Protein AF-0000000085034472 (afdb_homodimer)

InterPro domains:
  IPR018170 Aldo/keto reductase, conserved site [PS00062] (134-151)
  IPR020471 Aldo-keto reductase [PR00069] (43-67)
  IPR020471 Aldo-keto reductase [PR00069] (101-119)
  IPR020471 Aldo-keto reductase [PR00069] (134-151)
  IPR020471 Aldo-keto reductase [PR00069] (171-200)
  IPR023210 NADP-dependent oxidoreductase domain [PF00248] (16-304)
  IPR036812 NAD(P)-dependent oxidoreductase domain superfamily [G3DSA:3.20.20.100] (1-315)
  IPR036812 NAD(P)-dependent oxidoreductase domain superfamily [SSF51430] (1-307)
  IPR050523 Aldo/Keto Reductase Detoxification and Biosynthesis [PTHR43364] (3-304)

Radius of gyration: 25.13 Å; Cα contacts (8 Å, |Δi|>4): 1366; chains: 2; bounding box: 53×72×55 Å

Structure (mmCIF, N/CA/C/O backbone):
data_AF-0000000085034472-model_v1
#
loop_
_entity.id
_entity.type
_entity.pdbx_description
1 polymer 'Aldo/keto reductase'
#
loop_
_atom_site.group_PDB
_atom_site.id
_atom_site.type_symbol
_atom_site.label_atom_id
_atom_site.label_alt_id
_atom_site.label_comp_id
_atom_site.label_asym_id
_atom_site.label_entity_id
_atom_site.label_seq_id
_atom_site.pdbx_PDB_ins_code
_atom_site.Cartn_x
_atom_site.Cartn_y
_atom_site.Cartn_z
_atom_site.occupancy
_atom_site.B_iso_or_equiv
_atom_site.auth_seq_id
_atom_site.auth_comp_id
_atom_site.auth_asym_id
_atom_site.auth_atom_id
_atom_site.pdbx_PDB_model_num
ATOM 1 N N . MET A 1 1 ? -2.281 32.25 15.594 1 88.62 1 MET A N 1
ATOM 2 C CA . MET A 1 1 ? -1.982 31.312 14.508 1 88.62 1 MET A CA 1
ATOM 3 C C . MET A 1 1 ? -2.508 31.828 13.18 1 88.62 1 MET A C 1
ATOM 5 O O . MET A 1 1 ? -3.664 32.25 13.078 1 88.62 1 MET A O 1
ATOM 9 N N . ASP A 1 2 ? -1.57 31.953 12.18 1 92.62 2 ASP A N 1
ATOM 10 C CA . ASP A 1 2 ? -1.967 32.312 10.82 1 92.62 2 ASP A CA 1
ATOM 11 C C . ASP A 1 2 ? -2.801 31.188 10.188 1 92.62 2 ASP A C 1
ATOM 13 O O . ASP A 1 2 ? -2.66 30.016 10.547 1 92.62 2 ASP A O 1
ATOM 17 N N . LYS A 1 3 ? -3.74 31.641 9.375 1 97 3 LYS A N 1
ATOM 18 C CA . LYS A 1 3 ? -4.59 30.688 8.68 1 97 3 LYS A CA 1
ATOM 19 C C . LYS A 1 3 ? -4.422 30.781 7.168 1 97 3 LYS A C 1
ATOM 21 O O . LYS A 1 3 ? -4 31.828 6.656 1 97 3 LYS A O 1
ATOM 26 N N . VAL A 1 4 ? -4.672 29.703 6.523 1 97.81 4 VAL A N 1
ATOM 27 C CA . VAL A 1 4 ? -4.633 29.656 5.066 1 97.81 4 VAL A CA 1
ATOM 28 C C . VAL A 1 4 ? -5.848 28.875 4.543 1 97.81 4 VAL A C 1
ATOM 30 O O . VAL A 1 4 ? -6.375 28 5.234 1 97.81 4 VAL A O 1
ATOM 33 N N . ARG A 1 5 ? -6.273 29.266 3.391 1 98.25 5 ARG A N 1
ATOM 34 C CA . ARG A 1 5 ? -7.332 28.5 2.75 1 98.25 5 ARG A CA 1
ATOM 35 C C . ARG A 1 5 ? -6.816 27.141 2.281 1 98.25 5 ARG A C 1
ATOM 37 O O . ARG A 1 5 ? -5.781 27.062 1.616 1 98.25 5 ARG A O 1
ATOM 44 N N . LEU A 1 6 ? -7.48 26.062 2.584 1 98.56 6 LEU A N 1
ATOM 45 C CA . LEU A 1 6 ? -7.066 24.719 2.17 1 98.56 6 LEU A CA 1
ATOM 46 C C . LEU A 1 6 ? -7.5 24.438 0.735 1 98.56 6 LEU A C 1
ATOM 48 O O . LEU A 1 6 ? -8.625 24 0.497 1 98.56 6 LEU A O 1
ATOM 52 N N . GLY A 1 7 ? -6.57 24.641 -0.156 1 97.44 7 GLY A N 1
ATOM 53 C CA . GLY A 1 7 ? -6.895 24.5 -1.565 1 97.44 7 GLY A CA 1
ATOM 54 C C . GLY A 1 7 ? -8.023 25.406 -2.012 1 97.44 7 GLY A C 1
ATOM 55 O O . GLY A 1 7 ? -7.992 26.609 -1.771 1 97.44 7 GLY A O 1
ATOM 56 N N . LYS A 1 8 ? -8.938 24.812 -2.652 1 97.56 8 LYS A N 1
ATOM 57 C CA . LYS A 1 8 ? -10.062 25.578 -3.186 1 97.56 8 LYS A CA 1
ATOM 58 C C . LYS A 1 8 ? -11.289 25.438 -2.293 1 97.56 8 LYS A C 1
ATOM 60 O O . LYS A 1 8 ? -12.414 25.734 -2.721 1 97.56 8 LYS A O 1
ATOM 65 N N . THR A 1 9 ? -11.07 24.969 -1.093 1 98.25 9 THR A N 1
ATOM 66 C CA . THR A 1 9 ? -12.18 24.812 -0.151 1 98.25 9 THR A CA 1
ATOM 67 C C . THR A 1 9 ? -12.492 26.156 0.527 1 98.25 9 THR A C 1
ATOM 69 O O . THR A 1 9 ? -11.805 27.141 0.299 1 98.25 9 THR A O 1
ATOM 72 N N . ASP A 1 10 ? -13.539 26.125 1.362 1 98.25 10 ASP A N 1
ATOM 73 C CA . ASP A 1 10 ? -13.852 27.312 2.166 1 98.25 10 ASP A CA 1
ATOM 74 C C . ASP A 1 10 ? -13.25 27.188 3.566 1 98.25 10 ASP A C 1
ATOM 76 O O . ASP A 1 10 ? -13.555 28 4.445 1 98.25 10 ASP A O 1
ATOM 80 N N . MET A 1 11 ? -12.445 26.234 3.756 1 98.5 11 MET A N 1
ATOM 81 C CA . MET A 1 11 ? -11.844 26.016 5.066 1 98.5 11 MET A CA 1
ATOM 82 C C . MET A 1 11 ? -10.609 26.891 5.254 1 98.5 11 MET A C 1
ATOM 84 O O . MET A 1 11 ? -9.641 26.766 4.492 1 98.5 11 MET A O 1
ATOM 88 N N . LEU A 1 12 ? -10.633 27.734 6.188 1 98.56 12 LEU A N 1
ATOM 89 C CA . LEU A 1 12 ? -9.461 28.469 6.625 1 98.56 12 LEU A CA 1
ATOM 90 C C . LEU A 1 12 ? -8.766 27.75 7.777 1 98.56 12 LEU A C 1
ATOM 92 O O . LEU A 1 12 ? -9.172 27.891 8.938 1 98.56 12 LEU A O 1
ATOM 96 N N . VAL A 1 13 ? -7.703 27.094 7.422 1 98.69 13 VAL A N 1
ATOM 97 C CA . VAL A 1 13 ? -7.074 26.203 8.398 1 98.69 13 VAL A CA 1
ATOM 98 C C . VAL A 1 13 ? -5.797 26.844 8.93 1 98.69 13 VAL A C 1
ATOM 100 O O . VAL A 1 13 ? -5.18 27.672 8.258 1 98.69 13 VAL A O 1
ATOM 103 N N . SER A 1 14 ? -5.492 26.469 10.164 1 98.62 14 SER A N 1
ATOM 104 C CA . SER A 1 14 ? -4.223 26.906 10.734 1 98.62 14 SER A CA 1
ATOM 105 C C . SER A 1 14 ? -3.045 26.484 9.859 1 98.62 14 SER A C 1
ATOM 107 O O . SER A 1 14 ? -3.088 25.438 9.219 1 98.62 14 SER A O 1
ATOM 109 N N . ARG A 1 15 ? -2.006 27.25 9.828 1 97.94 15 ARG A N 1
ATOM 110 C CA . ARG A 1 15 ? -0.851 27.016 8.969 1 97.94 15 ARG A CA 1
ATOM 111 C C . ARG A 1 15 ? -0.173 25.688 9.305 1 97.94 15 ARG A C 1
ATOM 113 O O . ARG A 1 15 ? 0.498 25.094 8.461 1 97.94 15 ARG A O 1
ATOM 120 N N . VAL A 1 16 ? -0.293 25.328 10.523 1 98.56 16 VAL A N 1
ATOM 121 C CA . VAL A 1 16 ? 0.131 24.016 11.008 1 98.56 16 VAL A CA 1
ATOM 122 C C . VAL A 1 16 ? -1.054 23.297 11.641 1 98.56 16 VAL A C 1
ATOM 124 O O . VAL A 1 16 ? -1.763 23.859 12.477 1 98.56 16 VAL A O 1
ATOM 127 N N . GLY A 1 17 ? -1.34 22.109 11.109 1 98.81 17 GLY A N 1
ATOM 128 C CA . GLY A 1 17 ? -2.367 21.281 11.711 1 98.81 17 GLY A CA 1
ATOM 129 C C . GLY A 1 17 ? -1.815 20.281 12.719 1 98.81 17 GLY A C 1
ATOM 130 O O . GLY A 1 17 ? -0.654 20.375 13.117 1 98.81 17 GLY A O 1
ATOM 131 N N . LEU A 1 18 ? -2.689 19.422 13.188 1 98.88 18 LEU A N 1
ATOM 132 C CA . LEU A 1 18 ? -2.277 18.359 14.086 1 98.88 18 LEU A CA 1
ATOM 133 C C . LEU A 1 18 ? -2.674 17 13.531 1 98.88 18 LEU A C 1
ATOM 135 O O . LEU A 1 18 ? -3.852 16.75 13.258 1 98.88 18 LEU A O 1
ATOM 139 N N . GLY A 1 19 ? -1.687 16.172 13.305 1 98.75 19 GLY A N 1
ATOM 140 C CA . GLY A 1 19 ? -1.959 14.773 12.984 1 98.75 19 GLY A CA 1
ATOM 141 C C . GLY A 1 19 ? -2.207 13.922 14.219 1 98.75 19 GLY A C 1
ATOM 142 O O . GLY A 1 19 ? -1.445 13.984 15.18 1 98.75 19 GLY A O 1
ATOM 143 N N . ALA A 1 20 ? -3.178 13.07 14.141 1 98.69 20 ALA A N 1
ATOM 144 C CA . ALA A 1 20 ? -3.609 12.344 15.336 1 98.69 20 ALA A CA 1
ATOM 145 C C . ALA A 1 20 ? -3.18 10.883 15.266 1 98.69 20 ALA A C 1
ATOM 147 O O . ALA A 1 20 ? -3.797 10.016 15.898 1 98.69 20 ALA A O 1
ATOM 148 N N . TRP A 1 21 ? -2.188 10.578 14.477 1 98.12 21 TRP A N 1
ATOM 149 C CA . TRP A 1 21 ? -1.669 9.211 14.422 1 98.12 21 TRP A CA 1
ATOM 150 C C . TRP A 1 21 ? -1.201 8.75 15.797 1 98.12 21 TRP A C 1
ATOM 152 O O . TRP A 1 21 ? -1.307 7.566 16.125 1 98.12 21 TRP A O 1
ATOM 162 N N . GLN A 1 22 ? -0.729 9.617 16.625 1 96.62 22 GLN A N 1
ATOM 163 C CA . GLN A 1 22 ? -0.233 9.328 17.969 1 96.62 22 GLN A CA 1
ATOM 164 C C . GLN A 1 22 ? -1.353 8.82 18.875 1 96.62 22 GLN A C 1
ATOM 166 O O . GLN A 1 22 ? -1.09 8.211 19.906 1 96.62 22 GLN A O 1
ATOM 171 N N . PHE A 1 23 ? -2.596 9.117 18.469 1 97.69 23 PHE A N 1
ATOM 172 C CA . PHE A 1 23 ? -3.73 8.719 19.297 1 97.69 23 PHE A CA 1
ATOM 173 C C . PHE A 1 23 ? -4.117 7.273 19.031 1 97.69 23 PHE A C 1
ATOM 175 O O . PHE A 1 23 ? -5.023 6.738 19.672 1 97.69 23 PHE A O 1
ATOM 182 N N . SER A 1 24 ? -3.459 6.586 18.141 1 94.69 24 SER A N 1
ATOM 183 C CA . SER A 1 24 ? -3.793 5.223 17.734 1 94.69 24 SER A CA 1
ATOM 184 C C . SER A 1 24 ? -3.561 4.242 18.891 1 94.69 24 SER A C 1
ATOM 186 O O . SER A 1 24 ? -4.25 3.223 18.984 1 94.69 24 SER A O 1
ATOM 188 N N . GLY A 1 25 ? -2.574 4.492 19.766 1 90.31 25 GLY A N 1
ATOM 189 C CA . GLY A 1 25 ? -2.266 3.639 20.891 1 90.31 25 GLY A CA 1
ATOM 190 C C . GLY A 1 25 ? -1.36 2.475 20.531 1 90.31 25 GLY A C 1
ATOM 191 O O . GLY A 1 25 ? -0.765 1.851 21.422 1 90.31 25 GLY A O 1
ATOM 192 N N . ASP A 1 26 ? -1.219 2.123 19.312 1 87.56 26 ASP A N 1
ATOM 193 C CA . ASP A 1 26 ? -0.424 0.961 18.922 1 87.56 26 ASP A CA 1
ATOM 194 C C . ASP A 1 26 ? 0.789 1.379 18.094 1 87.56 26 ASP A C 1
ATOM 196 O O . ASP A 1 26 ? 1.892 0.868 18.297 1 87.56 26 ASP A O 1
ATOM 200 N N . ALA A 1 27 ? 0.709 2.373 17.312 1 88.88 27 ALA A N 1
ATOM 201 C CA . ALA A 1 27 ? 1.775 2.785 16.406 1 88.88 27 ALA A CA 1
ATOM 202 C C . ALA A 1 27 ? 2.885 3.516 17.156 1 88.88 27 ALA A C 1
ATOM 204 O O . ALA A 1 27 ? 4.066 3.34 16.859 1 88.88 27 ALA A O 1
ATOM 205 N N . TRP A 1 28 ? 2.508 4.309 18.141 1 93.25 28 TRP A N 1
ATOM 206 C CA . TRP A 1 28 ? 3.459 5.188 18.812 1 93.25 28 TRP A CA 1
ATOM 207 C C . TRP A 1 28 ? 3.549 4.863 20.297 1 93.25 28 TRP A C 1
ATOM 209 O O . TRP A 1 28 ? 4.145 5.621 21.062 1 93.25 28 TRP A O 1
ATOM 219 N N . GLY A 1 29 ? 2.957 3.797 20.688 1 91.5 29 GLY A N 1
ATOM 220 C CA . GLY A 1 29 ? 2.857 3.453 22.094 1 91.5 29 GLY A CA 1
ATOM 221 C C . GLY A 1 29 ? 1.497 3.76 22.688 1 91.5 29 GLY A C 1
ATOM 222 O O . GLY A 1 29 ? 0.675 4.43 22.062 1 91.5 29 GLY A O 1
ATOM 223 N N . ALA A 1 30 ? 1.255 3.32 23.844 1 92.06 30 ALA A N 1
ATOM 224 C CA . ALA A 1 30 ? -0.04 3.479 24.5 1 92.06 30 ALA A CA 1
ATOM 225 C C . ALA A 1 30 ? -0.32 4.945 24.812 1 92.06 30 ALA A C 1
ATOM 227 O O . ALA A 1 30 ? 0.596 5.699 25.141 1 92.06 30 ALA A O 1
ATOM 228 N N . ILE A 1 31 ? -1.561 5.387 24.719 1 95.75 31 ILE A N 1
ATOM 229 C CA . ILE A 1 31 ? -2.02 6.727 25.062 1 95.75 31 ILE A CA 1
ATOM 230 C C . ILE A 1 31 ? -3.408 6.648 25.688 1 95.75 31 ILE A C 1
ATOM 232 O O . ILE A 1 31 ? -4.273 5.91 25.219 1 95.75 31 ILE A O 1
ATOM 236 N N . THR A 1 32 ? -3.619 7.328 26.812 1 97.19 32 THR A N 1
ATOM 237 C CA . THR A 1 32 ? -4.938 7.391 27.438 1 97.19 32 THR A CA 1
ATOM 238 C C . THR A 1 32 ? -5.789 8.484 26.797 1 97.19 32 THR A C 1
ATOM 240 O O . THR A 1 32 ? -5.258 9.383 26.125 1 97.19 32 THR A O 1
ATOM 243 N N . TYR A 1 33 ? -7.082 8.344 26.969 1 98.31 33 TYR A N 1
ATOM 244 C CA . TYR A 1 33 ? -7.98 9.375 26.484 1 98.31 33 TYR A CA 1
ATOM 245 C C . TYR A 1 33 ? -7.621 10.734 27.078 1 98.31 33 TYR A C 1
ATOM 247 O O . TYR A 1 33 ? -7.621 11.75 26.359 1 98.31 33 TYR A O 1
ATOM 255 N N . GLU A 1 34 ? -7.32 10.758 28.328 1 98.56 34 GLU A N 1
ATOM 256 C CA . GLU A 1 34 ? -7.016 12.016 29 1 98.56 34 GLU A CA 1
ATOM 257 C C . GLU A 1 34 ? -5.781 12.68 28.391 1 98.56 34 GLU A C 1
ATOM 259 O O . GLU A 1 34 ? -5.73 13.898 28.266 1 98.56 34 GLU A O 1
ATOM 264 N N . GLN A 1 35 ? -4.844 11.93 28.047 1 98.25 35 GLN A N 1
ATOM 265 C CA . GLN A 1 35 ? -3.652 12.453 27.391 1 98.25 35 GLN A CA 1
ATOM 266 C C . GLN A 1 35 ? -3.988 13.031 26.016 1 98.25 35 GLN A C 1
ATOM 268 O O . GLN A 1 35 ? -3.547 14.133 25.672 1 98.25 35 GLN A O 1
ATOM 273 N N . ALA A 1 36 ? -4.762 12.297 25.25 1 98.62 36 ALA A N 1
ATOM 274 C CA . ALA A 1 36 ? -5.176 12.758 23.938 1 98.62 36 ALA A CA 1
ATOM 275 C C . ALA A 1 36 ? -5.965 14.062 24.031 1 98.62 36 ALA A C 1
ATOM 277 O O . ALA A 1 36 ? -5.719 15.008 23.281 1 98.62 36 ALA A O 1
ATOM 278 N N . LYS A 1 37 ? -6.883 14.078 24.969 1 98.81 37 LYS A N 1
ATOM 279 C CA . LYS A 1 37 ? -7.703 15.266 25.172 1 98.81 37 LYS A CA 1
ATOM 280 C C . LYS A 1 37 ? -6.84 16.469 25.531 1 98.81 37 LYS A C 1
ATOM 282 O O . LYS A 1 37 ? -7.078 17.578 25.047 1 98.81 37 LYS A O 1
ATOM 287 N N . ALA A 1 38 ? -5.867 16.234 26.391 1 98.88 38 ALA A N 1
ATOM 288 C CA . ALA A 1 38 ? -4.969 17.312 26.781 1 98.88 38 ALA A CA 1
ATOM 289 C C . ALA A 1 38 ? -4.203 17.859 25.578 1 98.88 38 ALA A C 1
ATOM 291 O O . ALA A 1 38 ? -3.975 19.062 25.484 1 98.88 38 ALA A O 1
ATOM 292 N N . VAL A 1 39 ? -3.785 16.984 24.688 1 98.88 39 VAL A N 1
ATOM 293 C CA . VAL A 1 39 ? -3.078 17.391 23.484 1 98.88 39 VAL A CA 1
ATOM 294 C C . VAL A 1 39 ? -4 18.219 22.594 1 98.88 39 VAL A C 1
ATOM 296 O O . VAL A 1 39 ? -3.607 19.281 22.109 1 98.88 39 VAL A O 1
ATOM 299 N N . VAL A 1 40 ? -5.211 17.766 22.406 1 98.88 40 VAL A N 1
ATOM 300 C CA . VAL A 1 40 ? -6.188 18.469 21.594 1 98.88 40 VAL A CA 1
ATOM 301 C C . VAL A 1 40 ? -6.457 19.844 22.188 1 98.88 40 VAL A C 1
ATOM 303 O O . VAL A 1 40 ? -6.477 20.844 21.469 1 98.88 40 VAL A O 1
ATOM 306 N N . ALA A 1 41 ? -6.645 19.875 23.484 1 98.81 41 ALA A N 1
ATOM 307 C CA . ALA A 1 41 ? -6.922 21.141 24.172 1 98.81 41 ALA A CA 1
ATOM 308 C C . ALA A 1 41 ? -5.789 22.141 23.969 1 98.81 41 ALA A C 1
ATOM 310 O O . ALA A 1 41 ? -6.035 23.297 23.609 1 98.81 41 ALA A O 1
ATOM 311 N N . LYS A 1 42 ? -4.582 21.656 24.188 1 98.81 42 LYS A N 1
ATOM 312 C CA . LYS A 1 42 ? -3.432 22.547 24.062 1 98.81 42 LYS A CA 1
ATOM 313 C C . LYS A 1 42 ? -3.248 23.016 22.625 1 98.81 42 LYS A C 1
ATOM 315 O O . LYS A 1 42 ? -2.896 24.172 22.375 1 98.81 42 LYS A O 1
ATOM 320 N N . ALA A 1 43 ? -3.434 22.094 21.672 1 98.75 43 ALA A N 1
ATOM 321 C CA . ALA A 1 43 ? -3.346 22.453 20.266 1 98.75 43 ALA A CA 1
ATOM 322 C C . ALA A 1 43 ? -4.332 23.562 19.906 1 98.75 43 ALA A C 1
ATOM 324 O O . ALA A 1 43 ? -3.965 24.547 19.266 1 98.75 43 ALA A O 1
ATOM 325 N N . ALA A 1 44 ? -5.551 23.406 20.359 1 98.62 44 ALA A N 1
ATOM 326 C CA . ALA A 1 44 ? -6.59 24.391 20.094 1 98.62 44 ALA A CA 1
ATOM 327 C C . ALA A 1 44 ? -6.254 25.734 20.75 1 98.62 44 ALA A C 1
ATOM 329 O O . ALA A 1 44 ? -6.438 26.797 20.156 1 98.62 44 ALA A O 1
ATOM 330 N N . GLU A 1 45 ? -5.801 25.641 21.969 1 98.44 45 GLU A N 1
ATOM 331 C CA . GLU A 1 45 ? -5.391 26.844 22.688 1 98.44 45 GLU A CA 1
ATOM 332 C C . GLU A 1 45 ? -4.293 27.594 21.938 1 98.44 45 GLU A C 1
ATOM 334 O O . GLU A 1 45 ? -4.266 28.828 21.938 1 98.44 45 GLU A O 1
ATOM 339 N N . ALA A 1 46 ? -3.43 26.828 21.312 1 98.44 46 ALA A N 1
ATOM 340 C CA . ALA A 1 46 ? -2.299 27.406 20.594 1 98.44 46 ALA A CA 1
ATOM 341 C C . ALA A 1 46 ? -2.725 27.891 19.219 1 98.44 46 ALA A C 1
ATOM 343 O O . ALA A 1 46 ? -1.906 28.422 18.453 1 98.44 46 ALA A O 1
ATOM 344 N N . GLY A 1 47 ? -3.982 27.734 18.844 1 98.12 47 GLY A N 1
ATOM 345 C CA . GLY A 1 47 ? -4.516 28.312 17.625 1 98.12 47 GLY A CA 1
ATOM 346 C C . GLY A 1 47 ? -4.703 27.297 16.516 1 98.12 47 GLY A C 1
ATOM 347 O O . GLY A 1 47 ? -5.121 27.656 15.406 1 98.12 47 GLY A O 1
ATOM 348 N N . ILE A 1 48 ? -4.418 26.031 16.75 1 98.75 48 ILE A N 1
ATOM 349 C CA . ILE A 1 48 ? -4.609 25 15.734 1 98.75 48 ILE A CA 1
ATOM 350 C C . ILE A 1 48 ? -6.102 24.688 15.594 1 98.75 48 ILE A C 1
ATOM 352 O O . ILE A 1 48 ? -6.781 24.438 16.594 1 98.75 48 ILE A O 1
ATOM 356 N N . ASN A 1 49 ? -6.543 24.75 14.352 1 98.81 49 ASN A N 1
ATOM 357 C CA . ASN A 1 49 ? -7.957 24.469 14.141 1 98.81 49 ASN A CA 1
ATOM 358 C C . ASN A 1 49 ? -8.156 23.375 13.086 1 98.81 49 ASN A C 1
ATOM 360 O O . ASN A 1 49 ? -9.273 23.172 12.602 1 98.81 49 ASN A O 1
ATOM 364 N N . PHE A 1 50 ? -7.121 22.734 12.641 1 98.88 50 PHE A N 1
ATOM 365 C CA . PHE A 1 50 ? -7.172 21.672 11.648 1 98.88 50 PHE A CA 1
ATOM 366 C C . PHE A 1 50 ? -6.609 20.375 12.211 1 98.88 50 PHE A C 1
ATOM 368 O O . PHE A 1 50 ? -5.422 20.297 12.531 1 98.88 50 PHE A O 1
ATOM 375 N N . PHE A 1 51 ? -7.465 19.344 12.367 1 98.94 51 PHE A N 1
ATOM 376 C CA . PHE A 1 51 ? -7.094 18.062 12.938 1 98.94 51 PHE A CA 1
ATOM 377 C C . PHE A 1 51 ? -7.27 16.953 11.914 1 98.94 51 PHE A C 1
ATOM 379 O O . PHE A 1 51 ? -8.305 16.859 11.242 1 98.94 51 PHE A O 1
ATOM 386 N N . ASP A 1 52 ? -6.266 16.141 11.773 1 98.94 52 ASP A N 1
ATOM 387 C CA . ASP A 1 52 ? -6.293 15.023 10.828 1 98.94 52 ASP A CA 1
ATOM 388 C C . ASP A 1 52 ? -6.219 13.688 11.562 1 98.94 52 ASP A C 1
ATOM 390 O O . ASP A 1 52 ? -5.363 13.5 12.43 1 98.94 52 ASP A O 1
ATOM 394 N N . THR A 1 53 ? -7.062 12.789 11.258 1 98.88 53 THR A N 1
ATOM 395 C CA . THR A 1 53 ? -7.078 11.43 11.789 1 98.88 53 THR A CA 1
ATOM 396 C C . THR A 1 53 ? -7.395 10.422 10.695 1 98.88 53 THR A C 1
ATOM 398 O O . THR A 1 53 ? -7.262 10.727 9.508 1 98.88 53 THR A O 1
ATOM 401 N N . ALA A 1 54 ? -7.582 9.141 11.055 1 98.88 54 ALA A N 1
ATOM 402 C CA . ALA A 1 54 ? -7.891 8.102 10.07 1 98.88 54 ALA A CA 1
ATOM 403 C C . ALA A 1 54 ? -8.578 6.91 10.727 1 98.88 54 ALA A C 1
ATOM 405 O O . ALA A 1 54 ? -8.367 6.641 11.914 1 98.88 54 ALA A O 1
ATOM 406 N N . ALA A 1 55 ? -9.305 6.203 9.945 1 98.62 55 ALA A N 1
ATOM 407 C CA . ALA A 1 55 ? -9.961 4.988 10.422 1 98.62 55 ALA A CA 1
ATOM 408 C C . ALA A 1 55 ? -8.938 3.977 10.93 1 98.62 55 ALA A C 1
ATOM 410 O O . ALA A 1 55 ? -9.18 3.295 11.93 1 98.62 55 ALA A O 1
ATOM 411 N N . VAL A 1 56 ? -7.816 3.928 10.336 1 97.75 56 VAL A N 1
ATOM 412 C CA . VAL A 1 56 ? -6.852 2.865 10.602 1 97.75 56 VAL A CA 1
ATOM 413 C C . VAL A 1 56 ? -6.094 3.172 11.891 1 97.75 56 VAL A C 1
ATOM 415 O O . VAL A 1 56 ? -5.434 2.293 12.453 1 97.75 56 VAL A O 1
ATOM 418 N N . TYR A 1 57 ? -6.078 4.441 12.344 1 98.12 57 TYR A N 1
ATOM 419 C CA . TYR A 1 57 ? -5.355 4.793 13.555 1 98.12 57 TYR A CA 1
ATOM 420 C C . TYR A 1 57 ? -6.004 4.156 14.781 1 98.12 57 TYR A C 1
ATOM 422 O O . TYR A 1 57 ? -6.996 4.664 15.297 1 98.12 57 TYR A O 1
ATOM 430 N N . GLY A 1 58 ? -5.328 3.002 15.188 1 96.88 58 GLY A N 1
ATOM 431 C CA . GLY A 1 58 ? -5.879 2.279 16.328 1 96.88 58 GLY A CA 1
ATOM 432 C C . GLY A 1 58 ? -7.242 1.677 16.047 1 96.88 58 GLY A C 1
ATOM 433 O O . GLY A 1 58 ? -8.094 1.615 16.938 1 96.88 58 GLY A O 1
ATOM 434 N N . ARG A 1 59 ? -7.551 1.36 14.828 1 96.44 59 ARG A N 1
ATOM 435 C CA . ARG A 1 59 ? -8.836 0.792 14.43 1 96.44 59 ARG A CA 1
ATOM 436 C C . ARG A 1 59 ? -9.992 1.685 14.883 1 96.44 59 ARG A C 1
ATOM 438 O O . ARG A 1 59 ? -10.938 1.214 15.516 1 96.44 59 ARG A O 1
ATOM 445 N N . GLY A 1 60 ? -9.836 2.951 14.648 1 98 60 GLY A N 1
ATOM 446 C CA . GLY A 1 60 ? -10.906 3.889 14.945 1 98 60 GLY A CA 1
ATOM 447 C C . GLY A 1 60 ? -10.719 4.605 16.266 1 98 60 GLY A C 1
ATOM 448 O O . GLY A 1 60 ? -11.398 5.598 16.547 1 98 60 GLY A O 1
ATOM 449 N N . LYS A 1 61 ? -9.805 4.195 17.094 1 98.06 61 LYS A N 1
ATOM 450 C CA . LYS A 1 61 ? -9.586 4.777 18.422 1 98.06 61 LYS A CA 1
ATOM 451 C C . LYS A 1 61 ? -9.25 6.262 18.312 1 98.06 61 LYS A C 1
ATOM 453 O O . LYS A 1 61 ? -9.758 7.078 19.078 1 98.06 61 LYS A O 1
ATOM 458 N N . SER A 1 62 ? -8.383 6.613 17.406 1 98.75 62 SER A N 1
ATOM 459 C CA . SER A 1 62 ? -7.996 8.008 17.219 1 98.75 62 SER A CA 1
ATOM 460 C C . SER A 1 62 ? -9.203 8.875 16.859 1 98.75 62 SER A C 1
ATOM 462 O O . SER A 1 62 ? -9.344 9.984 17.359 1 98.75 62 SER A O 1
ATOM 464 N N . GLU A 1 63 ? -10.016 8.383 15.945 1 98.88 63 GLU A N 1
ATOM 465 C CA . GLU A 1 63 ? -11.242 9.102 15.602 1 98.88 63 GLU A CA 1
ATOM 466 C C . GLU A 1 63 ? -12.125 9.297 16.828 1 98.88 63 GLU A C 1
ATOM 468 O O . GLU A 1 63 ? -12.641 10.391 17.062 1 98.88 63 GLU A O 1
ATOM 473 N N . GLU A 1 64 ? -12.305 8.234 17.609 1 98.75 64 GLU A N 1
ATOM 474 C CA . GLU A 1 64 ? -13.133 8.297 18.797 1 98.75 64 GLU A CA 1
ATOM 475 C C . GLU A 1 64 ? -12.578 9.305 19.812 1 98.75 64 GLU A C 1
ATOM 477 O O . GLU A 1 64 ? -13.32 10.133 20.344 1 98.75 64 GLU A O 1
ATOM 482 N N . TYR A 1 65 ? -11.297 9.195 20.047 1 98.75 65 TYR A N 1
ATOM 483 C CA . TYR A 1 65 ? -10.664 10.102 20.984 1 98.75 65 TYR A CA 1
ATOM 484 C C . TYR A 1 65 ? -10.789 11.547 20.531 1 98.75 65 TYR A C 1
ATOM 486 O O . TYR A 1 65 ? -11.141 12.422 21.328 1 98.75 65 TYR A O 1
ATOM 494 N N . LEU A 1 66 ? -10.562 11.797 19.281 1 98.88 66 LEU A N 1
ATOM 495 C CA . LEU A 1 66 ? -10.617 13.156 18.75 1 98.88 66 LEU A CA 1
ATOM 496 C C . LEU A 1 66 ? -12.031 13.711 18.828 1 98.88 66 LEU A C 1
ATOM 498 O O . LEU A 1 66 ? -12.242 14.82 19.328 1 98.88 66 LEU A O 1
ATOM 502 N N . GLY A 1 67 ? -12.984 12.938 18.328 1 98.75 67 GLY A N 1
ATOM 503 C CA . GLY A 1 67 ? -14.367 13.367 18.375 1 98.75 67 GLY A CA 1
ATOM 504 C C . GLY A 1 67 ? -14.852 13.688 19.766 1 98.75 67 GLY A C 1
ATOM 505 O O . GLY A 1 67 ? -15.445 14.742 20.016 1 98.75 67 GLY A O 1
ATOM 506 N N . ARG A 1 68 ? -14.594 12.82 20.672 1 98.69 68 ARG A N 1
ATOM 507 C CA . ARG A 1 68 ? -15 12.984 22.062 1 98.69 68 ARG A CA 1
ATOM 508 C C . ARG A 1 68 ? -14.344 14.211 22.688 1 98.69 68 ARG A C 1
ATOM 510 O O . ARG A 1 68 ? -15 15 23.375 1 98.69 68 ARG A O 1
ATOM 517 N N . ALA A 1 69 ? -13.047 14.336 22.453 1 98.81 69 ALA A N 1
ATOM 518 C CA . ALA A 1 69 ? -12.312 15.461 23.016 1 98.81 69 ALA A CA 1
ATOM 519 C C . ALA A 1 69 ? -12.875 16.797 22.516 1 98.81 69 ALA A C 1
ATOM 521 O O . ALA A 1 69 ? -13.125 17.703 23.297 1 98.81 69 ALA A O 1
ATOM 522 N N . LEU A 1 70 ? -13.102 16.875 21.25 1 98.69 70 LEU A N 1
ATOM 523 C CA . LEU A 1 70 ? -13.602 18.109 20.656 1 98.69 70 LEU A CA 1
ATOM 524 C C . LEU A 1 70 ? -14.984 18.453 21.203 1 98.69 70 LEU A C 1
ATOM 526 O O . LEU A 1 70 ? -15.281 19.625 21.469 1 98.69 70 LEU A O 1
ATOM 530 N N . LYS A 1 71 ? -15.789 17.438 21.328 1 98.25 71 LYS A N 1
ATOM 531 C CA . LYS A 1 71 ? -17.125 17.625 21.875 1 98.25 71 LYS A CA 1
ATOM 532 C C . LYS A 1 71 ? -17.062 18.125 23.328 1 98.25 71 LYS A C 1
ATOM 534 O O . LYS A 1 71 ? -17.688 19.125 23.672 1 98.25 71 LYS A O 1
ATOM 539 N N . GLU A 1 72 ? -16.312 17.453 24.141 1 98.5 72 GLU A N 1
ATOM 540 C CA . GLU A 1 72 ? -16.219 17.766 25.562 1 98.5 72 GLU A CA 1
ATOM 541 C C . GLU A 1 72 ? -15.609 19.141 25.781 1 98.5 72 GLU A C 1
ATOM 543 O O . GLU A 1 72 ? -15.953 19.828 26.75 1 98.5 72 GLU A O 1
ATOM 548 N N . LEU A 1 73 ? -14.734 19.531 24.938 1 98.56 73 LEU A N 1
ATOM 549 C CA . LEU A 1 73 ? -14.039 20.812 25.078 1 98.56 73 LEU A CA 1
ATOM 550 C C . LEU A 1 73 ? -14.844 21.938 24.438 1 98.56 73 LEU A C 1
ATOM 552 O O . LEU A 1 73 ? -14.445 23.094 24.484 1 98.56 73 LEU A O 1
ATOM 556 N N . GLY A 1 74 ? -15.945 21.609 23.781 1 98 74 GLY A N 1
ATOM 557 C CA . GLY A 1 74 ? -16.781 22.609 23.141 1 98 74 GLY A CA 1
ATOM 558 C C . GLY A 1 74 ? -16.125 23.219 21.906 1 98 74 GLY A C 1
ATOM 559 O O . GLY A 1 74 ? -16.312 24.406 21.641 1 98 74 GLY A O 1
ATOM 560 N N . LEU A 1 75 ? -15.367 22.438 21.172 1 97.62 75 LEU A N 1
ATOM 561 C CA . LEU A 1 75 ? -14.531 23 20.125 1 97.62 75 LEU A CA 1
ATOM 562 C C . LEU A 1 75 ? -15.055 22.609 18.75 1 97.62 75 LEU A C 1
ATOM 564 O O . LEU A 1 75 ? -14.531 23.062 17.719 1 97.62 75 LEU A O 1
ATOM 568 N N . ARG A 1 76 ? -16.062 21.797 18.641 1 94.12 76 ARG A N 1
ATOM 569 C CA . ARG A 1 76 ? -16.469 21.203 17.359 1 94.12 76 ARG A CA 1
ATOM 570 C C . ARG A 1 76 ? -16.75 22.297 16.328 1 94.12 76 ARG A C 1
ATOM 572 O O . ARG A 1 76 ? -16.375 22.172 15.164 1 94.12 76 ARG A O 1
ATOM 579 N N . GLY A 1 77 ? -17.359 23.344 16.703 1 95.06 77 GLY A N 1
ATOM 580 C CA . GLY A 1 77 ? -17.734 24.406 15.773 1 95.06 77 GLY A CA 1
ATOM 581 C C . GLY A 1 77 ? -16.578 25.312 15.406 1 95.06 77 GLY A C 1
ATOM 582 O O . GLY A 1 77 ? -16.703 26.172 14.539 1 95.06 77 GLY A O 1
ATOM 583 N N . HIS A 1 78 ? -15.391 25.016 15.93 1 96.5 78 HIS A N 1
ATOM 584 C CA . HIS A 1 78 ? -14.266 25.938 15.773 1 96.5 78 HIS A CA 1
ATOM 585 C C . HIS A 1 78 ? -13.094 25.25 15.07 1 96.5 78 HIS A C 1
ATOM 587 O O . HIS A 1 78 ? -12.047 25.875 14.875 1 96.5 78 HIS A O 1
ATOM 593 N N . VAL A 1 79 ? -13.32 24.016 14.727 1 98.56 79 VAL A N 1
ATOM 594 C CA . VAL A 1 79 ? -12.203 23.281 14.133 1 98.56 79 VAL A CA 1
ATOM 595 C C . VAL A 1 79 ? -12.688 22.531 12.883 1 98.56 79 VAL A C 1
ATOM 597 O O . VAL A 1 79 ? -13.891 22.406 12.656 1 98.56 79 VAL A O 1
ATOM 600 N N . TYR A 1 80 ? -11.781 22.203 12.031 1 98.88 80 TYR A N 1
ATOM 601 C CA . TYR A 1 80 ? -12.008 21.297 10.906 1 98.88 80 TYR A CA 1
ATOM 602 C C . TYR A 1 80 ? -11.398 19.922 11.18 1 98.88 80 TYR A C 1
ATOM 604 O O . TYR A 1 80 ? -10.297 19.828 11.727 1 98.88 80 TYR A O 1
ATOM 612 N N . ILE A 1 81 ? -12.133 18.875 10.836 1 98.94 81 ILE A N 1
ATOM 613 C CA . ILE A 1 81 ? -11.672 17.5 11.023 1 98.94 81 ILE A CA 1
ATOM 614 C C . ILE A 1 81 ? -11.492 16.828 9.672 1 98.94 81 ILE A C 1
ATOM 616 O O . ILE A 1 81 ? -12.414 16.812 8.844 1 98.94 81 ILE A O 1
ATOM 620 N N . ALA A 1 82 ? -10.305 16.391 9.391 1 98.94 82 ALA A N 1
ATOM 621 C CA . ALA A 1 82 ? -10.031 15.492 8.266 1 98.94 82 ALA A CA 1
ATOM 622 C C . ALA A 1 82 ? -9.859 14.055 8.742 1 98.94 82 ALA A C 1
ATOM 624 O O . ALA A 1 82 ? -9.25 13.805 9.781 1 98.94 82 ALA A O 1
ATOM 625 N N . THR A 1 83 ? -10.438 13.133 8.117 1 98.94 83 THR A N 1
ATOM 626 C CA . THR A 1 83 ? -10.188 11.719 8.359 1 98.94 83 THR A CA 1
ATOM 627 C C . THR A 1 83 ? -10 10.961 7.051 1 98.94 83 THR A C 1
ATOM 629 O O . THR A 1 83 ? -10.031 11.562 5.973 1 98.94 83 THR A O 1
ATOM 632 N N . LYS A 1 84 ? -9.656 9.719 7.156 1 98.94 84 LYS A N 1
ATOM 633 C CA . LYS A 1 84 ? -9.344 8.945 5.957 1 98.94 84 LYS A CA 1
ATOM 634 C C . LYS A 1 84 ? -10 7.57 6 1 98.94 84 LYS A C 1
ATOM 636 O O . LYS A 1 84 ? -10.023 6.922 7.047 1 98.94 84 LYS A O 1
ATOM 641 N N . ILE A 1 85 ? -10.5 7.199 4.887 1 98.88 85 ILE A N 1
ATOM 642 C CA . ILE A 1 85 ? -11.031 5.852 4.727 1 98.88 85 ILE A CA 1
ATOM 643 C C . ILE A 1 85 ? -9.906 4.887 4.375 1 98.88 85 ILE A C 1
ATO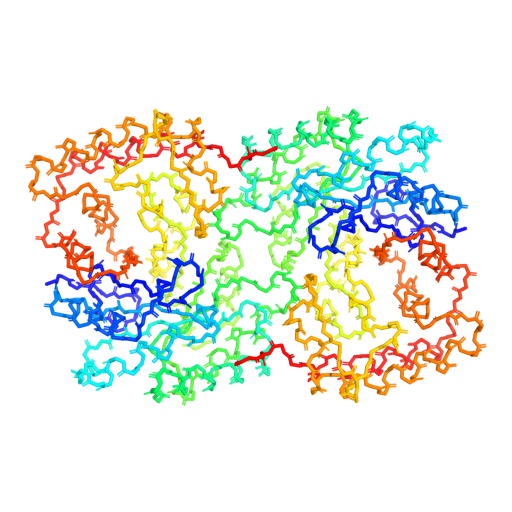M 645 O O . ILE A 1 85 ? -9.008 5.227 3.604 1 98.88 85 ILE A O 1
ATOM 649 N N . HIS A 1 86 ? -9.984 3.688 4.945 1 98.25 86 HIS A N 1
ATOM 650 C CA . HIS A 1 86 ? -9.008 2.629 4.711 1 98.25 86 HIS A CA 1
ATOM 651 C C . HIS A 1 86 ? -8.922 2.275 3.23 1 98.25 86 HIS A C 1
ATOM 653 O O . HIS A 1 86 ? -9.945 2.17 2.553 1 98.25 86 HIS A O 1
ATOM 659 N N . GLY A 1 87 ? -7.703 2.016 2.709 1 97.56 87 GLY A N 1
ATOM 660 C CA . GLY A 1 87 ? -7.48 1.739 1.299 1 97.56 87 GLY A CA 1
ATOM 661 C C . GLY A 1 87 ? -8.102 0.434 0.841 1 97.56 87 GLY A C 1
ATOM 662 O O . GLY A 1 87 ? -8.242 0.195 -0.36 1 97.56 87 GLY A O 1
ATOM 663 N N . ASP A 1 88 ? -8.508 -0.434 1.766 1 96.69 88 ASP A N 1
ATOM 664 C CA . ASP A 1 88 ? -9.141 -1.707 1.43 1 96.69 88 ASP A CA 1
ATOM 665 C C . ASP A 1 88 ? -10.664 -1.594 1.467 1 96.69 88 ASP A C 1
ATOM 667 O O . ASP A 1 88 ? -11.367 -2.553 1.147 1 96.69 88 ASP A O 1
ATOM 671 N N . TRP A 1 89 ? -11.188 -0.411 1.825 1 98.38 89 TRP A N 1
ATOM 672 C CA . TRP A 1 89 ? -12.625 -0.199 1.979 1 98.38 89 TRP A CA 1
ATOM 673 C C . TRP A 1 89 ? -13.172 0.677 0.856 1 98.38 89 TRP A C 1
ATOM 675 O O . TRP A 1 89 ? -14 1.556 1.095 1 98.38 89 TRP A O 1
ATOM 685 N N . LEU A 1 90 ? -12.758 0.407 -0.36 1 98.5 90 LEU A N 1
ATOM 686 C CA . LEU A 1 90 ? -13.008 1.412 -1.388 1 98.5 90 LEU A CA 1
ATOM 687 C C . LEU A 1 90 ? -14.086 0.946 -2.355 1 98.5 90 LEU A C 1
ATOM 689 O O . LEU A 1 90 ? -14.383 1.627 -3.342 1 98.5 90 LEU A O 1
ATOM 693 N N . ARG A 1 91 ? -14.719 -0.245 -2.189 1 97.94 91 ARG A N 1
ATOM 694 C CA . ARG A 1 91 ? -15.945 -0.608 -2.896 1 97.94 91 ARG A CA 1
ATOM 695 C C . ARG A 1 91 ? -17.125 0.241 -2.428 1 97.94 91 ARG A C 1
ATOM 697 O O . ARG A 1 91 ? -17.125 0.729 -1.295 1 97.94 91 ARG A O 1
ATOM 704 N N . ARG A 1 92 ? -18.062 0.424 -3.258 1 98 92 ARG A N 1
ATOM 705 C CA . ARG A 1 92 ? -19.188 1.29 -2.924 1 98 92 ARG A CA 1
ATOM 706 C C . ARG A 1 92 ? -19.781 0.926 -1.565 1 98 92 ARG A C 1
ATOM 708 O O . ARG A 1 92 ? -19.922 1.785 -0.69 1 98 92 ARG A O 1
ATOM 715 N N . ALA A 1 93 ? -20.094 -0.341 -1.362 1 97.56 93 ALA A N 1
ATOM 716 C CA . ALA A 1 93 ? -20.719 -0.777 -0.115 1 97.56 93 ALA A CA 1
ATOM 717 C C . ALA A 1 93 ? -19.797 -0.512 1.077 1 97.56 93 ALA A C 1
ATOM 719 O O . ALA A 1 93 ? -20.266 -0.119 2.15 1 97.56 93 ALA A O 1
ATOM 720 N N . ASP A 1 94 ? -18.531 -0.73 0.927 1 98.31 94 ASP A N 1
ATOM 721 C CA . ASP A 1 94 ? -17.578 -0.515 2.002 1 98.31 94 ASP A CA 1
ATOM 722 C C . ASP A 1 94 ? -17.438 0.97 2.33 1 98.31 94 ASP A C 1
ATOM 724 O O . ASP A 1 94 ? -17.344 1.347 3.5 1 98.31 94 ASP A O 1
ATOM 728 N N . VAL A 1 95 ? -17.406 1.815 1.282 1 98.81 95 VAL A N 1
ATOM 729 C CA . VAL A 1 95 ? -17.297 3.258 1.481 1 98.81 95 VAL A CA 1
ATOM 730 C C . VAL A 1 95 ? -18.484 3.76 2.293 1 98.81 95 VAL A C 1
ATOM 732 O O . VAL A 1 95 ? -18.328 4.5 3.264 1 98.81 95 VAL A O 1
ATOM 735 N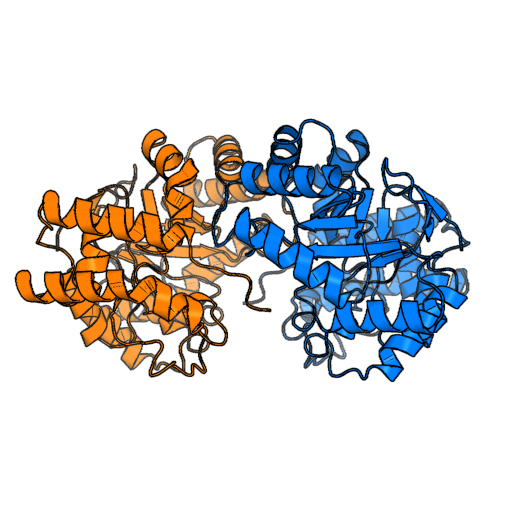 N . LEU A 1 96 ? -19.688 3.357 1.9 1 98.69 96 LEU A N 1
ATOM 736 C CA . LEU A 1 96 ? -20.891 3.809 2.586 1 98.69 96 LEU A CA 1
ATOM 737 C C . LEU A 1 96 ? -20.891 3.355 4.039 1 98.69 96 LEU A C 1
ATOM 739 O O . LEU A 1 96 ? -21.172 4.148 4.945 1 98.69 96 LEU A O 1
ATOM 743 N N . THR A 1 97 ? -20.531 2.113 4.266 1 98.5 97 THR A N 1
ATOM 744 C CA . THR A 1 97 ? -20.484 1.565 5.617 1 98.5 97 THR A CA 1
ATOM 745 C C . THR A 1 97 ? -19.406 2.258 6.445 1 98.5 97 THR A C 1
ATOM 747 O O . THR A 1 97 ? -19.641 2.639 7.594 1 98.5 97 THR A O 1
ATOM 750 N N . SER A 1 98 ? -18.266 2.422 5.891 1 98.75 98 SER A N 1
ATOM 751 C CA . SER A 1 98 ? -17.156 3.041 6.605 1 98.75 98 SER A CA 1
ATOM 752 C C . SER A 1 98 ? -17.469 4.488 6.969 1 98.75 98 SER A C 1
ATOM 754 O O . SER A 1 98 ? -17.188 4.93 8.086 1 98.75 98 SER A O 1
ATOM 756 N N . ALA A 1 99 ? -18.016 5.23 6.004 1 98.88 99 ALA A N 1
ATOM 757 C CA . ALA A 1 99 ? -18.359 6.629 6.25 1 98.88 99 ALA A CA 1
ATOM 758 C C . ALA A 1 99 ? -19.328 6.758 7.418 1 98.88 99 ALA A C 1
ATOM 760 O O . ALA A 1 99 ? -19.188 7.648 8.258 1 98.88 99 ALA A O 1
ATOM 761 N N . GLU A 1 100 ? -20.281 5.883 7.473 1 98.75 100 GLU A N 1
ATOM 762 C CA . GLU A 1 100 ? -21.234 5.887 8.578 1 98.75 100 GLU A CA 1
ATOM 763 C C . GLU A 1 100 ? -20.531 5.609 9.906 1 98.75 100 GLU A C 1
ATOM 765 O O . GLU A 1 100 ? -20.766 6.32 10.891 1 98.75 100 GLU A O 1
ATOM 770 N N . ASN A 1 101 ? -19.719 4.605 9.945 1 98.81 101 ASN A N 1
ATOM 771 C CA . ASN A 1 101 ? -18.984 4.25 11.148 1 98.81 101 ASN A CA 1
ATOM 772 C C . ASN A 1 101 ? -18.078 5.391 11.609 1 98.81 101 ASN A C 1
ATOM 774 O O . ASN A 1 101 ? -17.984 5.676 12.797 1 98.81 101 ASN A O 1
ATOM 778 N N . GLN A 1 102 ? -17.422 6.008 10.656 1 98.94 102 GLN A N 1
ATOM 779 C CA . GLN A 1 102 ? -16.469 7.055 10.984 1 98.94 102 GLN A CA 1
ATOM 780 C C . GLN A 1 102 ? -17.172 8.312 11.477 1 98.94 102 GLN A C 1
ATOM 782 O O . GLN A 1 102 ? -16.688 8.992 12.383 1 98.94 102 GLN A O 1
ATOM 787 N N . ARG A 1 103 ? -18.297 8.68 10.898 1 98.81 103 ARG A N 1
ATOM 788 C CA . ARG A 1 103 ? -19.109 9.781 11.414 1 98.81 103 ARG A CA 1
ATOM 789 C C . ARG A 1 103 ? -19.547 9.523 12.852 1 98.81 103 ARG A C 1
ATOM 791 O O . ARG A 1 103 ? -19.5 10.414 13.695 1 98.81 103 ARG A O 1
ATOM 798 N N . ARG A 1 104 ? -19.922 8.281 13.078 1 98.69 104 ARG A N 1
ATOM 799 C CA . ARG A 1 104 ? -20.344 7.902 14.422 1 98.69 104 ARG A CA 1
ATOM 800 C C . ARG A 1 104 ? -19.188 8.023 15.406 1 98.69 104 ARG A C 1
ATOM 802 O O . ARG A 1 104 ? -19.344 8.602 16.484 1 98.69 104 ARG A O 1
ATOM 809 N N . ARG A 1 105 ? -18.016 7.543 15.109 1 98.75 105 ARG A N 1
ATOM 810 C CA . ARG A 1 105 ? -16.859 7.602 16 1 98.75 105 ARG A CA 1
ATOM 811 C C . ARG A 1 105 ? -16.453 9.047 16.266 1 98.75 105 ARG A C 1
ATOM 813 O O . ARG A 1 105 ? -16.109 9.398 17.391 1 98.75 105 ARG A O 1
ATOM 820 N N . LEU A 1 106 ? -16.484 9.852 15.211 1 98.81 106 LEU A N 1
ATOM 821 C CA . LEU A 1 106 ? -16.094 11.25 15.32 1 98.81 106 LEU A CA 1
ATOM 822 C C . LEU A 1 106 ? -17.188 12.062 16.016 1 98.81 106 LEU A C 1
ATOM 824 O O . LEU A 1 106 ? -16.922 13.172 16.5 1 98.81 106 LEU A O 1
ATOM 828 N N . GLY A 1 107 ? -18.438 11.539 16.031 1 98.38 107 GLY A N 1
ATOM 829 C CA . GLY A 1 107 ? -19.562 12.25 16.609 1 98.38 107 GLY A CA 1
ATOM 830 C C . GLY A 1 107 ? -19.984 13.461 15.805 1 98.38 107 GLY A C 1
ATOM 831 O O . GLY A 1 107 ? -20.266 14.523 16.375 1 98.38 107 GLY A O 1
ATOM 832 N N . VAL A 1 108 ? -20.016 13.352 14.477 1 98.44 108 VAL A N 1
ATOM 833 C CA . VAL A 1 108 ? -20.344 14.492 13.625 1 98.44 108 VAL A CA 1
ATOM 834 C C . VAL A 1 108 ? -21.438 14.094 12.633 1 98.44 108 VAL A C 1
ATOM 836 O O . VAL A 1 108 ? -21.547 12.93 12.242 1 98.44 108 VAL A O 1
ATOM 839 N N . ASP A 1 109 ? -22.172 15.055 12.211 1 97.88 109 ASP A N 1
ATOM 840 C CA . ASP A 1 109 ? -23.172 14.828 11.164 1 97.88 109 ASP A CA 1
ATOM 841 C C . ASP A 1 109 ? -22.516 14.758 9.789 1 97.88 109 ASP A C 1
ATOM 843 O O . ASP A 1 109 ? -22.906 13.961 8.945 1 97.88 109 ASP A O 1
ATOM 847 N N . ALA A 1 110 ? -21.5 15.594 9.633 1 98.56 110 ALA A N 1
ATOM 848 C CA . ALA A 1 110 ? -20.75 15.633 8.383 1 98.56 110 ALA A CA 1
ATOM 849 C C . ALA A 1 110 ? -19.25 15.727 8.648 1 98.56 110 ALA A C 1
ATOM 851 O O . ALA A 1 110 ? -18.812 16.453 9.539 1 98.56 110 ALA A O 1
ATOM 852 N N . ILE A 1 111 ? -18.5 14.977 7.906 1 98.88 111 ILE A N 1
ATOM 853 C CA . ILE A 1 111 ? -17.047 15.062 7.961 1 98.88 111 ILE A CA 1
ATOM 854 C C . ILE A 1 111 ? -16.562 16.234 7.105 1 98.88 111 ILE A C 1
ATOM 856 O O . ILE A 1 111 ? -16.984 16.375 5.953 1 98.88 111 ILE A O 1
ATOM 860 N N . ASP A 1 112 ? -15.656 17.078 7.672 1 98.94 112 ASP A N 1
ATOM 861 C CA . ASP A 1 112 ? -15.203 18.25 6.934 1 98.94 112 ASP A CA 1
ATOM 862 C C . ASP A 1 112 ? -14.391 17.844 5.707 1 98.94 112 ASP A C 1
ATOM 864 O O . ASP A 1 112 ? -14.594 18.375 4.613 1 98.94 112 ASP A O 1
ATOM 868 N N . LEU A 1 113 ? -13.477 16.969 5.824 1 98.94 113 LEU A N 1
ATOM 869 C CA . LEU A 1 113 ? -12.617 16.469 4.754 1 98.94 113 LEU A CA 1
ATOM 870 C C . LEU A 1 113 ? -12.445 14.961 4.848 1 98.94 113 LEU A C 1
ATOM 872 O O . LEU A 1 113 ? -11.906 14.453 5.828 1 98.94 113 LEU A O 1
ATOM 876 N N . TYR A 1 114 ? -12.938 14.281 3.857 1 98.94 114 TYR A N 1
ATOM 877 C CA . TYR A 1 114 ? -12.891 12.828 3.797 1 98.94 114 TYR A CA 1
ATOM 878 C C . TYR A 1 114 ? -11.938 12.359 2.703 1 98.94 114 TYR A C 1
ATOM 880 O O . TYR A 1 114 ? -12.172 12.609 1.519 1 98.94 114 TYR A O 1
ATOM 888 N N . GLN A 1 115 ? -10.852 11.664 3.119 1 98.94 115 GLN A N 1
ATOM 889 C CA . GLN A 1 115 ? -9.773 11.352 2.191 1 98.94 115 GLN A CA 1
ATOM 890 C C . GLN A 1 115 ? -9.625 9.844 2.008 1 98.94 115 GLN A C 1
ATOM 892 O O . GLN A 1 115 ? -9.789 9.078 2.961 1 98.94 115 GLN A O 1
ATOM 897 N N . VAL A 1 116 ? -9.312 9.375 0.79 1 98.94 116 VAL A N 1
ATOM 898 C CA . VAL A 1 116 ? -8.867 8 0.587 1 98.94 116 VAL A CA 1
ATOM 899 C C . VAL A 1 116 ? -7.441 7.844 1.113 1 98.94 116 VAL A C 1
ATOM 901 O O . VAL A 1 116 ? -6.527 8.547 0.672 1 98.94 116 VAL A O 1
ATOM 904 N N . HIS A 1 117 ? -7.199 6.926 1.986 1 98.81 117 HIS A N 1
ATOM 905 C CA . HIS A 1 117 ? -5.941 6.859 2.723 1 98.81 117 HIS A CA 1
ATOM 906 C C . HIS A 1 117 ? -4.797 6.398 1.821 1 98.81 117 HIS A C 1
ATOM 908 O O . HIS A 1 117 ? -3.664 6.863 1.965 1 98.81 117 HIS A O 1
ATOM 914 N N . TRP A 1 118 ? -4.992 5.438 0.967 1 98.56 118 TRP A N 1
ATOM 915 C CA . TRP A 1 118 ? -4.113 5 -0.112 1 98.56 118 TRP A CA 1
ATOM 916 C C . TRP A 1 118 ? -4.91 4.336 -1.23 1 98.56 118 TRP A C 1
ATOM 918 O O . TRP A 1 118 ? -6.074 3.979 -1.044 1 98.56 118 TRP A O 1
ATOM 928 N N . PRO A 1 119 ? -4.34 4.23 -2.449 1 97.75 119 PRO A N 1
ATOM 929 C CA . PRO A 1 119 ? -5.082 3.607 -3.549 1 97.75 119 PRO A CA 1
ATOM 930 C C . PRO A 1 119 ? -5.438 2.148 -3.27 1 97.75 119 PRO A C 1
ATOM 932 O O . PRO A 1 119 ? -4.777 1.492 -2.463 1 97.75 119 PRO A O 1
ATOM 935 N N . ALA A 1 120 ? -6.402 1.671 -3.967 1 96.88 120 ALA A N 1
ATOM 936 C CA . ALA A 1 120 ? -6.883 0.302 -3.791 1 96.88 120 ALA A CA 1
ATOM 937 C C . ALA A 1 120 ? -5.906 -0.702 -4.398 1 96.88 120 ALA A C 1
ATOM 939 O O . ALA A 1 120 ? -6.309 -1.584 -5.164 1 96.88 120 ALA A O 1
ATOM 940 N N . CYS A 1 121 ? -4.707 -0.753 -3.961 1 94.12 121 CYS A N 1
ATOM 941 C CA . CYS A 1 121 ? -3.645 -1.558 -4.559 1 94.12 121 CYS A CA 1
ATOM 942 C C . CYS A 1 121 ? -3.873 -3.041 -4.297 1 94.12 121 CYS A C 1
ATOM 944 O O . CYS A 1 121 ? -3.707 -3.869 -5.195 1 94.12 121 CYS A O 1
ATOM 946 N N . TRP A 1 122 ? -4.391 -3.432 -3.162 1 95.06 122 TRP A N 1
ATOM 947 C CA . TRP A 1 122 ? -4.492 -4.84 -2.799 1 95.06 122 TRP A CA 1
ATOM 948 C C . TRP A 1 122 ? -5.781 -5.449 -3.34 1 95.06 122 TRP A C 1
ATOM 950 O O . TRP A 1 122 ? -5.844 -6.652 -3.611 1 95.06 122 TRP A O 1
ATOM 960 N N . HIS A 1 123 ? -6.785 -4.637 -3.502 1 95.69 123 HIS A N 1
ATOM 961 C CA . HIS A 1 123 ? -8.07 -5.16 -3.939 1 95.69 123 HIS A CA 1
ATOM 962 C C . HIS A 1 123 ? -8.367 -4.762 -5.383 1 95.69 123 HIS A C 1
ATOM 964 O O . HIS A 1 123 ? -9.25 -5.336 -6.02 1 95.69 123 HIS A O 1
ATOM 970 N N . ASN A 1 124 ? -7.719 -3.768 -5.832 1 96.12 124 ASN A N 1
ATOM 971 C CA . ASN A 1 124 ? -7.844 -3.277 -7.203 1 96.12 124 ASN A CA 1
ATOM 972 C C . ASN A 1 124 ? -9.266 -2.799 -7.5 1 96.12 124 ASN A C 1
ATOM 974 O O . ASN A 1 124 ? -9.797 -3.051 -8.586 1 96.12 124 ASN A O 1
ATOM 978 N N . THR A 1 125 ? -9.93 -2.236 -6.535 1 97.88 125 THR A N 1
ATOM 979 C CA . THR A 1 125 ? -11.219 -1.592 -6.773 1 97.88 125 THR A CA 1
ATOM 980 C C . THR A 1 125 ? -11.078 -0.469 -7.797 1 97.88 125 THR A C 1
ATOM 982 O O . THR A 1 125 ? -10.195 0.386 -7.672 1 97.88 125 THR A O 1
ATOM 985 N N . PRO A 1 126 ? -11.93 -0.497 -8.844 1 98.06 126 PRO A N 1
ATOM 986 C CA . PRO A 1 126 ? -11.852 0.613 -9.797 1 98.06 126 PRO A CA 1
ATOM 987 C C . PRO A 1 126 ? -12.031 1.976 -9.133 1 98.06 126 PRO A C 1
ATOM 989 O O . PRO A 1 126 ? -13 2.184 -8.391 1 98.06 126 PRO A O 1
ATOM 992 N N . ILE A 1 127 ? -11.164 2.9 -9.438 1 98.25 127 ILE A N 1
ATOM 993 C CA . ILE A 1 127 ? -11.109 4.164 -8.711 1 98.25 127 ILE A CA 1
ATOM 994 C C . ILE A 1 127 ? -12.375 4.973 -8.984 1 98.25 127 ILE A C 1
ATOM 996 O O . ILE A 1 127 ? -12.867 5.68 -8.102 1 98.25 127 ILE A O 1
ATOM 1000 N N . CYS A 1 128 ? -12.977 4.875 -10.172 1 98.62 128 CYS A N 1
ATOM 1001 C CA . CYS A 1 128 ? -14.18 5.637 -10.492 1 98.62 128 CYS A CA 1
ATOM 1002 C C . CYS A 1 128 ? -15.344 5.215 -9.609 1 98.62 128 CYS A C 1
ATOM 1004 O O . CYS A 1 128 ? -16.188 6.039 -9.25 1 98.62 128 CYS A O 1
ATOM 1006 N N . GLU A 1 129 ? -15.383 3.902 -9.305 1 98.44 129 GLU A N 1
ATOM 1007 C CA . GLU A 1 129 ? -16.391 3.432 -8.359 1 98.44 129 GLU A CA 1
ATOM 1008 C C . GLU A 1 129 ? -16.25 4.137 -7.016 1 98.44 129 GLU A C 1
ATOM 1010 O O . GLU A 1 129 ? -17.25 4.602 -6.449 1 98.44 129 GLU A O 1
ATOM 1015 N N . THR A 1 130 ? -15.094 4.266 -6.504 1 98.75 130 THR A N 1
ATOM 1016 C CA . THR A 1 130 ? -14.797 4.914 -5.23 1 98.75 130 THR A CA 1
ATOM 1017 C C . THR A 1 130 ? -15.125 6.402 -5.297 1 98.75 130 THR A C 1
ATOM 1019 O O . THR A 1 130 ? -15.844 6.926 -4.441 1 98.75 130 THR A O 1
ATOM 1022 N N . MET A 1 131 ? -14.641 7.066 -6.355 1 98.88 131 MET A N 1
ATOM 1023 C CA . MET A 1 131 ? -14.781 8.516 -6.473 1 98.88 131 MET A CA 1
ATOM 1024 C C . MET A 1 131 ? -16.25 8.906 -6.609 1 98.88 131 MET A C 1
ATOM 1026 O O . MET A 1 131 ? -16.703 9.875 -6.004 1 98.88 131 MET A O 1
ATOM 1030 N N . LYS A 1 132 ? -16.969 8.164 -7.391 1 98.88 132 LYS A N 1
ATOM 1031 C CA . LYS A 1 132 ? -18.391 8.453 -7.562 1 98.88 132 LYS A CA 1
ATOM 1032 C C . LYS A 1 132 ? -19.156 8.266 -6.254 1 98.88 132 LYS A C 1
ATOM 1034 O O . LYS A 1 132 ? -20.094 9.008 -5.961 1 98.88 132 LYS A O 1
ATOM 1039 N N . THR A 1 133 ? -18.75 7.246 -5.496 1 98.88 133 THR A N 1
ATOM 1040 C CA . THR A 1 133 ? -19.375 7.02 -4.199 1 98.88 133 THR A CA 1
ATOM 1041 C C . THR A 1 133 ? -19.047 8.156 -3.236 1 98.88 133 THR A C 1
ATOM 1043 O O . THR A 1 133 ? -19.922 8.602 -2.479 1 98.88 133 THR A O 1
ATOM 1046 N N . LEU A 1 134 ? -17.844 8.656 -3.246 1 98.94 134 LEU A N 1
ATOM 1047 C CA . LEU A 1 134 ? -17.453 9.797 -2.424 1 98.94 134 LEU A CA 1
ATOM 1048 C C . LEU A 1 134 ? -18.25 11.039 -2.816 1 98.94 134 LEU A C 1
ATOM 1050 O O . LEU A 1 134 ? -18.688 11.797 -1.952 1 98.94 134 LEU A O 1
ATOM 1054 N N . GLU A 1 135 ? -18.359 11.227 -4.098 1 98.88 135 GLU A N 1
ATOM 1055 C CA . GLU A 1 135 ? -19.156 12.352 -4.586 1 98.88 135 GLU A CA 1
ATOM 1056 C C . GLU A 1 135 ? -20.594 12.273 -4.098 1 98.88 135 GLU A C 1
ATOM 1058 O O . GLU A 1 135 ? -21.188 13.289 -3.742 1 98.88 135 GLU A O 1
ATOM 1063 N N . GLU A 1 136 ? -21.141 11.07 -4.102 1 98.81 136 GLU A N 1
ATOM 1064 C CA . GLU A 1 136 ? -22.484 10.859 -3.58 1 98.81 136 GLU A CA 1
ATOM 1065 C C . GLU A 1 136 ? -22.578 11.273 -2.115 1 98.81 136 GLU A C 1
ATOM 1067 O O . GLU A 1 136 ? -23.578 11.852 -1.691 1 98.81 136 GLU A O 1
ATOM 1072 N N . LEU A 1 137 ? -21.594 10.961 -1.304 1 98.88 137 LEU A N 1
ATOM 1073 C CA . LEU A 1 137 ? -21.578 11.344 0.103 1 98.88 137 LEU A CA 1
ATOM 1074 C C . LEU A 1 137 ? -21.594 12.867 0.248 1 98.88 137 LEU A C 1
ATOM 1076 O O . LEU A 1 137 ? -22.234 13.398 1.159 1 98.88 137 LEU A O 1
ATOM 1080 N N . VAL A 1 138 ? -20.875 13.578 -0.607 1 98.88 138 VAL A N 1
ATOM 1081 C CA . VAL A 1 138 ? -20.875 15.039 -0.606 1 98.88 138 VAL A CA 1
ATOM 1082 C C . VAL A 1 138 ? -22.281 15.547 -0.933 1 98.88 138 VAL A C 1
ATOM 1084 O O . VAL A 1 138 ? -22.812 16.422 -0.243 1 98.88 138 VAL A O 1
ATOM 1087 N N . ASP A 1 139 ? -22.906 14.977 -1.927 1 98.5 139 ASP A N 1
ATOM 1088 C CA . ASP A 1 139 ? -24.234 15.375 -2.355 1 98.5 139 ASP A CA 1
ATOM 1089 C C . ASP A 1 139 ? -25.25 15.203 -1.226 1 98.5 139 ASP A C 1
ATOM 1091 O O . ASP A 1 139 ? -26.188 15.992 -1.096 1 98.5 139 ASP A O 1
ATOM 1095 N N . ARG A 1 140 ? -25.031 14.203 -0.47 1 98.56 140 ARG A N 1
ATOM 1096 C CA . ARG A 1 140 ? -25.953 13.883 0.616 1 98.56 140 ARG A CA 1
ATOM 1097 C C . ARG A 1 140 ? -25.656 14.727 1.854 1 98.56 140 ARG A C 1
ATOM 1099 O O . ARG A 1 140 ? -26.359 14.641 2.855 1 98.56 140 ARG A O 1
ATOM 1106 N N . GLY A 1 141 ? -24.594 15.469 1.886 1 98.56 141 GLY A N 1
ATOM 1107 C CA . GLY A 1 141 ? -24.25 16.344 2.99 1 98.56 141 GLY A CA 1
ATOM 1108 C C . GLY A 1 141 ? -23.547 15.625 4.129 1 98.56 141 GLY A C 1
ATOM 1109 O O . GLY A 1 141 ? -23.469 16.156 5.246 1 98.56 141 GLY A O 1
ATOM 1110 N N . LEU A 1 142 ? -23.016 14.406 3.887 1 98.81 142 LEU A N 1
ATOM 1111 C CA . LEU A 1 142 ? -22.359 13.602 4.918 1 98.81 142 LEU A CA 1
ATOM 1112 C C . LEU A 1 142 ? -20.875 13.891 4.969 1 98.81 142 LEU A C 1
ATOM 1114 O O . LEU A 1 142 ? -20.203 13.555 5.949 1 98.81 142 LEU A O 1
ATOM 1118 N N . VAL A 1 143 ? -20.375 14.438 3.938 1 98.75 143 VAL A N 1
ATOM 1119 C CA . VAL A 1 143 ? -18.984 14.859 3.75 1 98.75 143 VAL A CA 1
ATOM 1120 C C . VAL A 1 143 ? -18.953 16.219 3.055 1 98.75 143 VAL A C 1
ATOM 1122 O O . VAL A 1 143 ? -19.734 16.469 2.129 1 98.75 143 VAL A O 1
ATOM 1125 N N . ARG A 1 144 ? -18.109 17.094 3.553 1 98.81 144 ARG A N 1
ATOM 1126 C CA . ARG A 1 144 ? -18.078 18.422 2.934 1 98.81 144 ARG A CA 1
ATOM 1127 C C . ARG A 1 144 ? -17.125 18.438 1.746 1 98.81 144 ARG A C 1
ATOM 1129 O O . ARG A 1 144 ? -17.484 18.906 0.661 1 98.81 144 ARG A O 1
ATOM 1136 N N . TYR A 1 145 ? -15.898 18 1.899 1 98.88 145 TYR A N 1
ATOM 1137 C CA . TYR A 1 145 ? -14.891 17.953 0.849 1 98.88 145 TYR A CA 1
ATOM 1138 C C . TYR A 1 145 ? -14.242 16.562 0.791 1 98.88 145 TYR A C 1
ATOM 1140 O O . TYR A 1 145 ? -14.234 15.836 1.784 1 98.88 145 TYR A O 1
ATOM 1148 N N . ILE A 1 146 ? -13.75 16.203 -0.387 1 98.88 146 ILE A N 1
ATOM 1149 C CA . ILE A 1 146 ? -13.062 14.922 -0.53 1 98.88 146 ILE A CA 1
ATOM 1150 C C . ILE A 1 146 ? -11.602 15.156 -0.908 1 98.88 146 ILE A C 1
ATOM 1152 O O . ILE A 1 146 ? -11.273 16.172 -1.532 1 98.88 146 ILE A O 1
ATOM 1156 N N . GLY A 1 147 ? -10.719 14.312 -0.451 1 98.94 147 GLY A N 1
ATOM 1157 C CA . GLY A 1 147 ? -9.297 14.281 -0.774 1 98.94 147 GLY A CA 1
ATOM 1158 C C . GLY A 1 147 ? -8.758 12.883 -0.96 1 98.94 147 GLY A C 1
ATOM 1159 O O . GLY A 1 147 ? -9.508 11.906 -0.892 1 98.94 147 GLY A O 1
ATOM 1160 N N . VAL A 1 148 ? -7.512 12.773 -1.322 1 98.88 148 VAL A N 1
ATOM 1161 C CA . VAL A 1 148 ? -6.805 11.5 -1.436 1 98.88 148 VAL A CA 1
ATOM 1162 C C . VAL A 1 148 ? -5.465 11.586 -0.708 1 98.88 148 VAL A C 1
ATOM 1164 O O . VAL A 1 148 ? -5.004 12.68 -0.371 1 98.88 148 VAL A O 1
ATOM 1167 N N . SER A 1 149 ? -4.934 10.484 -0.402 1 98.81 149 SER A N 1
ATOM 1168 C CA . SER A 1 149 ? -3.598 10.375 0.176 1 98.81 149 SER A CA 1
ATOM 1169 C C . SER A 1 149 ? -2.754 9.344 -0.564 1 98.81 149 SER A C 1
ATOM 1171 O O . SER A 1 149 ? -3.26 8.297 -0.967 1 98.81 149 SER A O 1
ATOM 1173 N N . ASN A 1 150 ? -1.523 9.648 -0.86 1 98.44 150 ASN A N 1
ATOM 1174 C CA . ASN A 1 150 ? -0.516 8.711 -1.354 1 98.44 150 ASN A CA 1
ATOM 1175 C C . ASN A 1 150 ? -0.838 8.242 -2.77 1 98.44 150 ASN A C 1
ATOM 1177 O O . ASN A 1 150 ? -0.528 7.102 -3.133 1 98.44 150 ASN A O 1
ATOM 1181 N N . PHE A 1 151 ? -1.481 9.086 -3.545 1 98.56 151 PHE A N 1
ATOM 1182 C CA . PHE A 1 151 ? -1.78 8.766 -4.938 1 98.56 151 PHE A CA 1
ATOM 1183 C C . PHE A 1 151 ? -0.657 9.234 -5.852 1 98.56 151 PHE A C 1
ATOM 1185 O O . PHE A 1 151 ? -0.197 10.375 -5.746 1 98.56 151 PHE A O 1
ATOM 1192 N N . PRO A 1 152 ? -0.207 8.344 -6.75 1 97.5 152 PRO A N 1
ATOM 1193 C CA . PRO A 1 152 ? 0.573 8.875 -7.867 1 97.5 152 PRO A CA 1
ATOM 1194 C C . PRO A 1 152 ? -0.223 9.852 -8.727 1 97.5 152 PRO A C 1
ATOM 1196 O O . PRO A 1 152 ? -1.447 9.742 -8.828 1 97.5 152 PRO A O 1
ATOM 1199 N N . VAL A 1 153 ? 0.505 10.758 -9.375 1 97.94 153 VAL A N 1
ATOM 1200 C CA . VAL A 1 153 ? -0.108 11.859 -10.109 1 97.94 153 VAL A CA 1
ATOM 1201 C C . VAL A 1 153 ? -1.071 11.312 -11.156 1 97.94 153 VAL A C 1
ATOM 1203 O O . VAL A 1 153 ? -2.172 11.844 -11.336 1 97.94 153 VAL A O 1
ATOM 1206 N N . GLN A 1 154 ? -0.709 10.25 -11.844 1 98.06 154 GLN A N 1
ATOM 1207 C CA . GLN A 1 154 ? -1.507 9.703 -12.938 1 98.06 154 GLN A CA 1
ATOM 1208 C C . GLN A 1 154 ? -2.834 9.148 -12.422 1 98.06 154 GLN A C 1
ATOM 1210 O O . GLN A 1 154 ? -3.873 9.328 -13.062 1 98.06 154 GLN A O 1
ATOM 1215 N N . LEU A 1 155 ? -2.752 8.477 -11.352 1 98.31 155 LEU A N 1
ATOM 1216 C CA . LEU A 1 155 ? -3.977 7.941 -10.766 1 98.31 155 LEU A CA 1
ATOM 1217 C C . LEU A 1 155 ? -4.844 9.062 -10.203 1 98.31 155 LEU A C 1
ATOM 1219 O O . LEU A 1 155 ? -6.07 9.016 -10.312 1 98.31 155 LEU A O 1
ATOM 1223 N N . LEU A 1 156 ? -4.211 10.055 -9.523 1 98.75 156 LEU A N 1
ATOM 1224 C CA . LEU A 1 156 ? -4.922 11.219 -9.016 1 98.75 156 LEU A CA 1
ATOM 1225 C C . LEU A 1 156 ? -5.656 11.945 -10.141 1 98.75 156 LEU A C 1
ATOM 1227 O O . LEU A 1 156 ? -6.828 12.297 -10 1 98.75 156 LEU A O 1
ATOM 1231 N N . ASP A 1 157 ? -4.93 12.188 -11.188 1 98.75 157 ASP A N 1
ATOM 1232 C CA . ASP A 1 157 ? -5.516 12.875 -12.336 1 98.75 157 ASP A CA 1
ATOM 1233 C C . ASP A 1 157 ? -6.727 12.117 -12.875 1 98.75 157 ASP A C 1
ATOM 1235 O O . ASP A 1 157 ? -7.773 12.711 -13.141 1 98.75 157 ASP A O 1
ATOM 1239 N N . TYR A 1 158 ? -6.594 10.797 -13.039 1 98.75 158 TYR A N 1
ATOM 1240 C CA . TYR A 1 158 ? -7.711 9.984 -13.508 1 98.75 158 TYR A CA 1
ATOM 1241 C C . TYR A 1 158 ? -8.859 10.008 -12.508 1 98.75 158 TYR A C 1
ATOM 1243 O O . TYR A 1 158 ? -10.031 10.062 -12.898 1 98.75 158 TYR A O 1
ATOM 1251 N N . ALA A 1 159 ? -8.547 9.891 -11.219 1 98.81 159 ALA A N 1
ATOM 1252 C CA . ALA A 1 159 ? -9.57 9.953 -10.18 1 98.81 159 ALA A CA 1
ATOM 1253 C C . ALA A 1 159 ? -10.406 11.227 -10.312 1 98.81 159 ALA A C 1
ATOM 1255 O O . ALA A 1 159 ? -11.633 11.188 -10.156 1 98.81 159 ALA A O 1
ATOM 1256 N N . ARG A 1 160 ? -9.805 12.328 -10.586 1 98.88 160 ARG A N 1
ATOM 1257 C CA . ARG A 1 160 ? -10.5 13.602 -10.766 1 98.88 160 ARG A CA 1
ATOM 1258 C C . ARG A 1 160 ? -11.453 13.531 -11.953 1 98.88 160 ARG A C 1
ATOM 1260 O O . ARG A 1 160 ? -12.555 14.078 -11.898 1 98.88 160 ARG A O 1
ATOM 1267 N N . SER A 1 161 ? -11.062 12.852 -12.977 1 98.75 161 SER A N 1
ATOM 1268 C CA . SER A 1 161 ? -11.875 12.758 -14.188 1 98.75 161 SER A CA 1
ATOM 1269 C C . SER A 1 161 ? -13.148 11.953 -13.93 1 98.75 161 SER A C 1
ATOM 1271 O O . SER A 1 161 ? -14.094 12.016 -14.719 1 98.75 161 SER A O 1
ATOM 1273 N N . CYS A 1 162 ? -13.125 11.141 -12.898 1 98.69 162 CYS A N 1
ATOM 1274 C CA . CYS A 1 162 ? -14.273 10.305 -12.555 1 98.69 162 CYS A CA 1
ATOM 1275 C C . CYS A 1 162 ? -15.375 11.133 -11.898 1 98.69 162 CYS A C 1
ATOM 1277 O O . CYS A 1 162 ? -16.5 10.664 -11.742 1 98.69 162 CYS A O 1
ATOM 1279 N N . LEU A 1 163 ? -15.039 12.352 -11.469 1 98.69 163 LEU A N 1
ATOM 1280 C CA . LEU A 1 163 ? -15.945 13.203 -10.711 1 98.69 163 LEU A CA 1
ATOM 1281 C C . LEU A 1 163 ? -16.688 14.164 -11.641 1 98.69 163 LEU A C 1
ATOM 1283 O O . LEU A 1 163 ? -16.172 14.531 -12.695 1 98.69 163 LEU A O 1
ATOM 1287 N N . SER A 1 164 ? -17.922 14.578 -11.242 1 97.56 164 SER A N 1
ATOM 1288 C CA . SER A 1 164 ? -18.75 15.422 -12.086 1 97.56 164 SER A CA 1
ATOM 1289 C C . SER A 1 164 ? -19.031 16.766 -11.422 1 97.56 164 SER A C 1
ATOM 1291 O O . SER A 1 164 ? -19.062 17.797 -12.094 1 97.56 164 SER A O 1
ATOM 1293 N N . ARG A 1 165 ? -19.234 16.828 -10.141 1 95.69 165 ARG A N 1
ATOM 1294 C CA . ARG A 1 165 ? -19.75 18.016 -9.477 1 95.69 165 ARG A CA 1
ATOM 1295 C C . ARG A 1 165 ? -18.734 18.578 -8.477 1 95.69 165 ARG A C 1
ATOM 1297 O O . ARG A 1 165 ? -18.812 19.75 -8.094 1 95.69 165 ARG A O 1
ATOM 1304 N N . VAL A 1 166 ? -17.984 17.703 -8.023 1 97.56 166 VAL A N 1
ATOM 1305 C CA . VAL A 1 166 ? -16.953 18.109 -7.055 1 97.56 166 VAL A CA 1
ATOM 1306 C C . VAL A 1 166 ? -15.57 17.75 -7.582 1 97.56 166 VAL A C 1
ATOM 1308 O O . VAL A 1 166 ? -15.445 17.109 -8.633 1 97.56 166 VAL A O 1
ATOM 1311 N N . ASP A 1 167 ? -14.523 18.297 -6.973 1 98.56 167 ASP A N 1
ATOM 1312 C CA . ASP A 1 167 ? -13.141 17.938 -7.281 1 98.56 167 ASP A CA 1
ATOM 1313 C C . ASP A 1 167 ? -12.383 17.531 -6.023 1 98.56 167 ASP A C 1
ATOM 1315 O O . ASP A 1 167 ? -12.883 17.703 -4.906 1 98.56 167 ASP A O 1
ATOM 1319 N N . ILE A 1 168 ? -11.32 16.906 -6.219 1 98.88 168 ILE A N 1
ATOM 1320 C CA . ILE A 1 168 ? -10.438 16.562 -5.113 1 98.88 168 ILE A CA 1
ATOM 1321 C C . ILE A 1 168 ? -9.805 17.828 -4.543 1 98.88 168 ILE A C 1
ATOM 1323 O O . ILE A 1 168 ? -9.188 18.609 -5.273 1 98.88 168 ILE A O 1
ATOM 1327 N N . ALA A 1 169 ? -9.945 18 -3.258 1 98.81 169 ALA A N 1
ATOM 1328 C CA . ALA A 1 169 ? -9.523 19.234 -2.619 1 98.81 169 ALA A CA 1
ATOM 1329 C C . ALA A 1 169 ? -8.078 19.141 -2.123 1 98.81 169 ALA A C 1
ATOM 1331 O O . ALA A 1 169 ? -7.359 20.141 -2.088 1 98.81 169 ALA A O 1
ATOM 1332 N N . THR A 1 170 ? -7.73 17.969 -1.721 1 98.94 170 THR A N 1
ATOM 1333 C CA . THR A 1 170 ? -6.43 17.812 -1.08 1 98.94 170 THR A CA 1
ATOM 1334 C C . THR A 1 170 ? -5.77 16.5 -1.5 1 98.94 170 THR A C 1
ATOM 1336 O O . THR A 1 170 ? -6.453 15.539 -1.866 1 98.94 170 THR A O 1
ATOM 1339 N N . SER A 1 171 ? -4.512 16.5 -1.533 1 98.94 171 SER A N 1
ATOM 1340 C CA . SER A 1 171 ? -3.672 15.312 -1.534 1 98.94 171 SER A CA 1
ATOM 1341 C C . SER A 1 171 ? -2.768 15.273 -0.306 1 98.94 171 SER A C 1
ATOM 1343 O O . SER A 1 171 ? -1.994 16.203 -0.067 1 98.94 171 SER A O 1
ATOM 1345 N N . GLN A 1 172 ? -2.92 14.273 0.503 1 98.94 172 GLN A N 1
ATOM 1346 C CA . GLN A 1 172 ? -2.068 14.102 1.677 1 98.94 172 GLN A CA 1
ATOM 1347 C C . GLN A 1 172 ? -0.917 13.141 1.389 1 98.94 172 GLN A C 1
ATOM 1349 O O . GLN A 1 172 ? -1.14 11.961 1.11 1 98.94 172 GLN A O 1
ATOM 1354 N N . ASN A 1 173 ? 0.314 13.633 1.425 1 98.81 173 ASN A N 1
ATOM 1355 C CA . ASN A 1 173 ? 1.494 12.875 1.021 1 98.81 173 ASN A CA 1
ATOM 1356 C C . ASN A 1 173 ? 2.682 13.156 1.936 1 98.81 173 ASN A C 1
ATOM 1358 O O . ASN A 1 173 ? 2.734 14.203 2.588 1 98.81 173 ASN A O 1
ATOM 1362 N N . ARG A 1 174 ? 3.576 12.188 1.928 1 98.5 174 ARG A N 1
ATOM 1363 C CA . ARG A 1 174 ? 4.836 12.367 2.643 1 98.5 174 ARG A CA 1
ATOM 1364 C C . ARG A 1 174 ? 5.637 13.523 2.059 1 98.5 174 ARG A C 1
ATOM 1366 O O . ARG A 1 174 ? 5.871 13.578 0.849 1 98.5 174 ARG A O 1
ATOM 1373 N N . TYR A 1 175 ? 5.996 14.461 2.936 1 98.69 175 TYR A N 1
ATOM 1374 C CA . TYR A 1 175 ? 6.785 15.586 2.445 1 98.69 175 TYR A CA 1
ATOM 1375 C C . TYR A 1 175 ? 7.508 16.281 3.59 1 98.69 175 TYR A C 1
ATOM 1377 O O . TYR A 1 175 ? 6.879 16.734 4.551 1 98.69 175 TYR A O 1
ATOM 1385 N N . ASN A 1 176 ? 8.773 16.312 3.551 1 98.81 176 ASN A N 1
ATOM 1386 C CA . ASN A 1 176 ? 9.648 16.969 4.508 1 98.81 176 ASN A CA 1
ATOM 1387 C C . ASN A 1 176 ? 11.016 17.266 3.9 1 98.81 176 ASN A C 1
ATOM 1389 O O . ASN A 1 176 ? 11.234 17.047 2.709 1 98.81 176 ASN A O 1
ATOM 1393 N N . LEU A 1 177 ? 11.906 17.734 4.672 1 98.75 177 LEU A N 1
ATOM 1394 C CA . LEU A 1 177 ? 13.172 18.281 4.18 1 98.75 177 LEU A CA 1
ATOM 1395 C C . LEU A 1 177 ? 14.031 17.172 3.576 1 98.75 177 LEU A C 1
ATOM 1397 O O . LEU A 1 177 ? 14.844 17.422 2.68 1 98.75 177 LEU A O 1
ATOM 1401 N N . VAL A 1 178 ? 13.82 15.898 4 1 98.38 178 VAL A N 1
ATOM 1402 C CA . VAL A 1 178 ? 14.734 14.859 3.553 1 98.38 178 VAL A CA 1
ATOM 1403 C C . VAL A 1 178 ? 13.984 13.836 2.701 1 98.38 178 VAL A C 1
ATOM 1405 O O . VAL A 1 178 ? 14.586 12.898 2.172 1 98.38 178 VAL A O 1
ATOM 1408 N N . GLU A 1 179 ? 12.758 13.898 2.568 1 98.19 179 GLU A N 1
ATOM 1409 C CA . GLU A 1 179 ? 11.914 13.086 1.702 1 98.19 179 GLU A CA 1
ATOM 1410 C C . GLU A 1 179 ? 11.148 13.945 0.702 1 98.19 179 GLU A C 1
ATOM 1412 O O . GLU A 1 179 ? 10.023 14.367 0.97 1 98.19 179 GLU A O 1
ATOM 1417 N N . ARG A 1 180 ? 11.734 14.078 -0.483 1 97.31 180 ARG A N 1
ATOM 1418 C CA . ARG A 1 180 ? 11.398 15.203 -1.354 1 97.31 180 ARG A CA 1
ATOM 1419 C C . ARG A 1 180 ? 10.914 14.719 -2.715 1 97.31 180 ARG A C 1
ATOM 1421 O O . ARG A 1 180 ? 10.875 15.484 -3.678 1 97.31 180 ARG A O 1
ATOM 1428 N N . GLU A 1 181 ? 10.5 13.43 -2.844 1 97 181 GLU A N 1
ATOM 1429 C CA . GLU A 1 181 ? 10.094 12.914 -4.145 1 97 181 GLU A CA 1
ATOM 1430 C C . GLU A 1 181 ? 8.875 13.656 -4.68 1 97 181 GLU A C 1
ATOM 1432 O O . GLU A 1 181 ? 8.727 13.828 -5.891 1 97 181 GLU A O 1
ATOM 1437 N N . ALA A 1 182 ? 8.062 14.18 -3.783 1 97.19 182 ALA A N 1
ATOM 1438 C CA . ALA A 1 182 ? 6.859 14.922 -4.16 1 97.19 182 ALA A CA 1
ATOM 1439 C C . ALA A 1 182 ? 7.215 16.156 -4.984 1 97.19 182 ALA A C 1
ATOM 1441 O O . ALA A 1 182 ? 6.387 16.656 -5.746 1 97.19 182 ALA A O 1
ATOM 1442 N N . ASP A 1 183 ? 8.461 16.641 -4.883 1 97.62 183 ASP A N 1
ATOM 1443 C CA . ASP A 1 183 ? 8.914 17.828 -5.598 1 97.62 183 ASP A CA 1
ATOM 1444 C C . ASP A 1 183 ? 8.898 17.609 -7.109 1 97.62 183 ASP A C 1
ATOM 1446 O O . ASP A 1 183 ? 8.758 18.547 -7.883 1 97.62 183 ASP A O 1
ATOM 1450 N N . LYS A 1 184 ? 9.062 16.391 -7.484 1 97.5 184 LYS A N 1
ATOM 1451 C CA . LYS A 1 184 ? 9.375 16.094 -8.883 1 97.5 184 LYS A CA 1
ATOM 1452 C C . LYS A 1 184 ? 8.148 16.281 -9.766 1 97.5 184 LYS A C 1
ATOM 1454 O O . LYS A 1 184 ? 8.188 17.031 -10.742 1 97.5 184 LYS A O 1
ATOM 1459 N N . GLU A 1 185 ? 7.059 15.578 -9.383 1 97.69 185 GLU A N 1
ATOM 1460 C CA . GLU A 1 185 ? 5.887 15.664 -10.25 1 97.69 185 GLU A CA 1
ATOM 1461 C C . GLU A 1 185 ? 4.637 16.016 -9.445 1 97.69 185 GLU A C 1
ATOM 1463 O O . GLU A 1 185 ? 3.762 16.734 -9.938 1 97.69 185 GLU A O 1
ATOM 1468 N N . LEU A 1 186 ? 4.559 15.609 -8.219 1 98.19 186 LEU A N 1
ATOM 1469 C CA . LEU A 1 186 ? 3.33 15.734 -7.441 1 98.19 186 LEU A CA 1
ATOM 1470 C C . LEU A 1 186 ? 3.047 17.188 -7.09 1 98.19 186 LEU A C 1
ATOM 1472 O O . LEU A 1 186 ? 1.977 17.719 -7.406 1 98.19 186 LEU A O 1
ATOM 1476 N N . LEU A 1 187 ? 4.012 17.859 -6.492 1 98.12 187 LEU A N 1
ATOM 1477 C CA . LEU A 1 187 ? 3.807 19.219 -6.012 1 98.12 187 LEU A CA 1
ATOM 1478 C C . LEU A 1 187 ? 3.496 20.156 -7.168 1 98.12 187 LEU A C 1
ATOM 1480 O O . LEU A 1 187 ? 2.559 20.969 -7.09 1 98.12 187 LEU A O 1
ATOM 1484 N N . PRO A 1 188 ? 4.281 20.109 -8.297 1 98.31 188 PRO A N 1
ATOM 1485 C CA . PRO A 1 188 ? 3.926 20.938 -9.438 1 98.31 188 PRO A CA 1
ATOM 1486 C C . PRO A 1 188 ? 2.502 20.703 -9.938 1 98.31 188 PRO A C 1
ATOM 1488 O O . PRO A 1 188 ? 1.784 21.641 -10.258 1 98.31 188 PRO A O 1
ATOM 1491 N N . TYR A 1 189 ? 2.125 19.422 -9.984 1 98.69 189 TYR A N 1
ATOM 1492 C CA . TYR A 1 189 ? 0.773 19.078 -10.414 1 98.69 189 TYR A CA 1
ATOM 1493 C C . TYR A 1 189 ? -0.265 19.688 -9.469 1 98.69 189 TYR A C 1
ATOM 1495 O O . TYR A 1 189 ? -1.243 20.281 -9.922 1 98.69 189 TYR A O 1
ATOM 1503 N N . LEU A 1 190 ? -0.095 19.5 -8.18 1 98.75 190 LEU A N 1
ATOM 1504 C CA . LEU A 1 190 ? -1.043 19.969 -7.18 1 98.75 190 LEU A CA 1
ATOM 1505 C C . LEU A 1 190 ? -1.199 21.484 -7.262 1 98.75 190 LEU A C 1
ATOM 1507 O O . LEU A 1 190 ? -2.318 22 -7.227 1 98.75 190 LEU A O 1
ATOM 1511 N N . LYS A 1 191 ? -0.104 22.188 -7.383 1 98.12 191 LYS A N 1
ATOM 1512 C CA . LYS A 1 191 ? -0.131 23.656 -7.484 1 98.12 191 LYS A CA 1
ATOM 1513 C C . LYS A 1 191 ? -0.901 24.109 -8.719 1 98.12 191 LYS A C 1
ATOM 1515 O O . LYS A 1 191 ? -1.751 24.984 -8.641 1 98.12 191 LYS A O 1
ATOM 1520 N N . ARG A 1 192 ? -0.604 23.469 -9.797 1 98.31 192 ARG A N 1
ATOM 1521 C CA . ARG A 1 192 ? -1.263 23.812 -11.055 1 98.31 192 ARG A CA 1
ATOM 1522 C C . ARG A 1 192 ? -2.773 23.641 -10.953 1 98.31 192 ARG A C 1
ATOM 1524 O O . ARG A 1 192 ? -3.541 24.438 -11.484 1 98.31 192 ARG A O 1
ATOM 1531 N N . GLU A 1 193 ? -3.168 22.625 -10.25 1 98.38 193 GLU A N 1
ATOM 1532 C CA . GLU A 1 193 ? -4.578 22.25 -10.211 1 98.38 193 GLU A CA 1
ATOM 1533 C C . GLU A 1 193 ? -5.289 22.891 -9.031 1 98.38 193 GLU A C 1
ATOM 1535 O O . GLU A 1 193 ? -6.508 22.766 -8.883 1 98.38 193 GLU A O 1
ATOM 1540 N N . GLY A 1 194 ? -4.551 23.562 -8.148 1 98.25 194 GLY A N 1
ATOM 1541 C CA . GLY A 1 194 ? -5.133 24.188 -6.977 1 98.25 194 GLY A CA 1
ATOM 1542 C C . GLY A 1 194 ? -5.523 23.188 -5.898 1 98.25 194 GLY A C 1
ATOM 1543 O O . GLY A 1 194 ? -6.5 23.406 -5.176 1 98.25 194 GLY A O 1
ATOM 1544 N N . ILE A 1 195 ? -4.914 22.062 -5.852 1 98.81 195 ILE A N 1
ATOM 1545 C CA . ILE A 1 195 ? -5.102 21.047 -4.828 1 98.81 195 ILE A CA 1
ATOM 1546 C C . ILE A 1 195 ? -4.078 21.234 -3.713 1 98.81 195 ILE A C 1
ATOM 1548 O O . ILE A 1 195 ? -2.877 21.359 -3.975 1 98.81 195 ILE A O 1
ATOM 1552 N N . ALA A 1 196 ? -4.492 21.328 -2.451 1 98.88 196 ALA A N 1
ATOM 1553 C CA . ALA A 1 196 ? -3.582 21.547 -1.332 1 98.88 196 ALA A CA 1
ATOM 1554 C C . ALA A 1 196 ? -2.836 20.266 -0.972 1 98.88 196 ALA A C 1
ATOM 1556 O O . ALA A 1 196 ? -3.412 19.172 -0.993 1 98.88 196 ALA A O 1
ATOM 1557 N N . LEU A 1 197 ? -1.587 20.391 -0.672 1 98.88 197 LEU A N 1
ATOM 1558 C CA . LEU A 1 197 ? -0.815 19.297 -0.118 1 98.88 197 LEU A CA 1
ATOM 1559 C C . LEU A 1 197 ? -0.861 19.297 1.406 1 98.88 197 LEU A C 1
ATOM 1561 O O . LEU A 1 197 ? -0.432 20.266 2.035 1 98.88 197 LEU A O 1
ATOM 1565 N N . ILE A 1 198 ? -1.457 18.312 1.997 1 98.94 198 ILE A N 1
ATOM 1566 C CA . ILE A 1 198 ? -1.292 18.047 3.424 1 98.94 198 ILE A CA 1
ATOM 1567 C C . ILE A 1 198 ? -0.076 17.156 3.65 1 98.94 198 ILE A C 1
ATOM 1569 O O . ILE A 1 198 ? -0.049 16.016 3.197 1 98.94 198 ILE A O 1
ATOM 1573 N N . ALA A 1 199 ? 0.947 17.688 4.24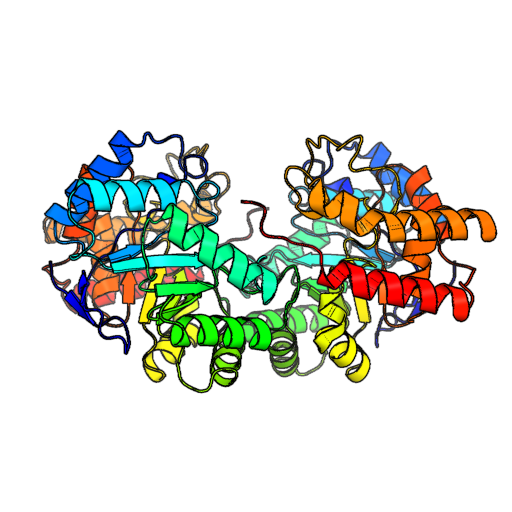6 1 98.88 199 ALA A N 1
ATOM 1574 C CA . ALA A 1 199 ? 2.207 16.969 4.406 1 98.88 199 ALA A CA 1
ATOM 1575 C C . ALA A 1 199 ? 2.182 16.094 5.66 1 98.88 199 ALA A C 1
ATOM 1577 O O . ALA A 1 199 ? 2.162 16.609 6.781 1 98.88 199 ALA A O 1
ATOM 1578 N N . TRP A 1 200 ? 2.141 14.797 5.465 1 98.69 200 TRP A N 1
ATOM 1579 C CA . TRP A 1 200 ? 2.295 13.914 6.617 1 98.69 200 TRP A CA 1
ATOM 1580 C C . TRP A 1 200 ? 3.758 13.523 6.812 1 98.69 200 TRP A C 1
ATOM 1582 O O . TRP A 1 200 ? 4.562 13.633 5.883 1 98.69 200 TRP A O 1
ATOM 1592 N N . SER A 1 201 ? 4.137 13.211 8.055 1 98.38 201 SER A N 1
ATOM 1593 C CA . SER A 1 201 ? 5.512 12.992 8.492 1 98.38 201 SER A CA 1
ATOM 1594 C C . SER A 1 201 ? 6.398 14.188 8.156 1 98.38 201 SER A C 1
ATOM 1596 O O . SER A 1 201 ? 7.48 14.023 7.586 1 98.38 201 SER A O 1
ATOM 1598 N N . PRO A 1 202 ? 5.93 15.336 8.516 1 98.75 202 PRO A N 1
ATOM 1599 C CA . PRO A 1 202 ? 6.684 16.531 8.141 1 98.75 202 PRO A CA 1
ATOM 1600 C C . PRO A 1 202 ? 7.992 16.672 8.914 1 98.75 202 PRO A C 1
ATOM 1602 O O . PRO A 1 202 ? 8.844 17.484 8.539 1 98.75 202 PRO A O 1
ATOM 1605 N N . LEU A 1 203 ? 8.125 15.977 10 1 98.62 203 LEU A N 1
ATOM 1606 C CA . LEU A 1 203 ? 9.352 15.992 10.781 1 98.62 203 LEU A CA 1
ATOM 1607 C C . LEU A 1 203 ?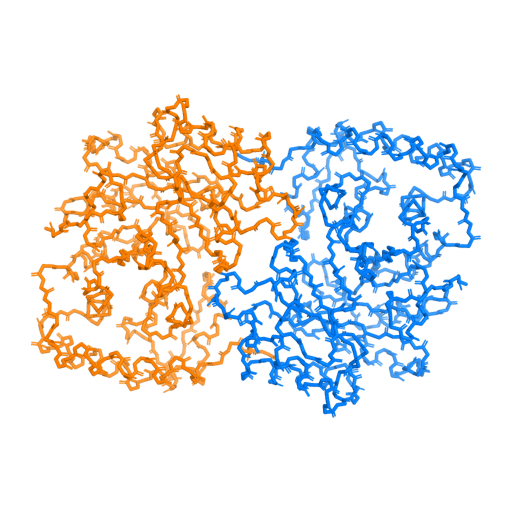 10.133 14.703 10.602 1 98.62 203 LEU A C 1
ATOM 1609 O O . LEU A 1 203 ? 11.023 14.383 11.398 1 98.62 203 LEU A O 1
ATOM 1613 N N . ALA A 1 204 ? 9.766 13.891 9.594 1 98.12 204 ALA A N 1
ATOM 1614 C CA . ALA A 1 204 ? 10.414 12.617 9.312 1 98.12 204 ALA A CA 1
ATOM 1615 C C . ALA A 1 204 ? 10.469 11.742 10.562 1 98.12 204 ALA A C 1
ATOM 1617 O O . ALA A 1 204 ? 11.539 11.266 10.945 1 98.12 204 ALA A O 1
ATOM 1618 N N . LYS A 1 205 ? 9.312 11.641 11.172 1 96.75 205 LYS A N 1
ATOM 1619 C CA . LYS A 1 205 ? 9.125 10.812 12.359 1 96.75 205 LYS A CA 1
ATOM 1620 C C . LYS A 1 205 ? 10.133 11.188 13.453 1 96.75 205 LYS A C 1
ATOM 1622 O O . LYS A 1 205 ? 10.648 10.312 14.148 1 96.75 205 LYS A O 1
ATOM 1627 N N . GLY A 1 206 ? 10.523 12.398 13.492 1 96.38 206 GLY A N 1
ATOM 1628 C CA . GLY A 1 206 ? 11.359 12.906 14.57 1 96.38 206 GLY A CA 1
ATOM 1629 C C . GLY A 1 206 ? 12.805 13.109 14.156 1 96.38 206 GLY A C 1
ATOM 1630 O O . GLY A 1 206 ? 13.586 13.727 14.883 1 96.38 206 GLY A O 1
ATOM 1631 N N . LEU A 1 207 ? 13.195 12.641 13 1 97.38 207 LEU A N 1
ATOM 1632 C CA . LEU A 1 207 ? 14.562 12.773 12.516 1 97.38 207 LEU A CA 1
ATOM 1633 C C . LEU A 1 207 ? 14.992 14.234 12.492 1 97.38 207 LEU A C 1
ATOM 1635 O O . LEU A 1 207 ? 16.125 14.562 12.844 1 97.38 207 LEU A O 1
ATOM 1639 N N . LEU A 1 208 ? 14.102 15.141 12.172 1 98.25 208 LEU A N 1
ATOM 1640 C CA . LEU A 1 208 ? 14.43 16.547 11.914 1 98.25 208 LEU A CA 1
ATOM 1641 C C . LEU A 1 208 ? 14.367 17.359 13.195 1 98.25 208 LEU A C 1
ATOM 1643 O O . LEU A 1 208 ? 14.539 18.578 13.164 1 98.25 208 LEU A O 1
ATOM 1647 N N . THR A 1 209 ? 14.117 16.703 14.312 1 95.88 209 THR A N 1
ATOM 1648 C CA . THR A 1 209 ? 14.156 17.375 15.602 1 95.88 209 THR A CA 1
ATOM 1649 C C . THR A 1 209 ? 15.586 17.547 16.094 1 95.88 209 THR A C 1
ATOM 1651 O O . THR A 1 209 ? 15.852 18.344 17 1 95.88 209 THR A O 1
ATOM 1654 N N . GLY A 1 210 ? 16.531 16.719 15.555 1 93.31 210 GLY A N 1
ATOM 1655 C CA . GLY A 1 210 ? 17.922 16.781 15.945 1 93.31 210 GLY A CA 1
ATOM 1656 C C . GLY A 1 210 ? 18.25 15.922 17.156 1 93.31 210 GLY A C 1
ATOM 1657 O O . GLY A 1 210 ? 19.391 15.938 17.641 1 93.31 210 GLY A O 1
ATOM 1658 N N . LYS A 1 211 ? 17.312 15.102 17.516 1 91.75 211 LYS A N 1
ATOM 1659 C CA . LYS A 1 211 ? 17.469 14.305 18.719 1 91.75 211 LYS A CA 1
ATOM 1660 C C . LYS A 1 211 ? 18.344 13.078 18.469 1 91.75 211 LYS A C 1
ATOM 1662 O O . LYS A 1 211 ? 18.844 12.453 19.406 1 91.75 211 LYS A O 1
ATOM 1667 N N . TYR A 1 212 ? 18.562 12.68 17.25 1 92.88 212 TYR A N 1
ATOM 1668 C CA . TYR A 1 212 ? 19.188 11.406 16.922 1 92.88 212 TYR A CA 1
ATOM 1669 C C . TYR A 1 212 ? 20.469 11.602 16.125 1 92.88 212 TYR A C 1
ATOM 1671 O O . TYR A 1 212 ? 20.562 12.523 15.305 1 92.88 212 TYR A O 1
ATOM 1679 N N . SER A 1 213 ? 21.438 10.742 16.422 1 90.75 213 SER A N 1
ATOM 1680 C CA . SER A 1 213 ? 22.719 10.797 15.727 1 90.75 213 SER A CA 1
ATOM 1681 C C . SER A 1 213 ? 23.25 9.398 15.438 1 90.75 213 SER A C 1
ATOM 1683 O O . SER A 1 213 ? 22.797 8.422 16.047 1 90.75 213 SER A O 1
ATOM 1685 N N . ALA A 1 214 ? 24.172 9.352 14.445 1 90.94 214 ALA A N 1
ATOM 1686 C CA . ALA A 1 214 ? 24.781 8.07 14.07 1 90.94 214 ALA A CA 1
ATOM 1687 C C . ALA A 1 214 ? 25.625 7.516 15.203 1 90.94 214 ALA A C 1
ATOM 1689 O O . ALA A 1 214 ? 25.812 6.301 15.32 1 90.94 214 ALA A O 1
ATOM 1690 N N . GLU A 1 215 ? 26.141 8.375 15.977 1 89.19 215 GLU A N 1
ATOM 1691 C CA . GLU A 1 215 ? 27 7.98 17.094 1 89.19 215 GLU A CA 1
ATOM 1692 C C . GLU A 1 215 ? 26.188 7.352 18.219 1 89.19 215 GLU A C 1
ATOM 1694 O O . GLU A 1 215 ? 26.719 6.566 19 1 89.19 215 GLU A O 1
ATOM 1699 N N . SER A 1 216 ? 24.953 7.645 18.297 1 85.38 216 SER A N 1
ATOM 1700 C CA . SER A 1 216 ? 24.016 7.074 19.25 1 85.38 216 SER A CA 1
ATOM 1701 C C . SER A 1 216 ? 22.703 6.703 18.562 1 85.38 216 SER A C 1
ATOM 1703 O O . SER A 1 216 ? 21.688 7.383 18.75 1 85.38 216 SER A O 1
ATOM 1705 N N . PRO A 1 217 ? 22.812 5.609 17.844 1 81.94 217 PRO A N 1
ATOM 1706 C CA . PRO A 1 217 ? 21.625 5.258 17.078 1 81.94 217 PRO A CA 1
ATOM 1707 C C . PRO A 1 217 ? 20.453 4.844 17.969 1 81.94 217 PRO A C 1
ATOM 1709 O O . PRO A 1 217 ? 20.641 4.137 18.953 1 81.94 217 PRO A O 1
ATOM 1712 N N . PRO A 1 218 ? 19.328 5.352 17.672 1 84.81 218 PRO A N 1
ATOM 1713 C CA . PRO A 1 218 ? 18.141 5.047 18.484 1 84.81 218 PRO A CA 1
ATOM 1714 C C . PRO A 1 218 ? 17.641 3.619 18.297 1 84.81 218 PRO A C 1
ATOM 1716 O O . PRO A 1 218 ? 17.859 3.027 17.234 1 84.81 218 PRO A O 1
ATOM 1719 N N . THR A 1 219 ? 17.125 3.07 19.328 1 87.94 219 THR A N 1
ATOM 1720 C CA . THR A 1 219 ? 16.344 1.837 19.266 1 87.94 219 THR A CA 1
ATOM 1721 C C . THR A 1 219 ? 14.867 2.113 19.531 1 87.94 219 THR A C 1
ATOM 1723 O O . THR A 1 219 ? 14.508 2.65 20.594 1 87.94 219 THR A O 1
ATOM 1726 N N . PHE A 1 220 ? 14.117 1.818 18.5 1 91.44 220 PHE A N 1
ATOM 1727 C CA . PHE A 1 220 ? 12.695 2.125 18.609 1 91.44 220 PHE A CA 1
ATOM 1728 C C . PHE A 1 220 ? 11.883 0.851 18.812 1 91.44 220 PHE A C 1
ATOM 1730 O O . PHE A 1 220 ? 12.219 -0.197 18.25 1 91.44 220 PHE A O 1
ATOM 1737 N N . GLU A 1 221 ? 10.859 0.93 19.562 1 89.94 221 GLU A N 1
ATOM 1738 C CA . GLU A 1 221 ? 9.898 -0.166 19.703 1 89.94 221 GLU A CA 1
ATOM 1739 C C . GLU A 1 221 ? 8.562 0.184 19.078 1 89.94 221 GLU A C 1
ATOM 1741 O O . GLU A 1 221 ? 7.617 -0.609 19.125 1 89.94 221 GLU A O 1
ATOM 1746 N N . ASP A 1 222 ? 8.57 1.373 18.531 1 92.62 222 ASP A N 1
ATOM 1747 C CA . ASP A 1 222 ? 7.348 1.86 17.906 1 92.62 222 ASP A CA 1
ATOM 1748 C C . ASP A 1 222 ? 7.434 1.766 16.391 1 92.62 222 ASP A C 1
ATOM 1750 O O . ASP A 1 222 ? 8.172 0.934 15.852 1 92.62 222 ASP A O 1
ATOM 1754 N N . VAL A 1 223 ? 6.602 2.443 15.688 1 91.5 223 VAL A N 1
ATOM 1755 C CA . VAL A 1 223 ? 6.449 2.34 14.242 1 91.5 223 VAL A CA 1
ATOM 1756 C C . VAL A 1 223 ? 7.781 2.631 13.555 1 91.5 223 VAL A C 1
ATOM 1758 O O . VAL A 1 223 ? 7.957 2.332 12.375 1 91.5 223 VAL A O 1
ATOM 1761 N N . ARG A 1 224 ? 8.781 3.188 14.266 1 93.75 224 ARG A N 1
ATOM 1762 C CA . ARG A 1 224 ? 10.07 3.57 13.695 1 93.75 224 ARG A CA 1
ATOM 1763 C C . ARG A 1 224 ? 11.039 2.391 13.688 1 93.75 224 ARG A C 1
ATOM 1765 O O . ARG A 1 224 ? 12.148 2.494 13.156 1 93.75 224 ARG A O 1
ATOM 1772 N N . ARG A 1 225 ? 10.516 1.299 14.242 1 90.19 225 ARG A N 1
ATOM 1773 C CA . ARG A 1 225 ? 11.383 0.127 14.266 1 90.19 225 ARG A CA 1
ATOM 1774 C C . ARG A 1 225 ? 11.836 -0.243 12.859 1 90.19 225 ARG A C 1
ATOM 1776 O O . ARG A 1 225 ? 11.008 -0.395 11.953 1 90.19 225 ARG A O 1
ATOM 1783 N N . ALA A 1 226 ? 13.102 -0.23 12.547 1 87.19 226 ALA A N 1
ATOM 1784 C CA . ALA A 1 226 ? 13.719 -0.64 11.289 1 87.19 226 ALA A CA 1
ATOM 1785 C C . ALA A 1 226 ? 13.438 0.374 10.188 1 87.19 226 ALA A C 1
ATOM 1787 O O . ALA A 1 226 ? 13.5 0.042 9 1 87.19 226 ALA A O 1
ATOM 1788 N N . ASP A 1 227 ? 13.008 1.627 10.594 1 94.56 227 ASP A N 1
ATOM 1789 C CA . ASP A 1 227 ? 12.844 2.691 9.609 1 94.56 227 ASP A CA 1
ATOM 1790 C C . ASP A 1 227 ? 14.188 3.068 8.984 1 94.56 227 ASP A C 1
ATOM 1792 O O . ASP A 1 227 ? 15.109 3.48 9.688 1 94.56 227 ASP A O 1
ATOM 1796 N N . PRO A 1 228 ? 14.266 3.018 7.676 1 95.31 228 PRO A N 1
ATOM 1797 C CA . PRO A 1 228 ? 15.547 3.225 7.004 1 95.31 228 PRO A CA 1
ATOM 1798 C C . PRO A 1 228 ? 16.156 4.598 7.289 1 95.31 228 PRO A C 1
ATOM 1800 O O . PRO A 1 228 ? 17.375 4.773 7.199 1 95.31 228 PRO A O 1
ATOM 1803 N N . LEU A 1 229 ? 15.383 5.578 7.609 1 96.31 229 LEU A N 1
ATOM 1804 C CA . LEU A 1 229 ? 15.891 6.922 7.867 1 96.31 229 LEU A CA 1
ATOM 1805 C C . LEU A 1 229 ? 16.844 6.926 9.062 1 96.31 229 LEU A C 1
ATOM 1807 O O . LEU A 1 229 ? 17.688 7.812 9.18 1 96.31 229 LEU A O 1
ATOM 1811 N N . PHE A 1 230 ? 16.703 5.926 9.906 1 96.31 230 PHE A N 1
ATOM 1812 C CA . PHE A 1 230 ? 17.453 5.941 11.148 1 96.31 230 PHE A CA 1
ATOM 1813 C C . PHE A 1 230 ? 18.609 4.945 11.102 1 96.31 230 PHE A C 1
ATOM 1815 O O . PHE A 1 230 ? 19.234 4.66 12.117 1 96.31 230 PHE A O 1
ATOM 1822 N N . LEU A 1 231 ? 18.812 4.336 9.914 1 93.44 231 LEU A N 1
ATOM 1823 C CA . LEU A 1 231 ? 20.047 3.564 9.734 1 93.44 231 LEU A CA 1
ATOM 1824 C C . LEU A 1 231 ? 21.266 4.449 9.914 1 93.44 231 LEU A C 1
ATOM 1826 O O . LEU A 1 231 ? 21.25 5.629 9.555 1 93.44 231 LEU A O 1
ATOM 1830 N N . PRO A 1 232 ? 22.375 3.863 10.414 1 93.88 232 PRO A N 1
ATOM 1831 C CA . PRO A 1 232 ? 23.578 4.672 10.672 1 93.88 232 PRO A CA 1
ATOM 1832 C C . PRO A 1 232 ? 24.047 5.434 9.438 1 93.88 232 PRO A C 1
ATOM 1834 O O . PRO A 1 232 ? 24.422 6.609 9.531 1 93.88 232 PRO A O 1
ATOM 1837 N N . GLN A 1 233 ? 24.016 4.82 8.289 1 94.19 233 GLN A N 1
ATOM 1838 C CA . GLN A 1 233 ? 24.469 5.461 7.059 1 94.19 233 GLN A CA 1
ATOM 1839 C C . GLN A 1 233 ? 23.609 6.676 6.723 1 94.19 233 GLN A C 1
ATOM 1841 O O . GLN A 1 233 ? 24.125 7.723 6.336 1 94.19 233 GLN A O 1
ATOM 1846 N N . ASN A 1 234 ? 22.328 6.59 6.871 1 96.88 234 ASN A N 1
ATOM 1847 C CA . ASN A 1 234 ? 21.438 7.707 6.59 1 96.88 234 ASN A CA 1
ATOM 1848 C C . ASN A 1 234 ? 21.562 8.805 7.648 1 96.88 234 ASN A C 1
ATOM 1850 O O . ASN A 1 234 ? 21.5 9.992 7.328 1 96.88 234 ASN A O 1
ATOM 1854 N N . LEU A 1 235 ? 21.734 8.414 8.938 1 96.75 235 LEU A N 1
ATOM 1855 C CA . LEU A 1 235 ? 21.938 9.391 10 1 96.75 235 LEU A CA 1
ATOM 1856 C C . LEU A 1 235 ? 23.172 10.234 9.742 1 96.75 235 LEU A C 1
ATOM 1858 O O . LEU A 1 235 ? 23.172 11.445 9.984 1 96.75 235 LEU A O 1
ATOM 1862 N N . ARG A 1 236 ? 24.25 9.578 9.227 1 97.06 236 ARG A N 1
ATOM 1863 C CA . ARG A 1 236 ? 25.453 10.32 8.883 1 97.06 236 ARG A CA 1
ATOM 1864 C C . ARG A 1 236 ? 25.203 11.273 7.723 1 97.06 236 ARG A C 1
ATOM 1866 O O . ARG A 1 236 ? 25.672 12.414 7.738 1 97.06 236 ARG A O 1
ATOM 1873 N N . LEU A 1 237 ? 24.484 10.805 6.816 1 96.94 237 LEU A N 1
ATOM 1874 C CA . LEU A 1 237 ? 24.203 11.578 5.617 1 96.94 237 LEU A CA 1
ATOM 1875 C C . LEU A 1 237 ? 23.406 12.828 5.953 1 96.94 237 LEU A C 1
ATOM 1877 O O . LEU A 1 237 ? 23.578 13.875 5.316 1 96.94 237 LEU A O 1
ATOM 1881 N N . VAL A 1 238 ? 22.5 12.773 6.957 1 97.81 238 VAL A N 1
ATOM 1882 C CA . VAL A 1 238 ? 21.562 13.859 7.227 1 97.81 238 VAL A CA 1
ATOM 1883 C C . VAL A 1 238 ? 22.188 14.852 8.211 1 97.81 238 VAL A C 1
ATOM 1885 O O . VAL A 1 238 ? 21.656 15.945 8.406 1 97.81 238 VAL A O 1
ATOM 1888 N N . GLN A 1 239 ? 23.328 14.562 8.766 1 97.38 239 GLN A N 1
ATOM 1889 C CA . GLN A 1 239 ? 23.922 15.32 9.852 1 97.38 239 GLN A CA 1
ATOM 1890 C C . GLN A 1 239 ? 24.125 16.781 9.461 1 97.38 239 GLN A C 1
ATOM 1892 O O . GLN A 1 239 ? 23.828 17.688 10.242 1 97.38 239 GLN A O 1
ATOM 1897 N N . PRO A 1 240 ? 24.625 17.094 8.25 1 98 240 PRO A N 1
ATOM 1898 C CA . PRO A 1 240 ? 24.812 18.5 7.883 1 98 240 PRO A CA 1
ATOM 1899 C C . PRO A 1 240 ? 23.5 19.281 7.914 1 98 240 PRO A C 1
ATOM 1901 O O . PRO A 1 240 ? 23.5 20.469 8.266 1 98 240 PRO A O 1
ATOM 1904 N N . LEU A 1 241 ? 22.453 18.641 7.523 1 98.56 241 LEU A N 1
ATOM 1905 C CA . LEU A 1 241 ? 21.156 19.297 7.574 1 98.56 241 LEU A CA 1
ATOM 1906 C C . LEU A 1 241 ? 20.719 19.531 9.016 1 98.56 241 LEU A C 1
ATOM 1908 O O . LEU A 1 241 ? 20.188 20.594 9.344 1 98.56 241 LEU A O 1
ATOM 1912 N N . ILE A 1 242 ? 20.953 18.531 9.859 1 98.25 242 ILE A N 1
ATOM 1913 C CA . ILE A 1 242 ? 20.609 18.656 11.273 1 98.25 242 ILE A CA 1
ATOM 1914 C C . ILE A 1 242 ? 21.406 19.812 11.891 1 98.25 242 ILE A C 1
ATOM 1916 O O . ILE A 1 242 ? 20.859 20.609 12.664 1 98.25 242 ILE A O 1
ATOM 1920 N N . ASP A 1 243 ? 22.656 19.891 11.57 1 98.44 243 ASP A N 1
ATOM 1921 C CA . ASP A 1 243 ? 23.5 20.984 12.062 1 98.44 243 ASP A CA 1
ATOM 1922 C C . ASP A 1 243 ? 22.953 22.344 11.625 1 98.44 243 ASP A C 1
ATOM 1924 O O . ASP A 1 243 ? 22.938 23.281 12.414 1 98.44 243 ASP A O 1
ATOM 1928 N N . GLU A 1 244 ? 22.578 22.375 10.391 1 98.69 244 GLU A N 1
ATOM 1929 C CA . GLU A 1 244 ? 22.016 23.625 9.883 1 98.69 244 GLU A CA 1
ATOM 1930 C C . GLU A 1 244 ? 20.703 23.969 10.578 1 98.69 244 GLU A C 1
ATOM 1932 O O . GLU A 1 244 ? 20.438 25.125 10.875 1 98.69 244 GLU A O 1
ATOM 1937 N N . LEU A 1 245 ? 19.844 22.984 10.82 1 98.81 245 LEU A N 1
ATOM 1938 C CA . LEU A 1 245 ? 18.609 23.188 11.562 1 98.81 245 LEU A CA 1
ATOM 1939 C C . LEU A 1 245 ? 18.891 23.734 12.953 1 98.81 245 LEU A C 1
ATOM 1941 O O . LEU A 1 245 ? 18.203 24.672 13.406 1 98.81 245 LEU A O 1
ATOM 1945 N N . LYS A 1 246 ? 19.859 23.203 13.594 1 98.56 246 LYS A N 1
ATOM 1946 C CA . LYS A 1 246 ? 20.219 23.656 14.93 1 98.56 246 LYS A CA 1
ATOM 1947 C C . LYS A 1 246 ? 20.75 25.078 14.891 1 98.56 246 LYS A C 1
ATOM 1949 O O . LYS A 1 246 ? 20.438 25.891 15.773 1 98.56 246 LYS A O 1
ATOM 1954 N N . ARG A 1 247 ? 21.578 25.344 13.953 1 98.56 247 ARG A N 1
ATOM 1955 C CA . ARG A 1 247 ? 22.109 26.703 13.805 1 98.56 247 ARG A CA 1
ATOM 1956 C C . ARG A 1 247 ? 20.984 27.719 13.641 1 98.56 247 ARG A C 1
ATOM 1958 O O . ARG A 1 247 ? 20.953 28.734 14.328 1 98.56 247 ARG A O 1
ATOM 1965 N N . LEU A 1 248 ? 20.094 27.438 12.766 1 98.75 248 LEU A N 1
ATOM 1966 C CA . LEU A 1 248 ? 18.984 28.344 12.508 1 98.75 248 LEU A CA 1
ATOM 1967 C C . LEU A 1 248 ? 18.047 28.422 13.711 1 98.75 248 LEU A C 1
ATOM 1969 O O . LEU A 1 248 ? 17.484 29.484 13.992 1 98.75 248 LEU A O 1
ATOM 1973 N N . ALA A 1 249 ? 17.859 27.266 14.367 1 98.69 249 ALA A N 1
ATOM 1974 C CA . ALA A 1 249 ? 17.078 27.266 15.594 1 98.69 249 ALA A CA 1
ATOM 1975 C C . ALA A 1 249 ? 17.609 28.297 16.594 1 98.69 249 ALA A C 1
ATOM 1977 O O . ALA A 1 249 ? 16.844 29.062 17.172 1 98.69 249 ALA A O 1
ATOM 1978 N N . ALA A 1 250 ? 18.859 28.328 16.75 1 98.5 250 ALA A N 1
ATOM 1979 C CA . ALA A 1 250 ? 19.5 29.281 17.656 1 98.5 250 ALA A CA 1
ATOM 1980 C C . ALA A 1 250 ? 19.312 30.719 17.156 1 98.5 250 ALA A C 1
ATOM 1982 O O . ALA A 1 250 ? 19 31.609 17.953 1 98.5 250 ALA A O 1
ATOM 1983 N N . ALA A 1 251 ? 19.5 30.922 15.945 1 98.5 251 ALA A N 1
ATOM 1984 C CA . ALA A 1 251 ? 19.438 32.25 15.367 1 98.5 251 ALA A CA 1
ATOM 1985 C C . ALA A 1 251 ? 18.031 32.844 15.492 1 98.5 251 ALA A C 1
ATOM 1987 O O . ALA A 1 251 ? 17.891 34.062 15.68 1 98.5 251 ALA A O 1
ATOM 1988 N N . TYR A 1 252 ? 17 32.062 15.398 1 98.5 252 TYR A N 1
ATOM 1989 C CA . TYR A 1 252 ? 15.625 32.531 15.375 1 98.5 252 TYR A CA 1
ATOM 1990 C C . TYR A 1 252 ? 14.984 32.406 16.75 1 98.5 252 TYR A C 1
ATOM 1992 O O . TYR A 1 252 ? 13.859 32.875 16.969 1 98.5 252 TYR A O 1
ATOM 2000 N N . GLY A 1 253 ? 15.664 31.75 17.688 1 98.38 253 GLY A N 1
ATOM 2001 C CA . GLY A 1 253 ? 15.062 31.469 18.984 1 98.38 253 GLY A CA 1
ATOM 2002 C C . GLY A 1 253 ? 13.93 30.453 18.906 1 98.38 253 GLY A C 1
ATOM 2003 O O . GLY A 1 253 ? 12.867 30.672 19.484 1 98.38 253 GLY A O 1
ATOM 2004 N N . LYS A 1 254 ? 14.07 29.5 18.109 1 98.62 254 LYS A N 1
ATOM 2005 C CA . LYS A 1 254 ? 13.086 28.453 17.875 1 98.62 254 LYS A CA 1
ATOM 2006 C C . LYS A 1 254 ? 13.703 27.062 18.062 1 98.62 254 LYS A C 1
ATOM 2008 O O . LYS A 1 254 ? 14.859 26.953 18.469 1 98.62 254 LYS A O 1
ATOM 2013 N N . THR A 1 255 ? 12.992 26.016 17.906 1 98.5 255 THR A N 1
ATOM 2014 C CA . THR A 1 255 ? 13.516 24.656 17.922 1 98.5 255 THR A CA 1
ATOM 2015 C C . THR A 1 255 ? 13.805 24.172 16.516 1 98.5 255 THR A C 1
ATOM 2017 O O . THR A 1 255 ? 13.258 24.703 15.539 1 98.5 255 THR A O 1
ATOM 2020 N N . PRO A 1 256 ? 14.672 23.141 16.406 1 98.62 256 PRO A N 1
ATOM 2021 C CA . PRO A 1 256 ? 14.906 22.578 15.07 1 98.62 256 PRO A CA 1
ATOM 2022 C C . PRO A 1 256 ? 13.625 22.094 14.398 1 98.62 256 PRO A C 1
ATOM 2024 O O . PRO A 1 256 ? 13.445 22.281 13.195 1 98.62 256 PRO A O 1
ATOM 2027 N N . ALA A 1 257 ? 12.75 21.516 15.156 1 98.69 257 ALA A N 1
ATOM 2028 C CA . ALA A 1 257 ? 11.469 21.062 14.633 1 98.69 257 ALA A CA 1
ATOM 2029 C C . ALA A 1 257 ? 10.664 22.234 14.062 1 98.69 257 ALA A C 1
ATOM 2031 O O . ALA A 1 257 ? 10.062 22.125 12.992 1 98.69 257 ALA A O 1
ATOM 2032 N N . GLN A 1 258 ? 10.68 23.312 14.797 1 98.75 258 GLN A N 1
ATOM 2033 C CA . GLN A 1 258 ? 9.953 24.5 14.336 1 98.75 258 GLN A CA 1
ATOM 2034 C C . GLN A 1 258 ? 10.555 25.047 13.047 1 98.75 258 GLN A C 1
ATOM 2036 O O . GLN A 1 258 ? 9.82 25.484 12.156 1 98.75 258 GLN A O 1
ATOM 2041 N N . ILE A 1 259 ? 11.891 25.047 12.969 1 98.88 259 ILE A N 1
ATOM 2042 C CA . ILE A 1 259 ? 12.562 25.484 11.75 1 98.88 259 ILE A CA 1
ATOM 2043 C C . ILE A 1 259 ? 12.141 24.609 10.578 1 98.88 259 ILE A C 1
ATOM 2045 O O . ILE A 1 259 ? 11.789 25.109 9.508 1 98.88 259 ILE A O 1
ATOM 2049 N N . ALA A 1 260 ? 12.156 23.281 10.766 1 98.88 260 ALA A N 1
ATOM 2050 C CA . ALA A 1 260 ? 11.797 22.328 9.719 1 98.88 260 ALA A CA 1
ATOM 2051 C C . ALA A 1 260 ? 10.352 22.531 9.273 1 98.88 260 ALA A C 1
ATOM 2053 O O . ALA A 1 260 ? 10.062 22.531 8.07 1 98.88 260 ALA A O 1
ATOM 2054 N N . LEU A 1 261 ? 9.445 22.703 10.164 1 98.81 261 LEU A N 1
ATOM 2055 C CA . LEU A 1 261 ? 8.039 22.906 9.844 1 98.81 261 LEU A CA 1
ATOM 2056 C C . LEU A 1 261 ? 7.84 24.25 9.133 1 98.81 261 LEU A C 1
ATOM 2058 O O . LEU A 1 261 ? 7.047 24.344 8.195 1 98.81 261 LEU A O 1
ATOM 2062 N N . ASN A 1 262 ? 8.5 25.297 9.688 1 98.69 262 ASN A N 1
ATOM 2063 C CA . ASN A 1 262 ? 8.398 26.609 9.07 1 98.69 262 ASN A CA 1
ATOM 2064 C C . ASN A 1 262 ? 8.82 26.578 7.602 1 98.69 262 ASN A C 1
ATOM 2066 O O . ASN A 1 262 ? 8.227 27.266 6.77 1 98.69 262 ASN A O 1
ATOM 2070 N N . TRP A 1 263 ? 9.836 25.797 7.273 1 98.81 263 TRP A N 1
ATOM 2071 C CA . TRP A 1 263 ? 10.273 25.641 5.891 1 98.81 263 TRP A CA 1
ATOM 2072 C C . TRP A 1 263 ? 9.109 25.203 5 1 98.81 263 TRP A C 1
ATOM 2074 O O . TRP A 1 263 ? 8.969 25.703 3.877 1 98.81 263 TRP A O 1
ATOM 2084 N N . LEU A 1 264 ? 8.25 24.344 5.438 1 98.5 264 LEU A N 1
ATOM 2085 C CA . LEU A 1 264 ? 7.113 23.828 4.68 1 98.5 264 LEU A CA 1
ATOM 2086 C C . LEU A 1 264 ? 6.059 24.922 4.484 1 98.5 264 LEU A C 1
ATOM 2088 O O . LEU A 1 264 ? 5.43 25 3.428 1 98.5 264 LEU A O 1
ATOM 2092 N N . THR A 1 265 ? 5.871 25.781 5.484 1 97.12 265 THR A N 1
ATOM 2093 C CA . THR A 1 265 ? 4.719 26.672 5.535 1 97.12 265 THR A CA 1
ATOM 2094 C C . THR A 1 265 ? 4.926 27.875 4.621 1 97.12 265 THR A C 1
ATOM 2096 O O . THR A 1 265 ? 4.004 28.656 4.406 1 97.12 265 THR A O 1
ATOM 2099 N N . ARG A 1 266 ? 6.141 28 4.133 1 94.94 266 ARG A N 1
ATOM 2100 C CA . ARG A 1 266 ? 6.359 29.094 3.188 1 94.94 266 ARG A CA 1
ATOM 2101 C C . ARG A 1 266 ? 5.426 28.984 1.987 1 94.94 266 ARG A C 1
ATOM 2103 O O . ARG A 1 266 ? 4.977 29.984 1.444 1 94.94 266 ARG A O 1
ATOM 2110 N N . ASP A 1 267 ? 5.242 27.812 1.565 1 95.38 267 ASP A N 1
ATOM 2111 C CA . ASP A 1 267 ? 4.309 27.547 0.477 1 95.38 267 ASP A CA 1
ATOM 2112 C C . ASP A 1 267 ? 2.873 27.453 0.992 1 95.38 267 ASP A C 1
ATOM 2114 O O . ASP A 1 267 ? 2.525 26.531 1.73 1 95.38 267 ASP A O 1
ATOM 2118 N N . PRO A 1 268 ? 2.029 28.391 0.596 1 95.25 268 PRO A N 1
ATOM 2119 C CA . PRO A 1 268 ? 0.664 28.391 1.126 1 95.25 268 PRO A CA 1
ATOM 2120 C C . PRO A 1 268 ? -0.133 27.156 0.725 1 95.25 268 PRO A C 1
ATOM 2122 O O . PRO A 1 268 ? -1.176 26.875 1.318 1 95.25 268 PRO A O 1
ATOM 2125 N N . SER A 1 269 ? 0.31 26.406 -0.266 1 97.31 269 SER A N 1
ATOM 2126 C CA . SER A 1 269 ? -0.403 25.219 -0.725 1 97.31 269 SER A CA 1
ATOM 2127 C C . SER A 1 269 ? -0.034 24 0.108 1 97.31 269 SER A C 1
ATOM 2129 O O . SER A 1 269 ? -0.619 22.938 -0.06 1 97.31 269 SER A O 1
ATOM 2131 N N . VAL A 1 270 ? 0.89 24.156 1.008 1 98.56 270 VAL A N 1
ATOM 2132 C CA . VAL A 1 270 ? 1.356 23.047 1.824 1 98.56 270 VAL A CA 1
ATOM 2133 C C . VAL A 1 270 ? 0.961 23.266 3.281 1 98.56 270 VAL A C 1
ATOM 2135 O O . VAL A 1 270 ? 1.267 24.312 3.861 1 98.56 270 VAL A O 1
ATOM 2138 N N . VAL A 1 271 ? 0.267 22.359 3.871 1 98.81 271 VAL A N 1
ATOM 2139 C CA . VAL A 1 271 ? -0.118 22.391 5.277 1 98.81 271 VAL A CA 1
ATOM 2140 C C . VAL A 1 271 ? 0.426 21.156 5.996 1 98.81 271 VAL A C 1
ATOM 2142 O O . VAL A 1 271 ? -0.069 20.047 5.797 1 98.81 271 VAL A O 1
ATOM 2145 N N . PRO A 1 272 ? 1.458 21.328 6.824 1 98.88 272 PRO A N 1
ATOM 2146 C CA . PRO A 1 272 ? 1.993 20.188 7.562 1 98.88 272 PRO A CA 1
ATOM 2147 C C . PRO A 1 272 ? 1.127 19.797 8.758 1 98.88 272 PRO A C 1
ATOM 2149 O O . PRO A 1 272 ? 0.52 20.656 9.391 1 98.88 272 PRO A O 1
ATOM 2152 N N . ILE A 1 273 ? 1.111 18.469 9.062 1 98.94 273 ILE A N 1
ATOM 2153 C CA . ILE A 1 273 ? 0.33 17.984 10.188 1 98.94 273 ILE A CA 1
ATOM 2154 C C . ILE A 1 273 ? 1.22 17.141 11.102 1 98.94 273 ILE A C 1
ATOM 2156 O O . ILE A 1 273 ? 1.01 15.93 11.25 1 98.94 273 ILE A O 1
ATOM 2160 N N . PRO A 1 274 ? 2.207 17.797 11.758 1 98.81 274 PRO A N 1
ATOM 2161 C CA . PRO A 1 274 ? 3.012 17.031 12.719 1 98.81 274 PRO A CA 1
ATOM 2162 C C . PRO A 1 274 ? 2.176 16.438 13.844 1 98.81 274 PRO A C 1
ATOM 2164 O O . PRO A 1 274 ? 1.177 17.031 14.258 1 98.81 274 PRO A O 1
ATOM 2167 N N . GLY A 1 275 ? 2.557 15.242 14.289 1 98.12 275 GLY A N 1
ATOM 2168 C CA . GLY A 1 275 ? 1.916 14.633 15.445 1 98.12 275 GLY A CA 1
ATOM 2169 C C . GLY A 1 275 ? 2.4 15.203 16.766 1 98.12 275 GLY A C 1
ATOM 2170 O O . GLY A 1 275 ? 3.365 15.969 16.797 1 98.12 275 GLY A O 1
ATOM 2171 N N . ALA A 1 276 ? 1.657 14.836 17.797 1 97.75 276 ALA A N 1
ATOM 2172 C CA . ALA A 1 276 ? 2.025 15.211 19.156 1 97.75 276 ALA A CA 1
ATOM 2173 C C . ALA A 1 276 ? 1.551 14.164 20.156 1 97.75 276 ALA A C 1
ATOM 2175 O O . ALA A 1 276 ? 0.397 13.727 20.109 1 97.75 276 ALA A O 1
ATOM 2176 N N . LYS A 1 277 ? 2.441 13.797 21.016 1 95 277 LYS A N 1
ATOM 2177 C CA . LYS A 1 277 ? 2.096 12.859 22.078 1 95 277 LYS A CA 1
ATOM 2178 C C . LYS A 1 277 ? 1.797 13.586 23.391 1 95 277 LYS A C 1
ATOM 2180 O O . LYS A 1 277 ? 1.179 13.023 24.297 1 95 277 LYS A O 1
ATOM 2185 N N . THR A 1 278 ? 2.322 14.797 23.5 1 97.19 278 THR A N 1
ATOM 2186 C CA . THR A 1 278 ? 2.139 15.602 24.703 1 97.19 278 THR A CA 1
ATOM 2187 C C . THR A 1 278 ? 1.642 17 24.344 1 97.19 278 THR A C 1
ATOM 2189 O O . THR A 1 278 ? 1.832 17.469 23.219 1 97.19 278 THR A O 1
ATOM 2192 N N . PRO A 1 279 ? 0.973 17.594 25.359 1 98.44 279 PRO A N 1
ATOM 2193 C CA . PRO A 1 279 ? 0.547 18.984 25.109 1 98.44 279 PRO A CA 1
ATOM 2194 C C . PRO A 1 279 ? 1.709 19.906 24.75 1 98.44 279 PRO A C 1
ATOM 2196 O O . PRO A 1 279 ? 1.554 20.797 23.906 1 98.44 279 PRO A O 1
ATOM 2199 N N . GLN A 1 280 ? 2.832 19.688 25.344 1 98 280 GLN A N 1
ATOM 2200 C CA . GLN A 1 280 ? 4.008 20.516 25.078 1 98 280 GLN A CA 1
ATOM 2201 C C . GLN A 1 280 ? 4.441 20.391 23.625 1 98 280 GLN A C 1
ATOM 2203 O O . GLN A 1 280 ? 4.82 21.391 23 1 98 280 GLN A O 1
ATOM 2208 N N . GLN A 1 281 ? 4.383 19.219 23.078 1 97.94 281 GLN A N 1
ATOM 2209 C CA . GLN A 1 281 ? 4.73 19.016 21.672 1 97.94 281 GLN A CA 1
ATOM 2210 C C . GLN A 1 281 ? 3.748 19.734 20.75 1 97.94 281 GLN A C 1
ATOM 2212 O O . GLN A 1 281 ? 4.148 20.312 19.734 1 97.94 281 GLN A O 1
ATOM 2217 N N . ALA A 1 282 ? 2.471 19.688 21.094 1 98.44 282 ALA A N 1
ATOM 2218 C CA . ALA A 1 282 ? 1.461 20.391 20.312 1 98.44 282 ALA A CA 1
ATOM 2219 C C . ALA A 1 282 ? 1.741 21.891 20.281 1 98.44 282 ALA A C 1
ATOM 2221 O O . ALA A 1 282 ? 1.663 22.531 19.234 1 98.44 282 ALA A O 1
ATOM 2222 N N . GLU A 1 283 ? 2.051 22.375 21.453 1 98.12 283 GLU A N 1
ATOM 2223 C CA . GLU A 1 283 ? 2.383 23.797 21.562 1 98.12 283 GLU A CA 1
ATOM 2224 C C . GLU A 1 283 ? 3.635 24.141 20.766 1 98.12 283 GLU A C 1
ATOM 2226 O O . GLU A 1 283 ? 3.684 25.156 20.078 1 98.12 283 GLU A O 1
ATOM 2231 N N . GLU A 1 284 ? 4.594 23.281 20.906 1 97.88 284 GLU A N 1
ATOM 2232 C CA . GLU A 1 284 ? 5.828 23.484 20.156 1 97.88 284 GLU A CA 1
ATOM 2233 C C . GLU A 1 284 ? 5.566 23.469 18.641 1 97.88 284 GLU A C 1
ATOM 2235 O O . GLU A 1 284 ? 6.078 24.328 17.922 1 97.88 284 GLU A O 1
ATOM 2240 N N . ASN A 1 285 ? 4.812 22.531 18.156 1 98.38 285 ASN A N 1
ATOM 2241 C CA . ASN A 1 285 ? 4.469 22.469 16.734 1 98.38 285 ASN A CA 1
ATOM 2242 C C . ASN A 1 285 ? 3.799 23.75 16.266 1 98.38 285 ASN A C 1
ATOM 2244 O O . ASN A 1 285 ? 4.141 24.266 15.195 1 98.38 285 ASN A O 1
ATOM 2248 N N . ALA A 1 286 ? 2.867 24.234 17.047 1 98.38 286 ALA A N 1
ATOM 2249 C CA . ALA A 1 286 ? 2.131 25.438 16.688 1 98.38 286 ALA A CA 1
ATOM 2250 C C . ALA A 1 286 ? 3.07 26.641 16.562 1 98.38 286 ALA A C 1
ATOM 2252 O O . ALA A 1 286 ? 2.828 27.531 15.758 1 98.38 286 ALA A O 1
ATOM 2253 N N . GLY A 1 287 ? 4.141 26.578 17.328 1 98.19 287 GLY A N 1
ATOM 2254 C CA . GLY A 1 287 ? 5.113 27.656 17.344 1 98.19 287 GLY A CA 1
ATOM 2255 C C . GLY A 1 287 ? 5.906 27.766 16.062 1 98.19 287 GLY A C 1
ATOM 2256 O O . GLY A 1 287 ? 6.699 28.688 15.891 1 98.19 287 GLY A O 1
ATOM 2257 N N . ALA A 1 288 ? 5.688 26.875 15.125 1 98.31 288 ALA A N 1
ATOM 2258 C CA . ALA A 1 288 ? 6.355 26.922 13.828 1 98.31 288 ALA A CA 1
ATOM 2259 C C . ALA A 1 288 ? 5.738 27.984 12.93 1 98.31 288 ALA A C 1
ATOM 2261 O O . ALA A 1 288 ? 6.316 28.359 11.898 1 98.31 288 ALA A O 1
ATOM 2262 N N . ALA A 1 289 ? 4.621 28.531 13.289 1 97.06 289 ALA A N 1
ATOM 2263 C CA . ALA A 1 289 ? 3.912 29.547 12.531 1 97.06 289 ALA A CA 1
ATOM 2264 C C . ALA A 1 289 ? 4.043 30.922 13.188 1 97.06 289 ALA A C 1
ATOM 2266 O O . ALA A 1 289 ? 4.512 31.031 14.328 1 97.06 289 ALA A O 1
ATOM 2267 N N . GLY A 1 290 ? 3.684 31.922 12.5 1 95.5 290 GLY A N 1
ATOM 2268 C CA . GLY A 1 290 ? 3.711 33.281 13.047 1 95.5 290 GLY A CA 1
ATOM 2269 C C . GLY A 1 290 ? 5.016 34 12.773 1 95.5 290 GLY A C 1
ATOM 2270 O O . GLY A 1 290 ? 5.199 35.125 13.211 1 95.5 290 GLY A O 1
ATOM 2271 N N . TRP A 1 291 ? 5.91 33.375 12.211 1 96.62 291 TRP A N 1
ATOM 2272 C CA . TRP A 1 291 ? 7.188 33.906 11.75 1 96.62 291 TRP A CA 1
ATOM 2273 C C . TRP A 1 291 ? 7.637 33.25 10.469 1 96.62 291 TRP A C 1
ATOM 2275 O O . TRP A 1 291 ? 6.996 32.281 10 1 96.62 291 TRP A O 1
ATOM 2285 N N . THR A 1 292 ? 8.688 33.844 9.805 1 96.88 292 THR A N 1
ATOM 2286 C CA . THR A 1 292 ? 9.148 33.281 8.531 1 96.88 292 THR A CA 1
ATOM 2287 C C . THR A 1 292 ? 10.672 33.312 8.453 1 96.88 292 THR A C 1
ATOM 2289 O O . THR A 1 292 ? 11.305 34.281 8.852 1 96.88 292 THR A O 1
ATOM 2292 N N . LEU A 1 293 ? 11.141 32.188 7.969 1 98.44 293 LEU A N 1
ATOM 2293 C CA . LEU A 1 293 ? 12.555 32.156 7.621 1 98.44 293 LEU A CA 1
ATOM 2294 C C . LEU A 1 293 ? 12.867 33.219 6.559 1 98.44 293 LEU A C 1
ATOM 2296 O O . LEU A 1 293 ? 12.055 33.469 5.66 1 98.44 293 LEU A O 1
ATOM 2300 N N . SER A 1 294 ? 14.062 33.844 6.68 1 98.5 294 SER A N 1
ATOM 2301 C CA . SER A 1 294 ? 14.492 34.688 5.574 1 98.5 294 SER A CA 1
ATOM 2302 C C . SER A 1 294 ? 14.594 33.906 4.273 1 98.5 294 SER A C 1
ATOM 2304 O O . SER A 1 294 ? 14.727 32.688 4.297 1 98.5 294 SER A O 1
ATOM 2306 N N . GLU A 1 295 ? 14.477 34.688 3.205 1 98.19 295 GLU A N 1
ATOM 2307 C CA . GLU A 1 295 ? 14.609 34.031 1.905 1 98.19 295 GLU A CA 1
ATOM 2308 C C . GLU A 1 295 ? 15.93 33.281 1.789 1 98.19 295 GLU A C 1
ATOM 2310 O O . GLU A 1 295 ? 15.977 32.156 1.272 1 98.19 295 GLU A O 1
ATOM 2315 N N . GLU A 1 296 ? 16.922 33.844 2.268 1 98.44 296 GLU A N 1
ATOM 2316 C CA . GLU A 1 296 ? 18.25 33.25 2.209 1 98.44 296 GLU A CA 1
ATOM 2317 C C . GLU A 1 296 ? 18.328 31.969 3.033 1 98.44 296 GLU A C 1
ATOM 2319 O O . GLU A 1 296 ? 18.812 30.938 2.555 1 98.44 296 GLU A O 1
ATOM 2324 N N . ASP A 1 297 ? 17.828 32.031 4.258 1 98.69 297 ASP A N 1
ATOM 2325 C CA . ASP A 1 297 ? 17.859 30.859 5.141 1 98.69 297 ASP A CA 1
ATOM 2326 C C . ASP A 1 297 ? 16.984 29.734 4.602 1 98.69 297 ASP A C 1
ATOM 2328 O O . ASP A 1 297 ? 17.375 28.562 4.637 1 98.69 297 ASP A O 1
ATOM 2332 N N . TRP A 1 298 ? 15.859 30.141 4.062 1 98.62 298 TRP A N 1
ATOM 2333 C CA . TRP A 1 298 ? 14.953 29.141 3.484 1 98.62 298 TRP A CA 1
ATOM 2334 C C . TRP A 1 298 ? 15.609 28.438 2.305 1 98.62 298 TRP A C 1
ATOM 2336 O O . TRP A 1 298 ? 15.586 27.203 2.221 1 98.62 298 TRP A O 1
ATOM 2346 N N . ARG A 1 299 ? 16.219 29.188 1.454 1 98.31 299 ARG A N 1
ATOM 2347 C CA . ARG A 1 299 ? 16.844 28.625 0.257 1 98.31 299 ARG A CA 1
ATOM 2348 C C . ARG A 1 299 ? 18.016 27.719 0.619 1 98.31 299 ARG A C 1
ATOM 2350 O O . ARG A 1 299 ? 18.234 26.688 -0.027 1 98.31 299 ARG A O 1
ATOM 2357 N N . ARG A 1 300 ? 18.734 28.141 1.588 1 97.94 300 ARG A N 1
ATOM 2358 C CA . ARG A 1 300 ? 19.859 27.344 2.043 1 97.94 300 ARG A CA 1
ATOM 2359 C C . ARG A 1 300 ? 19.391 25.984 2.568 1 97.94 300 ARG A C 1
ATOM 2361 O O . ARG A 1 300 ? 19.938 24.938 2.199 1 97.94 300 ARG A O 1
ATOM 2368 N N . LEU A 1 301 ? 18.438 26.016 3.389 1 98.31 301 LEU A N 1
ATOM 2369 C CA . LEU A 1 301 ? 17.859 24.797 3.934 1 98.31 301 LEU A CA 1
ATOM 2370 C C . LEU A 1 301 ? 17.281 23.922 2.822 1 98.31 301 LEU A C 1
ATOM 2372 O O . LEU A 1 301 ? 17.438 22.703 2.828 1 98.31 301 LEU A O 1
ATOM 2376 N N . ASP A 1 302 ? 16.594 24.578 1.936 1 98.5 302 ASP A N 1
ATOM 2377 C CA . ASP A 1 302 ? 15.969 23.891 0.81 1 98.5 302 ASP A CA 1
ATOM 2378 C C . ASP A 1 302 ? 17 23.156 -0.038 1 98.5 302 ASP A C 1
ATOM 2380 O O . ASP A 1 302 ? 16.812 22 -0.391 1 98.5 302 ASP A O 1
ATOM 2384 N N . ALA A 1 303 ? 18.047 23.844 -0.372 1 98.44 303 ALA A N 1
ATOM 2385 C CA . ALA A 1 303 ? 19.109 23.266 -1.199 1 98.44 303 ALA A CA 1
ATOM 2386 C C . ALA A 1 303 ? 19.781 22.094 -0.494 1 98.44 303 ALA A C 1
ATOM 2388 O O . ALA A 1 303 ? 20.016 21.047 -1.104 1 98.44 303 ALA A O 1
ATOM 2389 N N . LEU A 1 304 ? 20.078 22.281 0.751 1 98.5 304 LEU A N 1
ATOM 2390 C CA . LEU A 1 304 ? 20.719 21.25 1.543 1 98.5 304 LEU A CA 1
ATOM 2391 C C . LEU A 1 304 ? 19.828 20.016 1.671 1 98.5 304 LEU A C 1
ATOM 2393 O O . LEU A 1 304 ? 20.281 18.891 1.49 1 98.5 304 LEU A O 1
ATOM 2397 N N . GLY A 1 305 ? 18.562 20.234 2.008 1 98.5 305 GLY A N 1
ATOM 2398 C CA . GLY A 1 305 ? 17.594 19.141 2.086 1 98.5 305 GLY A CA 1
ATOM 2399 C C . GLY A 1 305 ? 17.453 18.375 0.781 1 98.5 305 GLY A C 1
ATOM 2400 O O . GLY A 1 305 ? 17.422 17.156 0.774 1 98.5 305 GLY A O 1
ATOM 2401 N N . ARG A 1 306 ? 17.344 19.125 -0.293 1 97.94 306 ARG A N 1
ATOM 2402 C CA . ARG A 1 306 ? 17.203 18.516 -1.612 1 97.94 306 ARG A CA 1
ATOM 2403 C C . ARG A 1 306 ? 18.391 17.625 -1.934 1 97.94 306 ARG A C 1
ATOM 2405 O O . ARG A 1 306 ? 18.219 16.5 -2.432 1 97.94 306 ARG A O 1
ATOM 2412 N N . GLU A 1 307 ? 19.594 18.109 -1.699 1 97.88 307 GLU A N 1
ATOM 2413 C CA . GLU A 1 307 ? 20.812 17.344 -1.95 1 97.88 307 GLU A CA 1
ATOM 2414 C C . GLU A 1 307 ? 20.828 16.062 -1.126 1 97.88 307 GLU A C 1
ATOM 2416 O O . GLU A 1 307 ? 21.078 14.977 -1.657 1 97.88 307 GLU A O 1
ATOM 2421 N N . ILE A 1 308 ? 20.547 16.156 0.08 1 98 308 ILE A N 1
ATOM 2422 C CA . ILE A 1 308 ? 20.594 15.039 1.01 1 98 308 ILE A CA 1
ATOM 2423 C C . ILE A 1 308 ? 19.5 14.031 0.656 1 98 308 ILE A C 1
ATOM 2425 O O . ILE A 1 308 ? 19.734 12.82 0.685 1 98 308 ILE A O 1
ATOM 2429 N N . SER A 1 309 ? 18.297 14.539 0.327 1 97.75 309 SER A N 1
ATOM 2430 C CA . SER A 1 309 ? 17.172 13.68 -0.003 1 97.75 309 SER A CA 1
ATOM 2431 C C . SER A 1 309 ? 17.516 12.734 -1.152 1 97.75 309 SER A C 1
ATOM 2433 O O . SER A 1 309 ? 17.016 11.609 -1.213 1 97.75 309 SER A O 1
ATOM 2435 N N . GLN A 1 310 ? 18.406 13.102 -2.021 1 96.12 310 GLN A N 1
ATOM 2436 C CA . GLN A 1 310 ? 18.766 12.297 -3.186 1 96.12 310 GLN A CA 1
ATOM 2437 C C . GLN A 1 310 ? 19.766 11.203 -2.807 1 96.12 310 GLN A C 1
ATOM 2439 O O . GLN A 1 310 ? 19.953 10.242 -3.561 1 96.12 310 GLN A O 1
ATOM 2444 N N . LYS A 1 311 ? 20.328 11.336 -1.649 1 96.88 311 LYS A N 1
ATOM 2445 C CA . LYS A 1 311 ? 21.391 10.422 -1.264 1 96.88 311 LYS A CA 1
ATOM 2446 C C . LYS A 1 311 ? 20.891 9.391 -0.255 1 96.88 311 LYS A C 1
ATOM 2448 O O . LYS A 1 311 ? 21.531 8.367 -0.03 1 96.88 311 LYS A O 1
ATOM 2453 N N . ILE A 1 312 ? 19.75 9.664 0.328 1 96.62 312 ILE A N 1
ATOM 2454 C CA . ILE A 1 312 ? 19.172 8.742 1.304 1 96.62 312 ILE A CA 1
ATOM 2455 C C . ILE A 1 312 ? 18.875 7.406 0.634 1 96.62 312 ILE A C 1
ATOM 2457 O O . ILE A 1 312 ? 18.375 7.367 -0.493 1 96.62 312 ILE A O 1
ATOM 2461 N N . THR A 1 313 ? 19.172 6.312 1.314 1 95.19 313 THR A N 1
ATOM 2462 C CA . THR A 1 313 ? 18.844 4.988 0.803 1 95.19 313 THR A CA 1
ATOM 2463 C C . THR A 1 313 ? 17.719 4.359 1.606 1 95.19 313 THR A C 1
ATOM 2465 O O . THR A 1 313 ? 17.656 4.508 2.828 1 95.19 313 THR A O 1
ATOM 2468 N N . TYR A 1 314 ? 16.859 3.725 0.917 1 96.62 314 TYR A N 1
ATOM 2469 C CA . TYR A 1 314 ? 15.742 3.051 1.573 1 96.62 314 TYR A CA 1
ATOM 2470 C C . TYR A 1 314 ? 15.938 1.539 1.57 1 96.62 314 TYR A C 1
ATOM 2472 O O . TYR A 1 314 ? 15.172 0.804 2.195 1 96.62 314 TYR A O 1
ATOM 2480 N N . VAL A 1 315 ? 16.969 1.029 0.811 1 97 315 VAL A N 1
ATOM 2481 C CA . VAL A 1 315 ? 17.25 -0.401 0.772 1 97 315 VAL A CA 1
ATOM 2482 C C . VAL A 1 315 ? 17.953 -0.823 2.062 1 97 315 VAL A C 1
ATOM 2484 O O . VAL A 1 315 ? 19.156 -0.625 2.215 1 97 315 VAL A O 1
ATOM 2487 N N . ALA A 1 316 ? 17.25 -1.415 2.979 1 92.31 316 ALA A N 1
ATOM 2488 C CA . ALA A 1 316 ? 17.734 -1.678 4.332 1 92.31 316 ALA A CA 1
ATOM 2489 C C . ALA A 1 316 ? 18.375 -3.057 4.422 1 92.31 316 ALA A C 1
ATOM 2491 O O . ALA A 1 316 ? 19.078 -3.357 5.391 1 92.31 316 ALA A O 1
ATOM 2492 N N . TRP A 1 317 ? 18.094 -3.914 3.436 1 92.62 317 TRP A N 1
ATOM 2493 C CA . TRP A 1 317 ? 18.688 -5.246 3.418 1 92.62 317 TRP A CA 1
ATOM 2494 C C . TRP A 1 317 ? 18.953 -5.711 1.988 1 92.62 317 TRP A C 1
ATOM 2496 O O . TRP A 1 317 ? 18.391 -5.156 1.04 1 92.62 317 TRP A O 1
ATOM 2506 N N . MET B 1 1 ? 2.551 -32.062 -15.602 1 88.81 1 MET B N 1
ATOM 2507 C CA . MET B 1 1 ? 2.09 -30.688 -15.438 1 88.81 1 MET B CA 1
ATOM 2508 C C . MET B 1 1 ? 2.016 -29.969 -16.781 1 88.81 1 MET B C 1
ATOM 2510 O O . MET B 1 1 ? 2.969 -30.016 -17.562 1 88.81 1 MET B O 1
ATOM 2514 N N . ASP B 1 2 ? 0.794 -29.453 -17.109 1 92.69 2 ASP B N 1
ATOM 2515 C CA . ASP B 1 2 ? 0.624 -28.625 -18.297 1 92.69 2 ASP B CA 1
ATOM 2516 C C . ASP B 1 2 ? 1.357 -27.297 -18.125 1 92.69 2 ASP B C 1
ATOM 2518 O O . ASP B 1 2 ? 1.554 -26.812 -17.016 1 92.69 2 ASP B O 1
ATOM 2522 N N . LYS B 1 3 ? 1.852 -26.844 -19.281 1 97 3 LYS B N 1
ATOM 2523 C CA . LYS B 1 3 ? 2.553 -25.562 -19.266 1 97 3 LYS B CA 1
ATOM 2524 C C . LYS B 1 3 ? 1.842 -24.531 -20.156 1 97 3 LYS B C 1
ATOM 2526 O O . LYS B 1 3 ? 1.093 -24.906 -21.062 1 97 3 LYS B O 1
ATOM 2531 N N . VAL B 1 4 ? 2.027 -23.312 -19.812 1 97.81 4 VAL B N 1
ATOM 2532 C CA . VAL B 1 4 ? 1.479 -22.203 -20.594 1 97.81 4 VAL B CA 1
ATOM 2533 C C . VAL B 1 4 ? 2.533 -21.109 -20.75 1 97.81 4 VAL B C 1
ATOM 2535 O O . VAL B 1 4 ? 3.412 -20.953 -19.906 1 97.81 4 VAL B O 1
ATOM 2538 N N . ARG B 1 5 ? 2.455 -20.453 -21.859 1 98.25 5 ARG B N 1
ATOM 2539 C CA . ARG B 1 5 ? 3.33 -19.297 -22.047 1 98.25 5 ARG B CA 1
ATOM 2540 C C . ARG B 1 5 ? 2.916 -18.141 -21.125 1 98.25 5 ARG B C 1
ATOM 2542 O O . ARG B 1 5 ? 1.741 -17.781 -21.078 1 98.25 5 ARG B O 1
ATOM 2549 N N . LEU B 1 6 ? 3.818 -17.547 -20.406 1 98.56 6 LEU B N 1
ATOM 2550 C CA . LEU B 1 6 ? 3.518 -16.438 -19.5 1 98.56 6 LEU B CA 1
ATOM 2551 C C . LEU B 1 6 ? 3.455 -15.125 -20.281 1 98.56 6 LEU B C 1
ATOM 2553 O O . LEU B 1 6 ? 4.48 -14.477 -20.484 1 98.56 6 LEU B O 1
ATOM 2557 N N . GLY B 1 7 ? 2.248 -14.742 -20.594 1 97.38 7 GLY B N 1
ATOM 2558 C CA . GLY B 1 7 ? 2.074 -13.555 -21.406 1 97.38 7 GLY B CA 1
ATOM 2559 C C . GLY B 1 7 ? 2.807 -13.625 -22.734 1 97.38 7 GLY B C 1
ATOM 2560 O O . GLY B 1 7 ? 2.658 -14.602 -23.484 1 97.38 7 GLY B O 1
ATOM 2561 N N . LYS B 1 8 ? 3.518 -12.625 -23 1 97.5 8 LYS B N 1
ATOM 2562 C CA . LYS B 1 8 ? 4.234 -12.539 -24.266 1 97.5 8 LYS B CA 1
ATOM 2563 C C . LYS B 1 8 ? 5.707 -12.906 -24.078 1 97.5 8 LYS B C 1
ATOM 2565 O O . LYS B 1 8 ? 6.539 -12.594 -24.938 1 97.5 8 LYS B O 1
ATOM 2570 N N . THR B 1 9 ? 6.008 -13.516 -22.969 1 98.25 9 THR B N 1
ATOM 2571 C CA . THR B 1 9 ? 7.383 -13.93 -22.703 1 98.25 9 THR B CA 1
ATOM 2572 C C . THR B 1 9 ? 7.688 -15.25 -23.406 1 98.25 9 THR B C 1
ATOM 2574 O O . THR B 1 9 ? 6.805 -15.844 -24.031 1 98.25 9 THR B O 1
ATOM 2577 N N . ASP B 1 10 ? 8.945 -15.68 -23.297 1 98.25 10 ASP B N 1
ATOM 2578 C CA . ASP B 1 10 ? 9.312 -16.984 -23.812 1 98.25 10 ASP B CA 1
ATOM 2579 C C . ASP B 1 10 ? 9.281 -18.047 -22.719 1 98.25 10 ASP B C 1
ATOM 2581 O O . ASP B 1 10 ? 9.742 -19.172 -22.906 1 98.25 10 ASP B O 1
ATOM 2585 N N . MET B 1 11 ? 8.773 -17.688 -21.609 1 98.5 11 MET B N 1
ATOM 2586 C CA . MET B 1 11 ? 8.727 -18.609 -20.484 1 98.5 11 MET B CA 1
ATOM 2587 C C . MET B 1 11 ? 7.512 -19.531 -20.578 1 98.5 11 MET B C 1
ATOM 2589 O O . MET B 1 11 ? 6.371 -19.062 -20.594 1 98.5 11 MET B O 1
ATOM 2593 N N . LEU B 1 12 ? 7.738 -20.766 -20.672 1 98.56 12 LEU B N 1
ATOM 2594 C CA . LEU B 1 12 ? 6.688 -21.766 -20.547 1 98.56 12 LEU B CA 1
ATOM 2595 C C . LEU B 1 12 ? 6.578 -22.266 -19.125 1 98.56 12 LEU B C 1
ATOM 2597 O O . LEU B 1 12 ? 7.344 -23.141 -18.703 1 98.56 12 LEU B O 1
ATOM 2601 N N . VAL B 1 13 ? 5.586 -21.75 -18.453 1 98.69 13 VAL B N 1
ATOM 2602 C CA . VAL B 1 13 ? 5.504 -22 -17.016 1 98.69 13 VAL B CA 1
ATOM 2603 C C . VAL B 1 13 ? 4.414 -23.031 -16.719 1 98.69 13 VAL B C 1
ATOM 2605 O O . VAL B 1 13 ? 3.469 -23.172 -17.5 1 98.69 13 VAL B O 1
ATOM 2608 N N . SER B 1 14 ? 4.637 -23.734 -15.625 1 98.62 14 SER B N 1
ATOM 2609 C CA . SER B 1 14 ? 3.598 -24.656 -15.164 1 98.62 14 SER B CA 1
ATOM 2610 C C . SER B 1 14 ? 2.275 -23.922 -14.945 1 98.62 14 SER B C 1
ATOM 2612 O O . SER B 1 14 ? 2.26 -22.75 -14.562 1 98.62 14 SER B O 1
ATOM 2614 N N . ARG B 1 15 ? 1.174 -24.578 -15.156 1 98 15 ARG B N 1
ATOM 2615 C CA . ARG B 1 15 ? -0.155 -23.984 -15.07 1 98 15 ARG B CA 1
ATOM 2616 C C . ARG B 1 15 ? -0.438 -23.484 -13.664 1 98 15 ARG B C 1
ATOM 2618 O O . ARG B 1 15 ? -1.256 -22.578 -13.477 1 98 15 ARG B O 1
ATOM 2625 N N . VAL B 1 16 ? 0.167 -24.125 -12.734 1 98.56 16 VAL B N 1
ATOM 2626 C CA . VAL B 1 16 ? 0.166 -23.688 -11.344 1 98.56 16 VAL B CA 1
ATOM 2627 C C . VAL B 1 16 ? 1.602 -23.484 -10.867 1 98.56 16 VAL B C 1
ATOM 2629 O O . VAL B 1 16 ? 2.459 -24.344 -11.055 1 98.56 16 VAL B O 1
ATOM 2632 N N . GLY B 1 17 ? 1.883 -22.266 -10.398 1 98.81 17 GLY B N 1
ATOM 2633 C CA . GLY B 1 17 ? 3.182 -22 -9.805 1 98.81 17 GLY B CA 1
ATOM 2634 C C . GLY B 1 17 ? 3.197 -22.172 -8.297 1 98.81 17 GLY B C 1
ATOM 2635 O O . GLY B 1 17 ? 2.254 -22.719 -7.719 1 98.81 17 GLY B O 1
ATOM 2636 N N . LEU B 1 18 ? 4.301 -21.812 -7.703 1 98.88 18 LEU B N 1
ATOM 2637 C CA . LEU B 1 18 ? 4.422 -21.844 -6.25 1 98.88 18 LEU B CA 1
ATOM 2638 C C . LEU B 1 18 ? 4.816 -20.484 -5.707 1 98.88 18 LEU B C 1
ATOM 2640 O O . LEU B 1 18 ? 5.84 -19.922 -6.105 1 98.88 18 LEU B O 1
ATOM 2644 N N . GLY B 1 19 ? 3.967 -19.938 -4.879 1 98.75 19 GLY B N 1
ATOM 2645 C CA . GLY B 1 19 ? 4.336 -18.75 -4.129 1 98.75 19 GLY B CA 1
ATOM 2646 C C . GLY B 1 19 ? 5.145 -19.047 -2.883 1 98.75 19 GLY B C 1
ATOM 2647 O O . GLY B 1 19 ? 4.773 -19.922 -2.096 1 98.75 19 GLY B O 1
ATOM 2648 N N . ALA B 1 20 ? 6.16 -18.281 -2.652 1 98.69 20 ALA B N 1
ATOM 2649 C CA . ALA B 1 20 ? 7.102 -18.609 -1.584 1 98.69 20 ALA B CA 1
ATOM 2650 C C . ALA B 1 20 ? 6.934 -17.672 -0.394 1 98.69 20 ALA B C 1
ATOM 2652 O O . ALA B 1 20 ? 7.867 -17.469 0.383 1 98.69 20 ALA B O 1
ATOM 2653 N N . TRP B 1 21 ? 5.797 -17.047 -0.266 1 98.12 21 TRP B N 1
ATOM 2654 C CA . TRP B 1 21 ? 5.531 -16.203 0.89 1 98.12 21 TRP B CA 1
ATOM 2655 C C . TRP B 1 21 ? 5.664 -17 2.188 1 98.12 21 TRP B C 1
ATOM 2657 O O . TRP B 1 21 ? 6.082 -16.453 3.213 1 98.12 21 TRP B O 1
ATOM 2667 N N . GLN B 1 22 ? 5.375 -18.25 2.189 1 96.56 22 GLN B N 1
ATOM 2668 C CA . GLN B 1 22 ? 5.441 -19.125 3.352 1 96.56 22 GLN B CA 1
ATOM 2669 C C . GLN B 1 22 ? 6.875 -19.281 3.85 1 96.56 22 GLN B C 1
ATOM 2671 O O . GLN B 1 22 ? 7.102 -19.703 4.984 1 96.56 22 GLN B O 1
ATOM 2676 N N . PHE B 1 23 ? 7.828 -18.969 2.965 1 97.69 23 PHE B N 1
ATOM 2677 C CA . PHE B 1 23 ? 9.227 -19.141 3.326 1 97.69 23 PHE B CA 1
ATOM 2678 C C . PHE B 1 23 ? 9.734 -17.938 4.105 1 97.69 23 PHE B C 1
ATOM 2680 O O . PHE B 1 23 ? 10.883 -17.906 4.543 1 97.69 23 PHE B O 1
ATOM 2687 N N . SER B 1 24 ? 8.914 -16.938 4.336 1 94.69 24 SER B N 1
ATOM 2688 C CA . SER B 1 24 ? 9.305 -15.703 4.996 1 94.69 24 SER B CA 1
ATOM 2689 C C . SER B 1 24 ? 9.68 -15.945 6.457 1 94.69 24 SER B C 1
ATOM 2691 O O . SER B 1 24 ? 10.523 -15.242 7.016 1 94.69 24 SER B O 1
ATOM 2693 N N . GLY B 1 25 ? 9.047 -16.906 7.129 1 90.19 25 GLY B N 1
ATOM 2694 C CA . GLY B 1 25 ? 9.312 -17.234 8.523 1 90.19 25 GLY B CA 1
ATOM 2695 C C 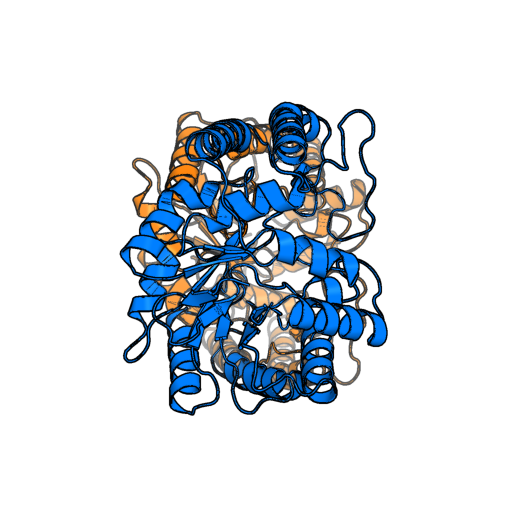. GLY B 1 25 ? 8.562 -16.359 9.5 1 90.19 25 GLY B C 1
ATOM 2696 O O . GLY B 1 25 ? 8.438 -16.688 10.68 1 90.19 25 GLY B O 1
ATOM 2697 N N . ASP B 1 26 ? 8.039 -15.25 9.094 1 87.31 26 ASP B N 1
ATOM 2698 C CA . ASP B 1 26 ? 7.367 -14.336 10.016 1 87.31 26 ASP B CA 1
ATOM 2699 C C . ASP B 1 26 ? 5.891 -14.203 9.664 1 87.31 26 ASP B C 1
ATOM 2701 O O . ASP B 1 26 ? 5.031 -14.211 10.555 1 87.31 26 ASP B O 1
ATOM 2705 N N . ALA B 1 27 ? 5.516 -14.242 8.453 1 88.69 27 ALA B N 1
ATOM 2706 C CA . ALA B 1 27 ? 4.145 -14.016 8.016 1 88.69 27 ALA B CA 1
ATOM 2707 C C . ALA B 1 27 ? 3.268 -15.234 8.289 1 88.69 27 ALA B C 1
ATOM 2709 O O . ALA B 1 27 ? 2.102 -15.094 8.664 1 88.69 27 ALA B O 1
ATOM 2710 N N . TRP B 1 28 ? 3.828 -16.406 8.141 1 93.12 28 TRP B N 1
ATOM 2711 C CA . TRP B 1 28 ? 3.043 -17.641 8.203 1 93.12 28 TRP B CA 1
ATOM 2712 C C . TRP B 1 28 ? 3.539 -18.547 9.32 1 93.12 28 TRP B C 1
ATOM 2714 O O . TRP B 1 28 ? 3.152 -19.719 9.398 1 93.12 28 TRP B O 1
ATOM 2724 N N . GLY B 1 29 ? 4.395 -18.031 10.141 1 91.31 29 GLY B N 1
ATOM 2725 C CA . GLY B 1 29 ? 5.039 -18.844 11.164 1 91.31 29 GLY B CA 1
ATOM 2726 C C . GLY B 1 29 ? 6.449 -19.25 10.797 1 91.31 29 GLY B C 1
ATOM 2727 O O . GLY B 1 29 ? 6.871 -19.094 9.648 1 91.31 29 GLY B O 1
ATOM 2728 N N . ALA B 1 30 ? 7.148 -19.781 11.695 1 92 30 ALA B N 1
ATOM 2729 C CA . ALA B 1 30 ? 8.547 -20.156 11.5 1 92 30 ALA B CA 1
ATOM 2730 C C . ALA B 1 30 ? 8.672 -21.312 10.492 1 92 30 ALA B C 1
ATOM 2732 O O . ALA B 1 30 ? 7.816 -22.203 10.453 1 92 30 ALA B O 1
ATOM 2733 N N . ILE B 1 31 ? 9.711 -21.312 9.68 1 95.56 31 ILE B N 1
ATOM 2734 C CA . ILE B 1 31 ? 10.031 -22.375 8.727 1 95.56 31 ILE B CA 1
ATOM 2735 C C . ILE B 1 31 ? 11.547 -22.562 8.656 1 95.56 31 ILE B C 1
ATOM 2737 O O . ILE B 1 31 ? 12.297 -21.578 8.617 1 95.56 31 ILE B O 1
ATOM 2741 N N . THR B 1 32 ? 12.016 -23.797 8.711 1 97.12 32 THR B N 1
ATOM 2742 C CA . THR B 1 32 ? 13.438 -24.078 8.555 1 97.12 32 THR B CA 1
ATOM 2743 C C . THR B 1 32 ? 13.812 -24.172 7.082 1 97.12 32 THR B C 1
ATOM 2745 O O . THR B 1 32 ? 12.945 -24.359 6.227 1 97.12 32 THR B O 1
ATOM 2748 N N . TYR B 1 33 ? 15.086 -24 6.832 1 98.31 33 TYR B N 1
ATOM 2749 C CA . TYR B 1 33 ? 15.562 -24.172 5.465 1 98.31 33 TYR B CA 1
ATOM 2750 C C . TYR B 1 33 ? 15.219 -25.547 4.926 1 98.31 33 TYR B C 1
ATOM 2752 O O . TYR B 1 33 ? 14.797 -25.688 3.775 1 98.31 33 TYR B O 1
ATOM 2760 N N . GLU B 1 34 ? 15.383 -26.547 5.738 1 98.5 34 GLU B N 1
ATOM 2761 C CA . GLU B 1 34 ? 15.133 -27.906 5.301 1 98.5 34 GLU B CA 1
ATOM 2762 C C . GLU B 1 34 ? 13.672 -28.109 4.902 1 98.5 34 GLU B C 1
ATOM 2764 O O . GLU B 1 34 ? 13.375 -28.812 3.938 1 98.5 34 GLU B O 1
ATOM 2769 N N . GLN B 1 35 ? 12.812 -27.516 5.586 1 98.25 35 GLN B N 1
ATOM 2770 C CA . GLN B 1 35 ? 11.391 -27.562 5.242 1 98.25 35 GLN B CA 1
ATOM 2771 C C . GLN B 1 35 ? 11.125 -26.875 3.908 1 98.25 35 GLN B C 1
ATOM 2773 O O . GLN B 1 35 ? 10.414 -27.422 3.057 1 98.25 35 GLN B O 1
ATOM 2778 N N . ALA B 1 36 ? 11.68 -25.703 3.738 1 98.62 36 ALA B N 1
ATOM 2779 C CA . ALA B 1 36 ? 11.523 -24.969 2.49 1 98.62 36 ALA B CA 1
ATOM 2780 C C . ALA B 1 36 ? 12.062 -25.75 1.307 1 98.62 36 ALA B C 1
ATOM 2782 O O . ALA B 1 36 ? 11.414 -25.859 0.265 1 98.62 36 ALA B O 1
ATOM 2783 N N . LYS B 1 37 ? 13.242 -26.312 1.516 1 98.81 37 LYS B N 1
ATOM 2784 C CA . LYS B 1 37 ? 13.867 -27.109 0.464 1 98.81 37 LYS B CA 1
ATOM 2785 C C . LYS B 1 37 ? 13 -28.297 0.084 1 98.81 37 LYS B C 1
ATOM 2787 O O . LYS B 1 37 ? 12.859 -28.625 -1.098 1 98.81 37 LYS B O 1
ATOM 2792 N N . ALA B 1 38 ? 12.453 -28.938 1.099 1 98.88 38 ALA B N 1
ATOM 2793 C CA . ALA B 1 38 ? 11.586 -30.078 0.845 1 98.88 38 ALA B CA 1
ATOM 2794 C C . ALA B 1 38 ? 10.359 -29.672 0.029 1 98.88 38 ALA B C 1
ATOM 2796 O O . ALA B 1 38 ? 9.906 -30.422 -0.839 1 98.88 38 ALA B O 1
ATOM 2797 N N . VAL B 1 39 ? 9.805 -28.516 0.306 1 98.81 39 VAL B N 1
ATOM 2798 C CA . VAL B 1 39 ? 8.664 -28.016 -0.432 1 98.81 39 VAL B CA 1
ATOM 2799 C C . VAL B 1 39 ? 9.055 -27.75 -1.885 1 98.81 39 VAL B C 1
ATOM 2801 O O . VAL B 1 39 ? 8.344 -28.156 -2.809 1 98.81 39 VAL B O 1
ATOM 2804 N N . VAL B 1 40 ? 10.18 -27.109 -2.074 1 98.88 40 VAL B N 1
ATOM 2805 C CA . VAL B 1 40 ? 10.664 -26.812 -3.416 1 98.88 40 VAL B CA 1
ATOM 2806 C C . VAL B 1 40 ? 10.891 -28.109 -4.188 1 98.88 40 VAL B C 1
ATOM 2808 O O . VAL B 1 40 ? 10.484 -28.219 -5.348 1 98.88 40 VAL B O 1
ATOM 2811 N N . ALA B 1 41 ? 11.523 -29.047 -3.537 1 98.81 41 ALA B N 1
A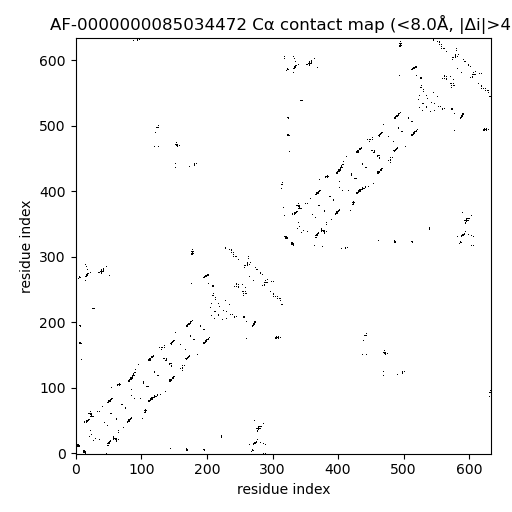TOM 2812 C CA . ALA B 1 41 ? 11.812 -30.344 -4.164 1 98.81 41 ALA B CA 1
ATOM 2813 C C . ALA B 1 41 ? 10.531 -31.031 -4.621 1 98.81 41 ALA B C 1
ATOM 2815 O O . ALA B 1 41 ? 10.438 -31.484 -5.762 1 98.81 41 ALA B O 1
ATOM 2816 N N . LYS B 1 42 ? 9.586 -31.078 -3.709 1 98.81 42 LYS B N 1
ATOM 2817 C CA . LYS B 1 42 ? 8.328 -31.75 -4.027 1 98.81 42 LYS B CA 1
ATOM 2818 C C . LYS B 1 42 ? 7.57 -31.016 -5.125 1 98.81 42 LYS B C 1
ATOM 2820 O O . LYS B 1 42 ? 6.961 -31.656 -5.996 1 98.81 42 LYS B O 1
ATOM 2825 N N . ALA B 1 43 ? 7.555 -29.688 -5.07 1 98.75 43 ALA B N 1
ATOM 2826 C CA . ALA B 1 43 ? 6.914 -28.891 -6.113 1 98.75 43 ALA B CA 1
ATOM 2827 C C . ALA B 1 43 ? 7.512 -29.203 -7.484 1 98.75 43 ALA B C 1
ATOM 2829 O O . ALA B 1 43 ? 6.777 -29.438 -8.445 1 98.75 43 ALA B O 1
ATOM 2830 N N . ALA B 1 44 ? 8.82 -29.219 -7.539 1 98.62 44 ALA B N 1
ATOM 2831 C CA . ALA B 1 44 ? 9.516 -29.5 -8.797 1 98.62 44 ALA B CA 1
ATOM 2832 C C . ALA B 1 44 ? 9.219 -30.922 -9.281 1 98.62 44 ALA B C 1
ATOM 2834 O O . ALA B 1 44 ? 8.992 -31.141 -10.469 1 98.62 44 ALA B O 1
ATOM 2835 N N . GLU B 1 45 ? 9.25 -31.844 -8.352 1 98.44 45 GLU B N 1
ATOM 2836 C CA . GLU B 1 45 ? 8.93 -33.219 -8.68 1 98.44 45 GLU B CA 1
ATOM 2837 C C . GLU B 1 45 ? 7.527 -33.344 -9.273 1 98.44 45 GLU B C 1
ATOM 2839 O O . GLU B 1 45 ? 7.293 -34.156 -10.172 1 98.44 45 GLU B O 1
ATOM 2844 N N . ALA B 1 46 ? 6.637 -32.531 -8.758 1 98.44 46 ALA B N 1
ATOM 2845 C CA . ALA B 1 46 ? 5.242 -32.562 -9.195 1 98.44 46 ALA B CA 1
ATOM 2846 C C . ALA B 1 46 ? 5.059 -31.797 -10.5 1 98.44 46 ALA B C 1
ATOM 2848 O O . ALA B 1 46 ? 3.949 -31.719 -11.031 1 98.44 46 ALA B O 1
ATOM 2849 N N . GLY B 1 47 ? 6.113 -31.203 -11.039 1 98.12 47 GLY B N 1
ATOM 2850 C CA . GLY B 1 47 ? 6.07 -30.609 -12.359 1 98.12 47 GLY B CA 1
ATOM 2851 C C . GLY B 1 47 ? 6.012 -29.094 -12.32 1 98.12 47 GLY B C 1
ATOM 2852 O O . GLY B 1 47 ? 5.941 -28.438 -13.367 1 98.12 47 GLY B O 1
ATOM 2853 N N . ILE B 1 48 ? 6.047 -28.484 -11.141 1 98.75 48 ILE B N 1
ATOM 2854 C CA . ILE B 1 48 ? 6.039 -27.031 -11.023 1 98.75 48 ILE B CA 1
ATOM 2855 C C . ILE B 1 48 ? 7.41 -26.484 -11.406 1 98.75 48 ILE B C 1
ATOM 2857 O O . ILE B 1 48 ? 8.438 -26.938 -10.891 1 98.75 48 ILE B O 1
ATOM 2861 N N . ASN B 1 49 ? 7.367 -25.531 -12.336 1 98.81 49 ASN B N 1
ATOM 2862 C CA . ASN B 1 49 ? 8.641 -24.938 -12.742 1 98.81 49 ASN B CA 1
ATOM 2863 C C . ASN B 1 49 ? 8.633 -23.422 -12.617 1 98.81 49 ASN B C 1
ATOM 2865 O O . ASN B 1 49 ? 9.516 -22.75 -13.148 1 98.81 49 ASN B O 1
ATOM 2869 N N . PHE B 1 50 ? 7.625 -22.844 -12.039 1 98.88 50 PHE B N 1
ATOM 2870 C CA . PHE B 1 50 ? 7.5 -21.406 -11.844 1 98.88 50 PHE B CA 1
ATOM 2871 C C . PHE B 1 50 ? 7.398 -21.062 -10.359 1 98.88 50 PHE B C 1
ATOM 2873 O O . PHE B 1 50 ? 6.434 -21.453 -9.695 1 98.88 50 PHE B O 1
ATOM 2880 N N . PHE B 1 51 ? 8.406 -20.375 -9.82 1 98.94 51 PHE B N 1
ATOM 2881 C CA . PHE B 1 51 ? 8.484 -20 -8.414 1 98.94 51 PHE B CA 1
ATOM 2882 C C . PHE B 1 51 ? 8.469 -18.5 -8.234 1 98.94 51 PHE B C 1
ATOM 2884 O O . PHE B 1 51 ? 9.195 -17.781 -8.93 1 98.94 51 PHE B O 1
ATOM 2891 N N . ASP B 1 52 ? 7.637 -18.031 -7.367 1 98.94 52 ASP B N 1
ATOM 2892 C CA . ASP B 1 52 ? 7.512 -16.594 -7.094 1 98.94 52 ASP B CA 1
ATOM 2893 C C . ASP B 1 52 ? 7.934 -16.281 -5.66 1 98.94 52 ASP B C 1
ATOM 2895 O O . ASP B 1 52 ? 7.496 -16.938 -4.715 1 98.94 52 ASP B O 1
ATOM 2899 N N . THR B 1 53 ? 8.734 -15.32 -5.473 1 98.88 53 THR B N 1
ATOM 2900 C CA . THR B 1 53 ? 9.172 -14.828 -4.172 1 98.88 53 THR B CA 1
ATOM 2901 C C . THR B 1 53 ? 9.242 -13.305 -4.168 1 98.88 53 THR B C 1
ATOM 2903 O O . THR B 1 53 ? 8.648 -12.648 -5.023 1 98.88 53 THR B O 1
ATOM 2906 N N . ALA B 1 54 ? 9.773 -12.695 -3.094 1 98.88 54 ALA B N 1
ATOM 2907 C CA . ALA B 1 54 ? 9.875 -11.242 -3.002 1 98.88 54 ALA B CA 1
ATOM 2908 C C . ALA B 1 54 ? 10.945 -10.828 -1.992 1 98.88 54 ALA B C 1
ATOM 2910 O O . ALA B 1 54 ? 11.219 -11.562 -1.037 1 98.88 54 ALA B O 1
ATOM 2911 N N . ALA B 1 55 ? 11.445 -9.664 -2.178 1 98.69 55 ALA B N 1
ATOM 2912 C CA . ALA B 1 55 ? 12.422 -9.102 -1.25 1 98.69 55 ALA B CA 1
ATOM 2913 C C . ALA B 1 55 ? 11.844 -8.984 0.156 1 98.69 55 ALA B C 1
ATOM 2915 O O . ALA B 1 55 ? 12.539 -9.227 1.145 1 98.69 55 ALA B O 1
ATOM 2916 N N . VAL B 1 56 ? 10.602 -8.711 0.243 1 97.75 56 VAL B N 1
ATOM 2917 C CA . VAL B 1 56 ? 9.984 -8.375 1.523 1 97.75 56 VAL B CA 1
ATOM 2918 C C . VAL B 1 56 ? 9.703 -9.648 2.312 1 97.75 56 VAL B C 1
ATOM 2920 O O . VAL B 1 56 ? 9.445 -9.594 3.52 1 97.75 56 VAL B O 1
ATOM 2923 N N . TYR B 1 57 ? 9.641 -10.812 1.648 1 98.12 57 TYR B N 1
ATOM 2924 C CA . TYR B 1 57 ? 9.344 -12.055 2.348 1 98.12 57 TYR B CA 1
ATOM 2925 C C . TYR B 1 57 ? 10.484 -12.43 3.289 1 98.12 57 TYR B C 1
ATOM 2927 O O . TYR B 1 57 ? 11.5 -12.984 2.857 1 98.12 57 TYR B O 1
ATOM 2935 N N . GLY B 1 58 ? 10.203 -12.102 4.613 1 96.88 58 GLY B N 1
ATOM 2936 C CA . GLY B 1 58 ? 11.234 -12.375 5.602 1 96.88 58 GLY B CA 1
ATOM 2937 C C . GLY B 1 58 ? 12.492 -11.547 5.398 1 96.88 58 GLY B C 1
ATOM 2938 O O . GLY B 1 58 ? 13.602 -12.023 5.645 1 96.88 58 GLY B O 1
ATOM 2939 N N . ARG B 1 59 ? 12.383 -10.383 4.828 1 96.5 59 ARG B N 1
ATOM 2940 C CA . ARG B 1 59 ? 13.516 -9.508 4.562 1 96.5 59 ARG B CA 1
ATOM 2941 C C . ARG B 1 59 ? 14.586 -10.227 3.746 1 96.5 59 ARG B C 1
ATOM 2943 O O . ARG B 1 59 ? 15.766 -10.227 4.121 1 96.5 59 ARG B O 1
ATOM 2950 N N . GLY B 1 60 ? 14.148 -10.914 2.729 1 98.06 60 GLY B N 1
ATOM 2951 C CA . GLY B 1 60 ? 15.078 -11.562 1.825 1 98.06 60 GLY B CA 1
ATOM 2952 C C . GLY B 1 60 ? 15.258 -13.039 2.121 1 98.06 60 GLY B C 1
ATOM 2953 O O . GLY B 1 60 ? 15.82 -13.781 1.306 1 98.06 60 GLY B O 1
ATOM 2954 N N . LYS B 1 61 ? 14.781 -13.539 3.229 1 98.06 61 LYS B N 1
ATOM 2955 C CA . LYS B 1 61 ? 14.953 -14.93 3.633 1 98.06 61 LYS B CA 1
ATOM 2956 C C . LYS B 1 61 ? 14.352 -15.883 2.604 1 98.06 61 LYS B C 1
ATOM 2958 O O . LYS B 1 61 ? 14.961 -16.906 2.264 1 98.06 61 LYS B O 1
ATOM 2963 N N . SER B 1 62 ? 13.18 -15.586 2.131 1 98.75 62 SER B N 1
ATOM 2964 C CA . SER B 1 62 ? 12.523 -16.422 1.134 1 98.75 62 SER B CA 1
ATOM 2965 C C . SER B 1 62 ? 13.359 -16.531 -0.137 1 98.75 62 SER B C 1
ATOM 2967 O O . SER B 1 62 ? 13.484 -17.609 -0.719 1 98.75 62 SER B O 1
ATOM 2969 N N . GLU B 1 63 ? 13.867 -15.398 -0.598 1 98.88 63 GLU B N 1
ATOM 2970 C CA . GLU B 1 63 ? 14.75 -15.414 -1.759 1 98.88 63 GLU B CA 1
ATOM 2971 C C . GLU B 1 63 ? 15.969 -16.297 -1.511 1 98.88 63 GLU B C 1
ATOM 2973 O O . GLU B 1 63 ? 16.344 -17.109 -2.363 1 98.88 63 GLU B O 1
ATOM 2978 N N . GLU B 1 64 ? 16.578 -16.141 -0.347 1 98.75 64 GLU B N 1
ATOM 2979 C CA . GLU B 1 64 ? 17.766 -16.922 0.004 1 98.75 64 GLU B CA 1
ATOM 2980 C C . GLU B 1 64 ? 17.453 -18.422 0.036 1 98.75 64 GLU B C 1
ATOM 2982 O O . GLU B 1 64 ? 18.188 -19.219 -0.532 1 98.75 64 GLU B O 1
ATOM 2987 N N . TYR B 1 65 ? 16.359 -18.734 0.709 1 98.81 65 TYR B N 1
ATOM 2988 C CA . TYR B 1 65 ? 15.969 -20.141 0.816 1 98.81 65 TYR B CA 1
ATOM 2989 C C . TYR B 1 65 ? 15.688 -20.734 -0.559 1 98.81 65 TYR B C 1
ATOM 2991 O O . TYR B 1 65 ? 16.141 -21.828 -0.875 1 98.81 65 TYR B O 1
ATOM 2999 N N . LEU B 1 66 ? 14.977 -20 -1.383 1 98.88 66 LEU B N 1
ATOM 3000 C CA . LEU B 1 66 ? 14.617 -20.5 -2.707 1 98.88 66 LEU B CA 1
ATOM 3001 C C . LEU B 1 66 ? 15.852 -20.688 -3.578 1 98.88 66 LEU B C 1
ATOM 3003 O O . LEU B 1 66 ? 16.031 -21.734 -4.184 1 98.88 66 LEU B O 1
ATOM 3007 N N . GLY B 1 67 ? 16.672 -19.641 -3.633 1 98.75 67 GLY B N 1
ATOM 3008 C CA . GLY B 1 67 ? 17.891 -19.719 -4.422 1 98.75 67 GLY B CA 1
ATOM 3009 C C . GLY B 1 67 ? 18.781 -20.891 -4.023 1 98.75 67 GLY B C 1
ATOM 3010 O O . GLY B 1 67 ? 19.234 -21.656 -4.875 1 98.75 67 GLY B O 1
ATOM 3011 N N . ARG B 1 68 ? 19.016 -21.031 -2.771 1 98.69 68 ARG B N 1
ATOM 3012 C CA . ARG B 1 68 ? 19.859 -22.094 -2.244 1 98.69 68 ARG B CA 1
ATOM 3013 C C . ARG B 1 68 ? 19.266 -23.469 -2.549 1 98.69 68 ARG B C 1
ATOM 3015 O O . ARG B 1 68 ? 19.984 -24.375 -2.979 1 98.69 68 ARG B O 1
ATOM 3022 N N . ALA B 1 69 ? 17.984 -23.594 -2.311 1 98.81 69 ALA B N 1
ATOM 3023 C CA . ALA B 1 69 ? 17.312 -24.875 -2.561 1 98.81 69 ALA B CA 1
ATOM 3024 C C . ALA B 1 69 ? 17.438 -25.266 -4.027 1 98.81 69 ALA B C 1
ATOM 3026 O O . ALA B 1 69 ? 17.781 -26.406 -4.336 1 98.81 69 ALA B O 1
ATOM 3027 N N . LEU B 1 70 ? 17.172 -24.359 -4.898 1 98.69 70 LEU B N 1
ATOM 3028 C CA . LEU B 1 70 ? 17.219 -24.656 -6.328 1 98.69 70 LEU B CA 1
ATOM 3029 C C . LEU B 1 70 ? 18.625 -25.047 -6.758 1 98.69 70 LEU B C 1
ATOM 3031 O O . LEU B 1 70 ? 18.781 -25.953 -7.578 1 98.69 70 LEU B O 1
ATOM 3035 N N . LYS B 1 71 ? 19.578 -24.328 -6.23 1 98.25 71 LYS B N 1
ATOM 3036 C CA . LYS B 1 71 ? 20.969 -24.641 -6.535 1 98.25 71 LYS B CA 1
ATOM 3037 C C . LYS B 1 71 ? 21.344 -26.031 -6.039 1 98.25 71 LYS B C 1
ATOM 3039 O O . LYS B 1 71 ? 21.875 -26.844 -6.801 1 98.25 71 LYS B O 1
ATOM 3044 N N . GLU B 1 72 ? 21.047 -26.328 -4.816 1 98.5 72 GLU B N 1
ATOM 3045 C CA . GLU B 1 72 ? 21.422 -27.594 -4.203 1 98.5 72 GLU B CA 1
ATOM 3046 C C . GLU B 1 72 ? 20.703 -28.766 -4.871 1 98.5 72 GLU B C 1
ATOM 3048 O O . GLU B 1 72 ? 21.25 -29.875 -4.949 1 98.5 72 GLU B O 1
ATOM 3053 N N . LEU B 1 73 ? 19.531 -28.547 -5.32 1 98.56 73 LEU B N 1
ATOM 3054 C CA . LEU B 1 73 ? 18.734 -29.594 -5.938 1 98.56 73 LEU B CA 1
ATOM 3055 C C . LEU B 1 73 ? 19.062 -29.734 -7.422 1 98.56 73 LEU B C 1
ATOM 3057 O O . LEU B 1 73 ? 18.516 -30.609 -8.102 1 98.56 73 LEU B O 1
ATOM 3061 N N . GLY B 1 74 ? 19.891 -28.844 -7.949 1 98 74 GLY B N 1
ATOM 3062 C CA . GLY B 1 74 ? 20.266 -28.875 -9.352 1 98 74 GLY B CA 1
ATOM 3063 C C . GLY B 1 74 ? 19.125 -28.484 -10.281 1 98 74 GLY B C 1
ATOM 3064 O O . GLY B 1 74 ? 19 -29.031 -11.383 1 98 74 GLY B O 1
ATOM 3065 N N . LEU B 1 75 ? 18.312 -27.562 -9.852 1 97.56 75 LEU B N 1
ATOM 3066 C CA . LEU B 1 75 ? 17.062 -27.297 -10.578 1 97.56 75 LEU B CA 1
ATOM 3067 C C . LEU B 1 75 ? 17.125 -25.938 -11.258 1 97.56 75 LEU B C 1
ATOM 3069 O O . LEU B 1 75 ? 16.203 -25.562 -11.992 1 97.56 75 LEU B O 1
ATOM 3073 N N . ARG B 1 76 ? 18.141 -25.156 -11.086 1 93.94 76 ARG B N 1
ATOM 3074 C CA . ARG B 1 76 ? 18.172 -23.766 -11.531 1 93.94 76 ARG B CA 1
ATOM 3075 C C . ARG B 1 76 ? 17.875 -23.672 -13.023 1 93.94 76 ARG B C 1
ATOM 3077 O O . ARG B 1 76 ? 17.141 -22.797 -13.461 1 93.94 76 ARG B O 1
ATOM 3084 N N . GLY B 1 77 ? 18.391 -24.531 -13.805 1 94.94 77 GLY B N 1
ATOM 3085 C CA . GLY B 1 77 ? 18.219 -24.484 -15.25 1 94.94 77 GLY B CA 1
ATOM 3086 C C . GLY B 1 77 ? 16.875 -25 -15.711 1 94.94 77 GLY B C 1
ATOM 3087 O O . GLY B 1 77 ? 16.531 -24.906 -16.891 1 94.94 77 GLY B O 1
ATOM 3088 N N . HIS B 1 78 ? 16.016 -25.391 -14.773 1 96.44 78 HIS B N 1
ATOM 3089 C CA . HIS B 1 78 ? 14.781 -26.062 -15.133 1 96.44 78 HIS B CA 1
ATOM 3090 C C . HIS B 1 78 ? 13.562 -25.297 -14.625 1 96.44 78 HIS B C 1
ATOM 3092 O O . HIS B 1 78 ? 12.43 -25.719 -14.82 1 96.44 78 HIS B O 1
ATOM 3098 N N . VAL B 1 79 ? 13.852 -24.188 -13.984 1 98.56 79 VAL B N 1
ATOM 3099 C CA . VAL B 1 79 ? 12.742 -23.453 -13.391 1 98.56 79 VAL B CA 1
ATOM 3100 C C . VAL B 1 79 ? 12.859 -21.969 -13.727 1 98.56 79 VAL B C 1
ATOM 3102 O O . VAL B 1 79 ? 13.914 -21.516 -14.188 1 98.56 79 VAL B O 1
ATOM 3105 N N . TYR B 1 80 ? 11.781 -21.281 -13.656 1 98.88 80 TYR B N 1
ATOM 3106 C CA . TYR B 1 80 ? 11.734 -19.812 -13.719 1 98.88 80 TYR B CA 1
ATOM 3107 C C . TYR B 1 80 ? 11.508 -19.219 -12.336 1 98.88 80 TYR B C 1
ATOM 3109 O O . TYR B 1 80 ? 10.703 -19.734 -11.555 1 98.88 80 TYR B O 1
ATOM 3117 N N . ILE B 1 81 ? 12.234 -18.156 -12.016 1 98.88 81 ILE B N 1
ATOM 3118 C CA . ILE B 1 81 ? 12.109 -17.484 -10.734 1 98.88 81 ILE B CA 1
ATOM 3119 C C . ILE B 1 81 ? 11.578 -16.062 -10.945 1 98.88 81 ILE B C 1
ATOM 3121 O O . ILE B 1 81 ? 12.133 -15.297 -11.734 1 98.88 81 ILE B O 1
ATOM 3125 N N . ALA B 1 82 ? 10.461 -15.766 -10.359 1 98.94 82 ALA B N 1
ATOM 3126 C CA . ALA B 1 82 ? 9.961 -14.398 -10.25 1 98.94 82 ALA B CA 1
ATOM 3127 C C . ALA B 1 82 ? 10.211 -13.828 -8.859 1 98.94 82 ALA B C 1
ATOM 3129 O O . ALA B 1 82 ? 10.062 -14.539 -7.855 1 98.94 82 ALA B O 1
ATOM 3130 N N . THR B 1 83 ? 10.672 -12.664 -8.742 1 98.94 83 THR B N 1
ATOM 3131 C CA . THR B 1 83 ? 10.773 -11.969 -7.469 1 98.94 83 THR B CA 1
ATOM 3132 C C . THR B 1 83 ? 10.258 -10.531 -7.598 1 98.94 83 THR B C 1
ATOM 3134 O O . THR B 1 83 ? 9.797 -10.125 -8.664 1 98.94 83 THR B O 1
ATOM 3137 N N . LYS B 1 84 ? 10.195 -9.844 -6.504 1 98.94 84 LYS B N 1
ATOM 3138 C CA . LYS B 1 84 ? 9.602 -8.516 -6.508 1 98.94 84 LYS B CA 1
ATOM 3139 C C . LYS B 1 84 ? 10.453 -7.531 -5.703 1 98.94 84 LYS B C 1
ATOM 3141 O O . LYS B 1 84 ? 10.953 -7.875 -4.633 1 98.94 84 LYS B O 1
ATOM 3146 N N . ILE B 1 85 ? 10.578 -6.383 -6.242 1 98.88 85 ILE B N 1
ATOM 3147 C CA . ILE B 1 85 ? 11.234 -5.293 -5.531 1 98.88 85 ILE B CA 1
ATOM 3148 C C . ILE B 1 85 ? 10.227 -4.59 -4.621 1 98.88 85 ILE B C 1
ATOM 3150 O O . ILE B 1 85 ? 9.07 -4.395 -4.996 1 98.88 85 ILE B O 1
ATOM 3154 N N . HIS B 1 86 ? 10.695 -4.215 -3.439 1 98.31 86 HIS B N 1
ATOM 3155 C CA . HIS B 1 86 ? 9.891 -3.516 -2.447 1 98.31 86 HIS B CA 1
ATOM 3156 C C . HIS B 1 86 ? 9.344 -2.205 -3.004 1 98.31 86 HIS B C 1
ATOM 3158 O O . HIS B 1 86 ? 10.07 -1.464 -3.676 1 98.31 86 HIS B O 1
ATOM 3164 N N . GLY B 1 87 ? 8.094 -1.853 -2.68 1 97.56 87 GLY B N 1
ATOM 3165 C CA . GLY B 1 87 ? 7.434 -0.667 -3.203 1 97.56 87 GLY B CA 1
ATOM 3166 C C . GLY B 1 87 ? 8.062 0.627 -2.725 1 97.56 87 GLY B C 1
ATOM 3167 O O . GLY B 1 87 ? 7.809 1.693 -3.293 1 97.56 87 GLY B O 1
ATOM 3168 N N . ASP B 1 88 ? 8.898 0.584 -1.696 1 96.75 88 ASP B N 1
ATOM 3169 C CA . ASP B 1 88 ? 9.57 1.77 -1.172 1 96.75 88 ASP B CA 1
ATOM 3170 C C . ASP B 1 88 ? 10.969 1.918 -1.771 1 96.75 88 ASP B C 1
ATOM 3172 O O . ASP B 1 88 ? 11.672 2.895 -1.494 1 96.75 88 ASP B O 1
ATOM 3176 N N . TRP B 1 89 ? 11.383 0.972 -2.631 1 98.44 89 TRP B N 1
ATOM 3177 C CA . TRP B 1 89 ? 12.727 0.954 -3.207 1 98.44 89 TRP B CA 1
ATOM 3178 C C . TRP B 1 89 ? 12.68 1.301 -4.691 1 98.44 89 TRP B C 1
ATOM 3180 O O . TRP B 1 89 ? 13.383 0.686 -5.496 1 98.44 89 TRP B O 1
ATOM 3190 N N . LEU B 1 90 ? 11.922 2.318 -5.051 1 98.5 90 LEU B N 1
ATOM 3191 C CA . LEU B 1 90 ? 11.617 2.457 -6.473 1 98.5 90 LEU B CA 1
ATOM 3192 C C . LEU B 1 90 ? 12.344 3.654 -7.07 1 98.5 90 LEU B C 1
ATOM 3194 O O . LEU B 1 90 ? 12.148 3.984 -8.242 1 98.5 90 LEU B O 1
ATOM 3198 N N . ARG B 1 91 ? 13.188 4.406 -6.309 1 97.81 91 ARG B N 1
ATOM 3199 C CA . ARG B 1 91 ? 14.125 5.371 -6.883 1 97.81 91 ARG B CA 1
ATOM 3200 C C . ARG B 1 91 ? 15.227 4.66 -7.656 1 97.81 91 ARG B C 1
ATOM 3202 O O . ARG B 1 91 ? 15.562 3.512 -7.363 1 97.81 91 ARG B O 1
ATOM 3209 N N . ARG B 1 92 ? 15.781 5.316 -8.617 1 98 92 ARG B N 1
ATOM 3210 C CA . ARG B 1 92 ? 16.781 4.688 -9.461 1 98 92 ARG B CA 1
ATOM 3211 C C . ARG B 1 92 ? 17.875 4.02 -8.617 1 98 92 ARG B C 1
ATOM 3213 O O . ARG B 1 92 ? 18.156 2.836 -8.797 1 98 92 ARG B O 1
ATOM 3220 N N . ALA B 1 93 ? 18.438 4.758 -7.672 1 97.5 93 ALA B N 1
ATOM 3221 C CA . ALA B 1 93 ? 19.531 4.223 -6.855 1 97.5 93 ALA B CA 1
ATOM 3222 C C . ALA B 1 93 ? 19.062 3.02 -6.039 1 97.5 93 ALA B C 1
ATOM 3224 O O . ALA B 1 93 ? 19.797 2.047 -5.883 1 97.5 93 ALA B O 1
ATOM 3225 N N . ASP B 1 94 ? 17.891 3.064 -5.527 1 98.25 94 ASP B N 1
ATOM 3226 C CA . ASP B 1 94 ? 17.344 1.973 -4.727 1 98.25 94 ASP B CA 1
ATOM 3227 C C . ASP B 1 94 ? 17.094 0.736 -5.582 1 98.25 94 ASP B C 1
ATOM 3229 O O . ASP B 1 94 ? 17.359 -0.389 -5.156 1 98.25 94 ASP B O 1
ATOM 3233 N N . VAL B 1 95 ? 16.547 0.949 -6.789 1 98.81 95 VAL B N 1
ATOM 3234 C CA . VAL B 1 95 ? 16.266 -0.158 -7.699 1 98.81 95 VAL B CA 1
ATOM 3235 C C . VAL B 1 95 ? 17.578 -0.89 -8.023 1 98.81 95 VAL B C 1
ATOM 3237 O O . VAL B 1 95 ? 17.641 -2.119 -7.953 1 98.81 95 VAL B O 1
ATOM 3240 N N . LEU B 1 96 ? 18.609 -0.138 -8.391 1 98.69 96 LEU B N 1
ATOM 3241 C CA . LEU B 1 96 ? 19.875 -0.74 -8.758 1 98.69 96 LEU B CA 1
ATOM 3242 C C . LEU B 1 96 ? 20.469 -1.519 -7.586 1 98.69 96 LEU B C 1
ATOM 3244 O O . LEU B 1 96 ? 20.906 -2.66 -7.75 1 98.69 96 LEU B O 1
ATOM 3248 N N . THR B 1 97 ? 20.422 -0.93 -6.41 1 98.56 97 THR B N 1
ATOM 3249 C CA . THR B 1 97 ? 20.953 -1.576 -5.215 1 98.56 97 THR B CA 1
ATOM 3250 C C . THR B 1 97 ? 20.141 -2.82 -4.871 1 98.56 97 THR B C 1
ATOM 3252 O O . THR B 1 97 ? 20.703 -3.877 -4.578 1 98.56 97 THR B O 1
ATOM 3255 N N . SER B 1 98 ? 18.859 -2.711 -4.902 1 98.75 98 SER B N 1
ATOM 3256 C CA . SER B 1 98 ? 17.984 -3.826 -4.555 1 98.75 98 SER B CA 1
ATOM 3257 C C . SER B 1 98 ? 18.172 -4.988 -5.523 1 98.75 98 SER B C 1
ATOM 3259 O O . SER B 1 98 ? 18.234 -6.148 -5.109 1 98.75 98 SER B O 1
ATOM 3261 N N . ALA B 1 99 ? 18.203 -4.672 -6.824 1 98.88 99 ALA B N 1
ATOM 3262 C CA . ALA B 1 99 ? 18.375 -5.715 -7.832 1 98.88 99 ALA B CA 1
ATOM 3263 C C . ALA B 1 99 ? 19.672 -6.496 -7.602 1 98.88 99 ALA B C 1
ATOM 3265 O O . ALA B 1 99 ? 19.688 -7.727 -7.723 1 98.88 99 ALA B O 1
ATOM 3266 N N . GLU B 1 100 ? 20.703 -5.801 -7.27 1 98.75 100 GLU B N 1
ATOM 3267 C CA . GLU B 1 100 ? 21.969 -6.465 -6.977 1 98.75 100 GLU B CA 1
ATOM 3268 C C . GLU B 1 100 ? 21.859 -7.375 -5.762 1 98.75 100 GLU B C 1
ATOM 3270 O O . GLU B 1 100 ? 22.281 -8.531 -5.797 1 98.75 100 GLU B O 1
ATOM 3275 N N . ASN B 1 101 ? 21.281 -6.879 -4.703 1 98.81 101 ASN B N 1
ATOM 3276 C CA . ASN B 1 101 ? 21.094 -7.664 -3.486 1 98.81 101 ASN B CA 1
ATOM 3277 C C . ASN B 1 101 ? 20.234 -8.898 -3.742 1 98.81 101 ASN B C 1
ATOM 3279 O O . ASN B 1 101 ? 20.531 -9.977 -3.232 1 98.81 101 ASN B O 1
ATOM 3283 N N . GLN B 1 102 ? 19.188 -8.711 -4.508 1 98.94 102 GLN B N 1
ATOM 3284 C CA . GLN B 1 102 ? 18.25 -9.805 -4.754 1 98.94 102 GLN B CA 1
ATOM 3285 C C . GLN B 1 102 ? 18.875 -10.875 -5.652 1 98.94 102 GLN B C 1
ATOM 3287 O O . GLN B 1 102 ? 18.641 -12.062 -5.457 1 98.94 102 GLN B O 1
ATOM 3292 N N . ARG B 1 103 ? 19.641 -10.492 -6.66 1 98.81 103 ARG B N 1
ATOM 3293 C CA . ARG B 1 103 ? 20.375 -11.469 -7.465 1 98.81 103 ARG B CA 1
ATOM 3294 C C . ARG B 1 103 ? 21.328 -12.281 -6.602 1 98.81 103 ARG B C 1
ATOM 3296 O O . ARG B 1 103 ? 21.453 -13.5 -6.766 1 98.81 103 ARG B O 1
ATOM 3303 N N . ARG B 1 104 ? 21.969 -11.57 -5.695 1 98.69 104 ARG B N 1
ATOM 3304 C CA . ARG B 1 104 ? 22.891 -12.242 -4.797 1 98.69 104 ARG B CA 1
ATOM 3305 C C . ARG B 1 104 ? 22.172 -13.242 -3.906 1 98.69 104 ARG B C 1
ATOM 3307 O O . ARG B 1 104 ? 22.609 -14.391 -3.766 1 98.69 104 ARG B O 1
ATOM 3314 N N . ARG B 1 105 ? 21.078 -12.898 -3.299 1 98.75 105 ARG B N 1
ATOM 3315 C CA . ARG B 1 105 ? 20.312 -13.789 -2.42 1 98.75 105 ARG B CA 1
ATOM 3316 C C . ARG B 1 105 ? 19.781 -14.992 -3.188 1 98.75 105 ARG B C 1
ATOM 3318 O O . ARG B 1 105 ? 19.797 -16.109 -2.684 1 98.75 105 ARG B O 1
ATOM 3325 N N . LEU B 1 106 ? 19.312 -14.75 -4.402 1 98.81 106 LEU B N 1
ATOM 3326 C CA . LEU B 1 106 ? 18.766 -15.812 -5.23 1 98.81 106 LEU B CA 1
ATOM 3327 C C . LEU B 1 106 ? 19.875 -16.672 -5.816 1 98.81 106 LEU B C 1
ATOM 3329 O O . LEU B 1 106 ? 19.609 -17.797 -6.262 1 98.81 106 LEU B O 1
ATOM 3333 N N . GLY B 1 107 ? 21.109 -16.125 -5.883 1 98.38 107 GLY B N 1
ATOM 3334 C CA . GLY B 1 107 ? 22.234 -16.844 -6.469 1 98.38 107 GLY B CA 1
ATOM 3335 C C . GLY B 1 107 ? 22.141 -16.969 -7.977 1 98.38 107 GLY B C 1
ATOM 3336 O O . GLY B 1 107 ? 22.406 -18.031 -8.531 1 98.38 107 GLY B O 1
ATOM 3337 N N . VAL B 1 108 ? 21.703 -15.906 -8.664 1 98.44 108 VAL B N 1
ATOM 3338 C CA . VAL B 1 108 ? 21.516 -15.977 -10.109 1 98.44 108 VAL B CA 1
ATOM 3339 C C . VAL B 1 108 ? 22.234 -14.805 -10.781 1 98.44 108 VAL B C 1
ATOM 3341 O O . VAL B 1 108 ? 22.391 -13.734 -10.18 1 98.44 108 VAL B O 1
ATOM 3344 N N . ASP B 1 109 ? 22.609 -14.992 -11.984 1 97.88 109 ASP B N 1
ATOM 3345 C CA . ASP B 1 109 ? 23.188 -13.906 -12.773 1 97.88 109 ASP B CA 1
ATOM 3346 C C . ASP B 1 109 ? 22.094 -12.961 -13.281 1 97.88 109 ASP B C 1
ATOM 3348 O O . ASP B 1 109 ? 22.312 -11.742 -13.328 1 97.88 109 ASP B O 1
ATOM 3352 N N . ALA B 1 110 ? 20.969 -13.555 -13.625 1 98.56 110 ALA B N 1
ATOM 3353 C CA . ALA B 1 110 ? 19.828 -12.781 -14.102 1 98.56 110 ALA B CA 1
ATOM 3354 C C . ALA B 1 110 ? 18.531 -13.297 -13.492 1 98.56 110 ALA B C 1
ATOM 3356 O O . ALA B 1 110 ? 18.328 -14.5 -13.367 1 98.56 110 ALA B O 1
ATOM 3357 N N . ILE B 1 111 ? 17.703 -12.383 -13.094 1 98.81 111 ILE B N 1
ATOM 3358 C CA . ILE B 1 111 ? 16.375 -12.719 -12.609 1 98.81 111 ILE B CA 1
ATOM 3359 C C . ILE B 1 111 ? 15.43 -12.938 -13.789 1 98.81 111 ILE B C 1
ATOM 3361 O O . ILE B 1 111 ? 15.383 -12.117 -14.711 1 98.81 111 ILE B O 1
ATOM 3365 N N . ASP B 1 112 ? 14.656 -14.055 -13.766 1 98.88 112 ASP B N 1
ATOM 3366 C CA . ASP B 1 112 ? 13.781 -14.352 -14.891 1 98.88 112 ASP B CA 1
ATOM 3367 C C . ASP B 1 112 ? 12.664 -13.312 -15.008 1 98.88 112 ASP B C 1
ATOM 3369 O O . ASP B 1 112 ? 12.375 -12.828 -16.109 1 98.88 112 ASP B O 1
ATOM 3373 N N . LEU B 1 113 ? 12.008 -12.984 -13.961 1 98.94 113 LEU B N 1
ATOM 3374 C CA . LEU B 1 113 ? 10.922 -12.008 -13.906 1 98.94 113 LEU B CA 1
ATOM 3375 C C . LEU B 1 113 ? 11.055 -11.117 -12.68 1 98.94 113 LEU B C 1
ATOM 3377 O O . LEU B 1 113 ? 10.984 -11.602 -11.547 1 98.94 113 LEU B O 1
ATOM 3381 N N . TYR B 1 114 ? 11.266 -9.859 -12.922 1 98.94 114 TYR B N 1
ATOM 3382 C CA . TYR B 1 114 ? 11.445 -8.875 -11.867 1 98.94 114 TYR B CA 1
ATOM 3383 C C . TYR B 1 114 ? 10.258 -7.918 -11.812 1 98.94 114 TYR B C 1
ATOM 3385 O O . TYR B 1 114 ? 10.008 -7.164 -12.758 1 98.94 114 TYR B O 1
ATOM 3393 N N . GLN B 1 115 ? 9.523 -7.953 -10.672 1 98.94 115 GLN B N 1
ATOM 3394 C CA . GLN B 1 115 ? 8.258 -7.238 -10.586 1 98.94 115 GLN B CA 1
ATOM 3395 C C . GLN B 1 115 ? 8.312 -6.141 -9.531 1 98.94 115 GLN B C 1
ATOM 3397 O O . GLN B 1 115 ? 8.922 -6.316 -8.477 1 98.94 115 GLN B O 1
ATOM 3402 N N . VAL B 1 116 ? 7.664 -4.988 -9.773 1 98.94 116 VAL B N 1
ATOM 3403 C CA . VAL B 1 116 ? 7.41 -4.016 -8.719 1 98.94 116 VAL B CA 1
ATOM 3404 C C . VAL B 1 116 ? 6.312 -4.531 -7.797 1 98.94 116 VAL B C 1
ATOM 3406 O O . VAL B 1 116 ? 5.195 -4.809 -8.242 1 98.94 116 VAL B O 1
ATOM 3409 N N . HIS B 1 117 ? 6.555 -4.617 -6.527 1 98.81 117 HIS B N 1
ATOM 3410 C CA . HIS B 1 117 ? 5.672 -5.324 -5.605 1 98.81 117 HIS B CA 1
ATOM 3411 C C . HIS B 1 117 ? 4.379 -4.551 -5.379 1 98.81 117 HIS B C 1
ATOM 3413 O O . HIS B 1 117 ? 3.311 -5.148 -5.23 1 98.81 117 HIS B O 1
ATOM 3419 N N . TRP B 1 118 ? 4.414 -3.262 -5.227 1 98.56 118 TRP B N 1
ATOM 3420 C CA . TRP B 1 118 ? 3.293 -2.328 -5.211 1 98.56 118 TRP B CA 1
ATOM 3421 C C . TRP B 1 118 ? 3.738 -0.937 -5.652 1 98.56 118 TRP B C 1
ATOM 3423 O O . TRP B 1 118 ? 4.938 -0.645 -5.695 1 98.56 118 TRP B O 1
ATOM 3433 N N . PRO B 1 119 ? 2.801 -0.064 -6.07 1 97.81 119 PRO B N 1
ATOM 3434 C CA . PRO B 1 119 ? 3.193 1.278 -6.508 1 97.81 119 PRO B CA 1
ATOM 3435 C C . PRO B 1 119 ? 3.871 2.084 -5.406 1 97.81 119 PRO B C 1
ATOM 3437 O O . PRO B 1 119 ? 3.666 1.812 -4.219 1 97.81 119 PRO B O 1
ATOM 3440 N N . ALA B 1 120 ? 4.59 3.072 -5.812 1 96.94 120 ALA B N 1
ATOM 3441 C CA . ALA B 1 120 ? 5.328 3.918 -4.875 1 96.94 120 ALA B CA 1
ATOM 3442 C C . ALA B 1 120 ? 4.387 4.855 -4.125 1 96.94 120 ALA B C 1
ATOM 3444 O O . ALA B 1 120 ? 4.633 6.062 -4.051 1 96.94 120 ALA B O 1
ATOM 3445 N N . CYS B 1 121 ? 3.436 4.359 -3.422 1 94.25 121 CYS B N 1
ATOM 3446 C CA . CYS B 1 121 ? 2.389 5.148 -2.783 1 94.25 121 CYS B CA 1
ATOM 3447 C C . CYS B 1 121 ? 2.949 5.953 -1.616 1 94.25 121 CYS B C 1
ATOM 3449 O O . CYS B 1 121 ? 2.619 7.129 -1.452 1 94.25 121 CYS B O 1
ATOM 3451 N N . TRP B 1 122 ? 3.904 5.441 -0.874 1 95.19 122 TRP B N 1
ATOM 3452 C CA . TRP B 1 122 ? 4.371 6.098 0.343 1 95.19 122 TRP B CA 1
ATOM 3453 C C . TRP B 1 122 ? 5.43 7.145 0.025 1 95.19 122 TRP B C 1
ATOM 3455 O O . TRP B 1 122 ? 5.547 8.156 0.725 1 95.19 122 TRP B O 1
ATOM 3465 N N . HIS B 1 123 ? 6.176 6.918 -1.02 1 95.88 123 HIS B N 1
ATOM 3466 C CA . HIS B 1 123 ? 7.27 7.832 -1.341 1 95.88 123 HIS B CA 1
ATOM 3467 C C . HIS B 1 123 ? 6.938 8.672 -2.57 1 95.88 123 HIS B C 1
ATOM 3469 O O . HIS B 1 123 ? 7.59 9.688 -2.828 1 95.88 123 HIS B O 1
ATOM 3475 N N . ASN B 1 124 ? 6.02 8.227 -3.338 1 96.44 124 ASN B N 1
ATOM 3476 C CA . ASN B 1 124 ? 5.555 8.922 -4.531 1 96.44 124 ASN B CA 1
ATOM 3477 C C . ASN B 1 124 ? 6.672 9.086 -5.555 1 96.44 124 ASN B C 1
ATOM 3479 O O . ASN B 1 124 ? 6.793 10.141 -6.191 1 96.44 124 ASN B O 1
ATOM 3483 N N . THR B 1 125 ? 7.562 8.125 -5.648 1 97.94 125 THR B N 1
ATOM 3484 C CA . THR B 1 125 ? 8.555 8.102 -6.719 1 97.94 125 THR B CA 1
ATOM 3485 C C . THR B 1 125 ? 7.871 8.094 -8.086 1 97.94 125 THR B C 1
ATOM 3487 O O . THR B 1 125 ? 6.977 7.285 -8.328 1 97.94 125 THR B O 1
ATOM 3490 N N . PRO B 1 126 ? 8.281 9.031 -8.961 1 98.06 126 PRO B N 1
ATOM 3491 C CA . PRO B 1 126 ? 7.691 8.992 -10.305 1 98.06 126 PRO B CA 1
ATOM 3492 C C . PRO B 1 126 ? 7.871 7.641 -10.992 1 98.06 126 PRO B C 1
ATOM 3494 O O . PRO B 1 126 ? 8.992 7.129 -11.062 1 98.06 126 PRO B O 1
ATOM 3497 N N . ILE B 1 127 ? 6.809 7.109 -11.547 1 98.25 127 ILE B N 1
ATOM 3498 C CA . ILE B 1 127 ? 6.805 5.734 -12.039 1 98.25 127 ILE B CA 1
ATOM 3499 C C . ILE B 1 127 ? 7.738 5.613 -13.242 1 98.25 127 ILE B C 1
ATOM 3501 O O . ILE B 1 127 ? 8.391 4.586 -13.43 1 98.25 127 ILE B O 1
ATOM 3505 N N . CYS B 1 128 ? 7.879 6.656 -14.062 1 98.62 128 CYS B N 1
ATOM 3506 C CA . CYS B 1 128 ? 8.742 6.594 -15.234 1 98.62 128 CYS B CA 1
ATOM 3507 C C . CYS B 1 128 ? 10.203 6.418 -14.828 1 98.62 128 CYS B C 1
ATOM 3509 O O . CYS B 1 128 ? 10.969 5.754 -15.531 1 98.62 128 CYS B O 1
ATOM 3511 N N . GLU B 1 129 ? 10.57 7.055 -13.703 1 98.44 129 GLU B N 1
ATOM 3512 C CA . GLU B 1 129 ? 11.914 6.832 -13.172 1 98.44 129 GLU B CA 1
ATOM 3513 C C . GLU B 1 129 ? 12.148 5.355 -12.867 1 98.44 129 GLU B C 1
ATOM 3515 O O . GLU B 1 129 ? 13.188 4.801 -13.234 1 98.44 129 GLU B O 1
ATOM 3520 N N . THR B 1 130 ? 11.242 4.707 -12.25 1 98.75 130 THR B N 1
ATOM 3521 C CA . THR B 1 130 ? 11.312 3.295 -11.898 1 98.75 130 THR B CA 1
ATOM 3522 C C . THR B 1 130 ? 11.344 2.422 -13.148 1 98.75 130 THR B C 1
ATOM 3524 O O . THR B 1 130 ? 12.227 1.571 -13.297 1 98.75 130 THR B O 1
ATOM 3527 N N . MET B 1 131 ? 10.414 2.686 -14.07 1 98.88 131 MET B N 1
ATOM 3528 C CA . MET B 1 131 ? 10.266 1.847 -15.258 1 98.88 131 MET B CA 1
ATOM 3529 C C . MET B 1 131 ? 11.5 1.937 -16.156 1 98.88 131 MET B C 1
ATOM 3531 O O . MET B 1 131 ? 11.969 0.924 -16.672 1 98.88 131 MET B O 1
ATOM 3535 N N . LYS B 1 132 ? 12.008 3.119 -16.312 1 98.88 132 LYS B N 1
ATOM 3536 C CA . LYS B 1 132 ? 13.203 3.293 -17.125 1 98.88 132 LYS B CA 1
ATOM 3537 C C . LYS B 1 132 ? 14.398 2.576 -16.5 1 98.88 132 LYS B C 1
ATOM 3539 O O . LYS B 1 132 ? 15.242 2.027 -17.219 1 98.88 132 LYS B O 1
ATOM 3544 N N . THR B 1 133 ? 14.469 2.623 -15.172 1 98.88 133 THR B N 1
ATOM 3545 C CA . THR B 1 133 ? 15.547 1.918 -14.477 1 98.88 133 THR B CA 1
ATOM 3546 C C . THR B 1 133 ? 15.398 0.409 -14.648 1 98.88 133 THR B C 1
ATOM 3548 O O . THR B 1 133 ? 16.391 -0.298 -14.852 1 98.88 133 THR B O 1
ATOM 3551 N N . LEU B 1 134 ? 14.195 -0.117 -14.586 1 98.94 134 LEU B N 1
ATOM 3552 C CA . LEU B 1 134 ? 13.945 -1.535 -14.82 1 98.94 134 LEU B CA 1
ATOM 3553 C C . LEU B 1 134 ? 14.32 -1.929 -16.25 1 98.94 134 LEU B C 1
ATOM 3555 O O . LEU B 1 134 ? 14.914 -2.99 -16.469 1 98.94 134 LEU B O 1
ATOM 3559 N N . GLU B 1 135 ? 13.945 -1.09 -17.156 1 98.88 135 GLU B N 1
ATOM 3560 C CA . GLU B 1 135 ? 14.305 -1.337 -18.547 1 9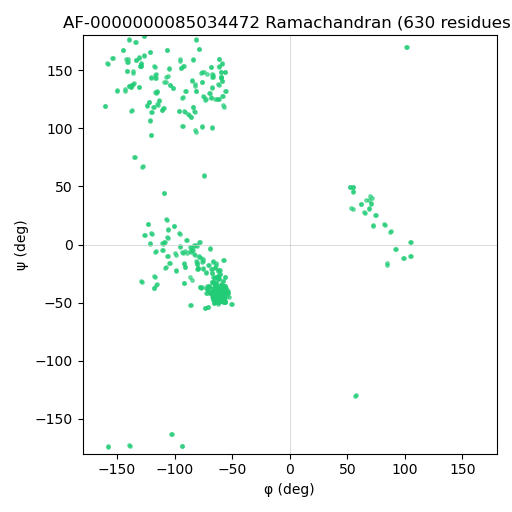8.88 135 GLU B CA 1
ATOM 3561 C C . GLU B 1 135 ? 15.82 -1.404 -18.719 1 98.88 135 GLU B C 1
ATOM 3563 O O . GLU B 1 135 ? 16.328 -2.229 -19.484 1 98.88 135 GLU B O 1
ATOM 3568 N N . GLU B 1 136 ? 16.516 -0.521 -18.047 1 98.81 136 GLU B N 1
ATOM 3569 C CA . GLU B 1 136 ? 17.969 -0.545 -18.062 1 98.81 136 GLU B CA 1
ATOM 3570 C C . GLU B 1 136 ? 18.516 -1.882 -17.562 1 98.81 136 GLU B C 1
ATOM 3572 O O . GLU B 1 136 ? 19.484 -2.408 -18.109 1 98.81 136 GLU B O 1
ATOM 3577 N N . LEU B 1 137 ? 17.938 -2.439 -16.516 1 98.88 137 LEU B N 1
ATOM 3578 C CA . LEU B 1 137 ? 18.359 -3.734 -15.984 1 98.88 137 LEU B CA 1
ATOM 3579 C C . LEU B 1 137 ? 18.188 -4.828 -17.031 1 98.88 137 LEU B C 1
ATOM 3581 O O . LEU B 1 137 ? 19 -5.746 -17.125 1 98.88 137 LEU B O 1
ATOM 3585 N N . VAL B 1 138 ? 17.094 -4.785 -17.797 1 98.88 138 VAL B N 1
ATOM 3586 C CA . VAL B 1 138 ? 16.859 -5.738 -18.875 1 98.88 138 VAL B CA 1
ATOM 3587 C C . VAL B 1 138 ? 17.953 -5.598 -19.938 1 98.88 138 VAL B C 1
ATOM 3589 O O . VAL B 1 138 ? 18.531 -6.594 -20.375 1 98.88 138 VAL B O 1
ATOM 3592 N N . ASP B 1 139 ? 18.25 -4.391 -20.312 1 98.5 139 ASP B N 1
ATOM 3593 C CA . ASP B 1 139 ? 19.266 -4.113 -21.312 1 98.5 139 ASP B CA 1
ATOM 3594 C C . ASP B 1 139 ? 20.625 -4.668 -20.906 1 98.5 139 ASP B C 1
ATOM 3596 O O . ASP B 1 139 ? 21.406 -5.125 -21.75 1 98.5 139 ASP B O 1
ATOM 3600 N N . ARG B 1 140 ? 20.859 -4.605 -19.656 1 98.56 140 ARG B N 1
ATOM 3601 C CA . ARG B 1 140 ? 22.141 -5.043 -19.109 1 98.56 140 ARG B CA 1
ATOM 3602 C C . ARG B 1 140 ? 22.172 -6.555 -18.922 1 98.56 140 ARG B C 1
ATOM 3604 O O . ARG B 1 140 ? 23.203 -7.117 -18.531 1 98.56 140 ARG B O 1
ATOM 3611 N N . GLY B 1 141 ? 21.078 -7.246 -19.078 1 98.56 141 GLY B N 1
ATOM 3612 C CA . GLY B 1 141 ? 21 -8.695 -18.969 1 98.56 141 GLY B CA 1
ATOM 3613 C C . GLY B 1 141 ? 20.891 -9.18 -17.531 1 98.56 141 GLY B C 1
ATOM 3614 O O . GLY B 1 141 ? 21.125 -10.352 -17.25 1 98.56 141 GLY B O 1
ATOM 3615 N N . LEU B 1 142 ? 20.516 -8.281 -16.578 1 98.81 142 LEU B N 1
ATOM 3616 C CA . LEU B 1 142 ? 20.422 -8.625 -15.164 1 98.81 142 LEU B CA 1
ATOM 3617 C C . LEU B 1 142 ? 19.016 -9.102 -14.812 1 98.81 142 LEU B C 1
ATOM 3619 O O . LEU B 1 142 ? 18.797 -9.711 -13.766 1 98.81 142 LEU B O 1
ATOM 3623 N N . VAL B 1 143 ? 18.094 -8.781 -15.633 1 98.81 143 VAL B N 1
ATOM 3624 C CA . VAL B 1 143 ? 16.688 -9.156 -15.562 1 98.81 143 VAL B CA 1
ATOM 3625 C C . VAL B 1 143 ? 16.188 -9.539 -16.953 1 98.81 143 VAL B C 1
ATOM 3627 O O . VAL B 1 143 ? 16.516 -8.883 -17.938 1 98.81 143 VAL B O 1
ATOM 3630 N N . ARG B 1 144 ? 15.453 -10.617 -17.016 1 98.75 144 ARG B N 1
ATOM 3631 C CA . ARG B 1 144 ? 14.977 -11.031 -18.328 1 98.75 144 ARG B CA 1
ATOM 3632 C C . ARG B 1 144 ? 13.672 -10.328 -18.688 1 98.75 144 ARG B C 1
ATOM 3634 O O . ARG B 1 144 ? 13.539 -9.773 -19.781 1 98.75 144 ARG B O 1
ATOM 3641 N N . TYR B 1 145 ? 12.68 -10.359 -17.844 1 98.88 145 TYR B N 1
ATOM 3642 C CA . TYR B 1 145 ? 11.391 -9.719 -18.047 1 98.88 145 TYR B CA 1
ATOM 3643 C C . TYR B 1 145 ? 11 -8.883 -16.828 1 98.88 145 TYR B C 1
ATOM 3645 O O . TYR B 1 145 ? 11.469 -9.133 -15.719 1 98.88 145 TYR B O 1
ATOM 3653 N N . ILE B 1 146 ? 10.18 -7.859 -17.062 1 98.88 146 ILE B N 1
ATOM 3654 C CA . ILE B 1 146 ? 9.719 -7.027 -15.961 1 98.88 146 ILE B CA 1
ATOM 3655 C C . ILE B 1 146 ? 8.203 -7.141 -15.828 1 98.88 146 ILE B C 1
ATOM 3657 O O . ILE B 1 146 ? 7.504 -7.398 -16.812 1 98.88 146 ILE B O 1
ATOM 3661 N N . GLY B 1 147 ? 7.691 -7.078 -14.625 1 98.94 147 GLY B N 1
ATOM 3662 C CA . GLY B 1 147 ? 6.277 -7.059 -14.289 1 98.94 147 GLY B CA 1
ATOM 3663 C C . GLY B 1 147 ? 5.945 -6.09 -13.172 1 98.94 147 GLY B C 1
ATOM 3664 O O . GLY B 1 147 ? 6.82 -5.371 -12.688 1 98.94 147 GLY B O 1
ATOM 3665 N N . VAL B 1 148 ? 4.695 -5.965 -12.852 1 98.88 148 VAL B N 1
ATOM 3666 C CA . VAL B 1 148 ? 4.219 -5.168 -11.727 1 98.88 148 VAL B CA 1
ATOM 3667 C C . VAL B 1 148 ? 3.236 -5.984 -10.891 1 98.88 148 VAL B C 1
ATOM 3669 O O . VAL B 1 148 ? 2.756 -7.031 -11.336 1 98.88 148 VAL B O 1
ATOM 3672 N N . SER B 1 149 ? 3.039 -5.57 -9.711 1 98.81 149 SER B N 1
ATOM 3673 C CA . SER B 1 149 ? 2.035 -6.152 -8.828 1 98.81 149 SER B CA 1
ATOM 3674 C C . SER B 1 149 ? 1.171 -5.07 -8.188 1 98.81 149 SER B C 1
ATOM 3676 O O . SER B 1 149 ? 1.669 -4.004 -7.82 1 98.81 149 SER B O 1
ATOM 3678 N N . ASN B 1 150 ? -0.123 -5.254 -8.141 1 98.44 150 ASN B N 1
ATOM 3679 C CA . ASN B 1 150 ? -1.067 -4.445 -7.375 1 98.44 150 ASN B CA 1
ATOM 3680 C C . ASN B 1 150 ? -1.193 -3.037 -7.949 1 98.44 150 ASN B C 1
ATOM 3682 O O . ASN B 1 150 ? -1.405 -2.078 -7.207 1 98.44 150 ASN B O 1
ATOM 3686 N N . PHE B 1 151 ? -1.033 -2.914 -9.25 1 98.5 151 PHE B N 1
ATOM 3687 C CA . PHE B 1 151 ? -1.2 -1.629 -9.922 1 98.5 151 PHE B CA 1
ATOM 3688 C C . PHE B 1 151 ? -2.641 -1.443 -10.391 1 98.5 151 PHE B C 1
ATOM 3690 O O . PHE B 1 151 ? -3.225 -2.346 -10.992 1 98.5 151 PHE B O 1
ATOM 3697 N N . PRO B 1 152 ? -3.209 -0.265 -10.086 1 97.38 152 PRO B N 1
ATOM 3698 C CA . PRO B 1 152 ? -4.41 0.087 -10.844 1 97.38 152 PRO B CA 1
ATOM 3699 C C . PRO B 1 152 ? -4.148 0.208 -12.344 1 97.38 152 PRO B C 1
ATOM 3701 O O . PRO B 1 152 ? -3.039 0.554 -12.75 1 97.38 152 PRO B O 1
ATOM 3704 N N . VAL B 1 153 ? -5.207 -0.033 -13.125 1 97.94 153 VAL B N 1
ATOM 3705 C CA . VAL B 1 153 ? -5.09 -0.118 -14.578 1 97.94 153 VAL B CA 1
ATOM 3706 C C . VAL B 1 153 ? -4.488 1.176 -15.117 1 97.94 153 VAL B C 1
ATOM 3708 O O . VAL B 1 153 ? -3.627 1.144 -16 1 97.94 153 VAL B O 1
ATOM 3711 N N . GLN B 1 154 ? -4.879 2.32 -14.602 1 98 154 GLN B N 1
ATOM 3712 C CA . GLN B 1 154 ? -4.445 3.617 -15.117 1 98 154 GLN B CA 1
ATOM 3713 C C . GLN B 1 154 ? -2.951 3.826 -14.883 1 98 154 GLN B C 1
ATOM 3715 O O . GLN B 1 154 ? -2.252 4.352 -15.758 1 98 154 GLN B O 1
ATOM 3720 N N . LEU B 1 155 ? -2.537 3.471 -13.742 1 98.31 155 LEU B N 1
ATOM 3721 C CA . LEU B 1 155 ? -1.113 3.592 -13.453 1 98.31 155 LEU B CA 1
ATOM 3722 C C . LEU B 1 155 ? -0.302 2.59 -14.266 1 98.31 155 LEU B C 1
ATOM 3724 O O . LEU B 1 155 ? 0.792 2.906 -14.734 1 98.31 155 LEU B O 1
ATOM 3728 N N . LEU B 1 156 ? -0.803 1.337 -14.375 1 98.75 156 LEU B N 1
ATOM 3729 C CA . LEU B 1 156 ? -0.163 0.314 -15.195 1 98.75 156 LEU B CA 1
ATOM 3730 C C . LEU B 1 156 ? -0.012 0.789 -16.641 1 98.75 156 LEU B C 1
ATOM 3732 O O . LEU B 1 156 ? 1.06 0.65 -17.234 1 98.75 156 LEU B O 1
ATOM 3736 N N . ASP B 1 157 ? -1.093 1.275 -17.172 1 98.75 157 ASP B N 1
ATOM 3737 C CA . ASP B 1 157 ? -1.078 1.769 -18.547 1 98.75 157 ASP B CA 1
ATOM 3738 C C . ASP B 1 157 ? -0.028 2.861 -18.719 1 98.75 157 ASP B C 1
ATOM 3740 O O . ASP B 1 157 ? 0.74 2.84 -19.688 1 98.75 157 ASP B O 1
ATOM 3744 N N . TYR B 1 158 ? 0.01 3.824 -17.797 1 98.75 158 TYR B N 1
ATOM 3745 C CA . TYR B 1 158 ? 1.005 4.887 -17.859 1 98.75 158 TYR B CA 1
ATOM 3746 C C . TYR B 1 158 ? 2.414 4.328 -17.719 1 98.75 158 TYR B C 1
ATOM 3748 O O . TYR B 1 158 ? 3.342 4.773 -18.391 1 98.75 158 TYR B O 1
ATOM 3756 N N . ALA B 1 159 ? 2.6 3.398 -16.781 1 98.81 159 ALA B N 1
ATOM 3757 C CA . ALA B 1 159 ? 3.902 2.766 -16.594 1 98.81 159 ALA B CA 1
ATOM 3758 C C . ALA B 1 159 ? 4.418 2.172 -17.906 1 98.81 159 ALA B C 1
ATOM 3760 O O . ALA B 1 159 ? 5.605 2.285 -18.219 1 98.81 159 ALA B O 1
ATOM 3761 N N . ARG B 1 160 ? 3.578 1.547 -18.656 1 98.88 160 ARG B N 1
ATOM 3762 C CA . ARG B 1 160 ? 3.947 0.965 -19.938 1 98.88 160 ARG B CA 1
ATOM 3763 C C . ARG B 1 160 ? 4.414 2.041 -20.922 1 98.88 160 ARG B C 1
ATOM 3765 O O . ARG B 1 160 ? 5.355 1.827 -21.688 1 98.88 160 ARG B O 1
ATOM 3772 N N . SER B 1 161 ? 3.803 3.172 -20.875 1 98.75 161 SER B N 1
ATOM 3773 C CA . SER B 1 161 ? 4.137 4.258 -21.781 1 98.75 161 SER B CA 1
ATOM 3774 C C . SER B 1 161 ? 5.527 4.812 -21.5 1 98.75 161 SER B C 1
ATOM 3776 O O . SER B 1 161 ? 6.109 5.508 -22.328 1 98.75 161 SER B O 1
ATOM 3778 N N . CYS B 1 162 ? 6.02 4.574 -20.281 1 98.69 162 CYS B N 1
ATOM 3779 C CA . CYS B 1 162 ? 7.332 5.062 -19.891 1 98.69 162 CYS B CA 1
ATOM 3780 C C . CYS B 1 162 ? 8.438 4.219 -20.516 1 98.69 162 CYS B C 1
ATOM 3782 O O . CYS B 1 162 ? 9.609 4.605 -20.484 1 98.69 162 CYS B O 1
ATOM 3784 N N . LEU B 1 163 ? 8.078 3.053 -21.031 1 98.69 163 LEU B N 1
ATOM 3785 C CA . LEU B 1 163 ? 9.047 2.09 -21.547 1 98.69 163 LEU B CA 1
ATOM 3786 C C . LEU B 1 163 ? 9.234 2.268 -23.047 1 98.69 163 LEU B C 1
ATOM 3788 O O . LEU B 1 163 ? 8.328 2.713 -23.75 1 98.69 163 LEU B O 1
ATOM 3792 N N . SER B 1 164 ? 10.438 1.91 -23.562 1 97.62 164 SER B N 1
ATOM 3793 C CA . SER B 1 164 ? 10.766 2.125 -24.969 1 97.62 164 SER B CA 1
ATOM 3794 C C . SER B 1 164 ? 11.031 0.803 -25.688 1 97.62 164 SER B C 1
ATOM 3796 O O . SER B 1 164 ? 10.656 0.634 -26.844 1 97.62 164 SER B O 1
ATOM 3798 N N . ARG B 1 165 ? 11.656 -0.154 -25.062 1 95.75 165 ARG B N 1
ATOM 3799 C CA . ARG B 1 165 ? 12.164 -1.34 -25.75 1 95.75 165 ARG B CA 1
ATOM 3800 C C . ARG B 1 165 ? 11.492 -2.604 -25.219 1 95.75 165 ARG B C 1
ATOM 3802 O O . ARG B 1 165 ? 11.484 -3.637 -25.891 1 95.75 165 ARG B O 1
ATOM 3809 N N . VAL B 1 166 ? 11.102 -2.5 -24.062 1 97.56 166 VAL B N 1
ATOM 3810 C CA . VAL B 1 166 ? 10.445 -3.645 -23.438 1 97.56 166 VAL B CA 1
ATOM 3811 C C . VAL B 1 166 ? 9.039 -3.25 -22.984 1 97.56 166 VAL B C 1
ATOM 3813 O O . VAL B 1 166 ? 8.664 -2.08 -23.062 1 97.56 166 VAL B O 1
ATOM 3816 N N . ASP B 1 167 ? 8.203 -4.242 -22.656 1 98.56 167 ASP B N 1
ATOM 3817 C CA . ASP B 1 167 ? 6.883 -4.012 -22.094 1 98.56 167 ASP B CA 1
ATOM 3818 C C . ASP B 1 167 ? 6.699 -4.801 -20.797 1 98.56 167 ASP B C 1
ATOM 3820 O O . ASP B 1 167 ? 7.52 -5.656 -20.469 1 98.56 167 ASP B O 1
ATOM 3824 N N . ILE B 1 168 ? 5.754 -4.422 -20.062 1 98.88 168 ILE B N 1
ATOM 3825 C CA . ILE B 1 168 ? 5.391 -5.152 -18.859 1 98.88 168 ILE B CA 1
ATOM 3826 C C . ILE B 1 168 ? 4.801 -6.512 -19.234 1 98.88 168 ILE B C 1
ATOM 3828 O O . ILE B 1 168 ? 3.848 -6.586 -20.016 1 98.88 168 ILE B O 1
ATOM 3832 N N . ALA B 1 169 ? 5.359 -7.543 -18.672 1 98.81 169 ALA B N 1
ATOM 3833 C CA . ALA B 1 169 ? 4.988 -8.898 -19.078 1 98.81 169 ALA B CA 1
ATOM 3834 C C . ALA B 1 169 ? 3.857 -9.438 -18.203 1 98.81 169 ALA B C 1
ATOM 3836 O O . ALA B 1 169 ? 3.037 -10.234 -18.656 1 98.81 169 ALA B O 1
ATOM 3837 N N . THR B 1 170 ? 3.879 -9.023 -16.984 1 98.94 170 THR B N 1
ATOM 3838 C CA . THR B 1 170 ? 2.936 -9.617 -16.031 1 98.94 170 THR B CA 1
ATOM 3839 C C . THR B 1 170 ? 2.402 -8.555 -15.078 1 98.94 170 THR B C 1
ATOM 3841 O O . THR B 1 170 ? 3.062 -7.547 -14.828 1 98.94 170 THR B O 1
ATOM 3844 N N . SER B 1 171 ? 1.229 -8.742 -14.656 1 98.94 171 SER B N 1
ATOM 3845 C CA . SER B 1 171 ? 0.657 -8.102 -13.477 1 98.94 171 SER B CA 1
ATOM 3846 C C . SER B 1 171 ? 0.269 -9.133 -12.422 1 98.94 171 SER B C 1
ATOM 3848 O O . SER B 1 171 ? -0.521 -10.039 -12.688 1 98.94 171 SER B O 1
ATOM 3850 N N . GLN B 1 172 ? 0.876 -9.055 -11.266 1 98.94 172 GLN B N 1
ATOM 3851 C CA . GLN B 1 172 ? 0.536 -9.953 -10.164 1 98.94 172 GLN B CA 1
ATOM 3852 C C . GLN B 1 172 ? -0.466 -9.305 -9.219 1 98.94 172 GLN B C 1
ATOM 3854 O O . GLN B 1 172 ? -0.161 -8.289 -8.578 1 98.94 172 GLN B O 1
ATOM 3859 N N . ASN B 1 173 ? -1.668 -9.844 -9.125 1 98.81 173 ASN B N 1
ATOM 3860 C CA . ASN B 1 173 ? -2.768 -9.25 -8.375 1 98.81 173 ASN B CA 1
ATOM 3861 C C . ASN B 1 173 ? -3.584 -10.312 -7.637 1 98.81 173 ASN B C 1
ATOM 3863 O O . ASN B 1 173 ? -3.574 -11.484 -8.016 1 98.81 173 ASN B O 1
ATOM 3867 N N . ARG B 1 174 ? -4.246 -9.82 -6.602 1 98.44 174 ARG B N 1
ATOM 3868 C CA . ARG B 1 174 ? -5.18 -10.672 -5.875 1 98.44 174 ARG B CA 1
ATOM 3869 C C . ARG B 1 174 ? -6.316 -11.141 -6.781 1 98.44 174 ARG B C 1
ATOM 3871 O O . ARG B 1 174 ? -6.973 -10.32 -7.434 1 98.44 174 ARG B O 1
ATOM 3878 N N . TYR B 1 175 ? -6.492 -12.453 -6.836 1 98.69 175 TYR B N 1
ATOM 3879 C CA . TYR B 1 175 ? -7.578 -12.961 -7.664 1 98.69 175 TYR B CA 1
ATOM 3880 C C . TYR B 1 175 ? -7.953 -14.383 -7.266 1 98.69 175 TYR B C 1
ATOM 3882 O O . TYR B 1 175 ? -7.105 -15.273 -7.27 1 98.69 175 TYR B O 1
ATOM 3890 N N . ASN B 1 176 ? -9.133 -14.578 -6.855 1 98.81 176 ASN B N 1
ATOM 3891 C CA . ASN B 1 176 ? -9.711 -15.867 -6.492 1 98.81 176 ASN B CA 1
ATOM 3892 C C . ASN B 1 176 ? -11.234 -15.844 -6.574 1 98.81 176 ASN B C 1
ATOM 3894 O O . ASN B 1 176 ? -11.82 -14.852 -7.016 1 98.81 176 ASN B O 1
ATOM 3898 N N . LEU B 1 177 ? -11.867 -16.859 -6.16 1 98.75 177 LEU B N 1
ATOM 3899 C CA . LEU B 1 177 ? -13.289 -17.062 -6.391 1 98.75 177 LEU B CA 1
ATOM 3900 C C . LEU B 1 177 ? -14.109 -16.031 -5.621 1 98.75 177 LEU B C 1
ATOM 3902 O O . LEU B 1 177 ? -15.211 -15.672 -6.039 1 98.75 177 LEU B O 1
ATOM 3906 N N . VAL B 1 178 ? -13.555 -15.469 -4.512 1 98.38 178 VAL B N 1
ATOM 3907 C CA . VAL B 1 178 ? -14.383 -14.617 -3.678 1 98.38 178 VAL B CA 1
ATOM 3908 C C . VAL B 1 178 ? -13.828 -13.195 -3.678 1 98.38 178 VAL B C 1
ATOM 3910 O O . VAL B 1 178 ? -14.414 -12.289 -3.08 1 98.38 178 VAL B O 1
ATOM 3913 N N . GLU B 1 179 ? -12.766 -12.938 -4.23 1 98.19 179 GLU B N 1
ATOM 3914 C CA . GLU B 1 179 ? -12.164 -11.617 -4.422 1 98.19 179 GLU B CA 1
ATOM 3915 C C . GLU B 1 179 ? -11.953 -11.312 -5.902 1 98.19 179 GLU B C 1
ATOM 3917 O O . GLU B 1 179 ? -10.891 -11.586 -6.457 1 98.19 179 GLU B O 1
ATOM 3922 N N . ARG B 1 180 ? -12.938 -10.633 -6.48 1 97.25 180 ARG B N 1
ATOM 3923 C CA . ARG B 1 180 ? -13.133 -10.664 -7.926 1 97.25 180 ARG B CA 1
ATOM 3924 C C . ARG B 1 180 ? -13.094 -9.266 -8.516 1 97.25 180 ARG B C 1
ATOM 3926 O O . ARG B 1 180 ? -13.523 -9.055 -9.656 1 97.25 180 ARG B O 1
ATOM 3933 N N . GLU B 1 181 ? -12.555 -8.258 -7.789 1 96.94 181 GLU B N 1
ATOM 3934 C CA . GLU B 1 181 ? -12.555 -6.895 -8.305 1 96.94 181 GLU B CA 1
ATOM 3935 C C . GLU B 1 181 ? -11.742 -6.781 -9.586 1 96.94 181 GLU B C 1
ATOM 3937 O O . GLU B 1 181 ? -12.062 -5.973 -10.461 1 96.94 181 GLU B O 1
ATOM 3942 N N . ALA B 1 182 ? -10.758 -7.648 -9.742 1 97.12 182 ALA B N 1
ATOM 3943 C CA . ALA B 1 182 ? -9.914 -7.656 -10.93 1 97.12 182 ALA B CA 1
ATOM 3944 C C . ALA B 1 182 ? -10.734 -7.918 -12.188 1 97.12 182 ALA B C 1
ATOM 3946 O O . ALA B 1 182 ? -10.328 -7.547 -13.289 1 97.12 182 ALA B O 1
ATOM 3947 N N . ASP B 1 183 ? -11.914 -8.523 -12.055 1 97.56 183 ASP B N 1
ATOM 3948 C CA . ASP B 1 183 ? -12.773 -8.852 -13.188 1 97.56 183 ASP B CA 1
ATOM 3949 C C . ASP B 1 183 ? -13.266 -7.582 -13.891 1 97.56 183 ASP B C 1
ATOM 3951 O O . ASP B 1 183 ? -13.562 -7.609 -15.086 1 97.56 183 ASP B O 1
ATOM 3955 N N . LYS B 1 184 ? -13.352 -6.543 -13.156 1 97.44 184 LYS B N 1
ATOM 3956 C CA . LYS B 1 184 ? -14.078 -5.367 -13.625 1 97.44 184 LYS B CA 1
ATOM 3957 C C . LYS B 1 184 ? -13.297 -4.629 -14.703 1 97.44 184 LYS B C 1
ATOM 3959 O O . LYS B 1 184 ? -13.797 -4.41 -15.805 1 97.44 184 LYS B O 1
ATOM 3964 N N . GLU B 1 185 ? -12.039 -4.273 -14.344 1 97.69 185 GLU B N 1
ATOM 3965 C CA . GLU B 1 185 ? -11.273 -3.488 -15.312 1 97.69 185 GLU B CA 1
ATOM 3966 C C . GLU B 1 185 ? -9.906 -4.113 -15.57 1 97.69 185 GLU B C 1
ATOM 3968 O O . GLU B 1 185 ? -9.414 -4.09 -16.703 1 97.69 185 GLU B O 1
ATOM 3973 N N . LEU B 1 186 ? -9.336 -4.742 -14.602 1 98.12 186 LEU B N 1
ATOM 3974 C CA . LEU B 1 186 ? -7.949 -5.195 -14.68 1 98.12 186 LEU B CA 1
ATOM 3975 C C . LEU B 1 186 ? -7.812 -6.359 -15.656 1 98.12 186 LEU B C 1
ATOM 3977 O O . LEU B 1 186 ? -7.027 -6.293 -16.609 1 98.12 186 LEU B O 1
ATOM 3981 N N . LEU B 1 187 ? -8.602 -7.395 -15.461 1 98.06 187 LEU B N 1
ATOM 3982 C CA . LEU B 1 187 ? -8.469 -8.602 -16.266 1 98.06 187 LEU B CA 1
ATOM 3983 C C . LEU B 1 187 ? -8.758 -8.32 -17.734 1 98.06 187 LEU B C 1
ATOM 3985 O O . LEU B 1 187 ? -7.996 -8.742 -18.609 1 98.06 187 LEU B O 1
ATOM 3989 N N . PRO B 1 188 ? -9.867 -7.578 -18.047 1 98.31 188 PRO B N 1
ATOM 3990 C CA . PRO B 1 188 ? -10.086 -7.223 -19.453 1 98.31 188 PRO B CA 1
ATOM 3991 C C . PRO B 1 188 ? -8.914 -6.461 -20.062 1 98.31 188 PRO B C 1
ATOM 3993 O O . PRO B 1 188 ? -8.523 -6.723 -21.203 1 98.31 188 PRO B O 1
ATOM 3996 N N . TYR B 1 189 ? -8.367 -5.527 -19.281 1 98.69 189 TYR B N 1
ATOM 3997 C CA . TYR B 1 189 ? -7.219 -4.766 -19.766 1 98.69 189 TYR B CA 1
ATOM 3998 C C . TYR B 1 189 ? -6.031 -5.68 -20.031 1 98.69 189 TYR B C 1
ATOM 4000 O O . TYR B 1 189 ? -5.395 -5.586 -21.094 1 98.69 189 TYR B O 1
ATOM 4008 N N . LEU B 1 190 ? -5.691 -6.543 -19.109 1 98.75 190 LEU B N 1
ATOM 4009 C CA . LEU B 1 190 ? -4.547 -7.441 -19.219 1 98.75 190 LEU B CA 1
ATOM 4010 C C . LEU B 1 190 ? -4.688 -8.344 -20.438 1 98.75 190 LEU B C 1
ATOM 4012 O O . LEU B 1 190 ? -3.734 -8.523 -21.203 1 98.75 190 LEU B O 1
ATOM 4016 N N . LYS B 1 191 ? -5.859 -8.891 -20.641 1 98.12 191 LYS B N 1
ATOM 4017 C CA . LYS B 1 191 ? -6.113 -9.766 -21.781 1 98.12 191 LYS B CA 1
ATOM 4018 C C . LYS B 1 191 ? -5.926 -9.016 -23.094 1 98.12 191 LYS B C 1
ATOM 4020 O O . LYS B 1 191 ? -5.266 -9.523 -24.016 1 98.12 191 LYS B O 1
ATOM 4025 N N . ARG B 1 192 ? -6.48 -7.863 -23.156 1 98.31 192 ARG B N 1
ATOM 4026 C CA . ARG B 1 192 ? -6.379 -7.051 -24.359 1 98.31 192 ARG B CA 1
ATOM 4027 C C . ARG B 1 192 ? -4.922 -6.762 -24.703 1 98.31 192 ARG B C 1
ATOM 4029 O O . ARG B 1 192 ? -4.543 -6.762 -25.875 1 98.31 192 ARG B O 1
ATOM 4036 N N . GLU B 1 193 ? -4.133 -6.543 -23.688 1 98.38 193 GLU B N 1
ATOM 4037 C CA . GLU B 1 193 ? -2.758 -6.094 -23.891 1 98.38 193 GLU B CA 1
ATOM 4038 C C . GLU B 1 193 ? -1.794 -7.277 -23.953 1 98.38 193 GLU B C 1
ATOM 4040 O O . GLU B 1 193 ? -0.602 -7.102 -24.203 1 98.38 193 GLU B O 1
ATOM 4045 N N . GLY B 1 194 ? -2.281 -8.477 -23.672 1 98.25 194 GLY B N 1
ATOM 4046 C CA . GLY B 1 194 ? -1.432 -9.656 -23.672 1 98.25 194 GLY B CA 1
ATOM 4047 C C . GLY B 1 194 ? -0.521 -9.734 -22.453 1 98.25 194 GLY B C 1
ATOM 4048 O O . GLY B 1 194 ? 0.601 -10.242 -22.547 1 98.25 194 GLY B O 1
ATOM 4049 N N . ILE B 1 195 ? -0.876 -9.141 -21.375 1 98.81 195 ILE B N 1
ATOM 4050 C CA . ILE B 1 195 ? -0.167 -9.188 -20.109 1 98.81 195 ILE B CA 1
ATOM 4051 C C . ILE B 1 195 ? -0.741 -10.305 -19.234 1 98.81 195 ILE B C 1
ATOM 4053 O O . ILE B 1 195 ? -1.956 -10.391 -19.047 1 98.81 195 ILE B O 1
ATOM 4057 N N . ALA B 1 196 ? 0.078 -11.227 -18.734 1 98.88 196 ALA B N 1
ATOM 4058 C CA . ALA B 1 196 ? -0.398 -12.352 -17.922 1 98.88 196 ALA B CA 1
ATOM 4059 C C . ALA B 1 196 ? -0.743 -11.906 -16.5 1 98.88 196 ALA B C 1
ATOM 4061 O O . ALA B 1 196 ? -0.039 -11.078 -15.922 1 98.88 196 ALA B O 1
ATOM 4062 N N . LEU B 1 197 ? -1.801 -12.422 -15.984 1 98.88 197 LEU B N 1
ATOM 4063 C CA . LEU B 1 197 ? -2.127 -12.227 -14.578 1 98.88 197 LEU B CA 1
ATOM 4064 C C . LEU B 1 197 ? -1.548 -13.359 -13.727 1 98.88 197 LEU B C 1
ATOM 4066 O O . LEU B 1 197 ? -1.881 -14.523 -13.93 1 98.88 197 LEU B O 1
ATOM 4070 N N . ILE B 1 198 ? -0.624 -13.039 -12.867 1 98.94 198 ILE B N 1
ATOM 4071 C CA . ILE B 1 198 ? -0.227 -13.953 -11.797 1 98.94 198 ILE B CA 1
ATOM 4072 C C . ILE B 1 198 ? -1.117 -13.734 -10.578 1 98.94 198 ILE B C 1
ATOM 4074 O O . ILE B 1 198 ? -1.114 -12.656 -9.984 1 98.94 198 ILE B O 1
ATOM 4078 N N . ALA B 1 199 ? -1.933 -14.695 -10.266 1 98.88 199 ALA B N 1
ATOM 4079 C CA . ALA B 1 199 ? -2.914 -14.547 -9.188 1 98.88 199 ALA B CA 1
ATOM 4080 C C . ALA B 1 199 ? -2.303 -14.898 -7.836 1 98.88 199 ALA B C 1
ATOM 4082 O O . ALA B 1 199 ? -1.974 -16.062 -7.578 1 98.88 199 ALA B O 1
ATOM 4083 N N . TRP B 1 200 ? -2.119 -13.891 -7.008 1 98.69 200 TRP B N 1
ATOM 4084 C CA . TRP B 1 200 ? -1.707 -14.195 -5.641 1 98.69 200 TRP B CA 1
ATOM 4085 C C . TRP B 1 200 ? -2.918 -14.328 -4.723 1 98.69 200 TRP B C 1
ATOM 4087 O O . TRP B 1 200 ? -4.004 -13.836 -5.043 1 98.69 200 TRP B O 1
ATOM 4097 N N . SER B 1 201 ? -2.764 -15.102 -3.641 1 98.38 201 SER B N 1
ATOM 4098 C CA . SER B 1 201 ? -3.836 -15.508 -2.738 1 98.38 201 SER B CA 1
ATOM 4099 C C . SER B 1 201 ? -4.969 -16.188 -3.496 1 98.38 201 SER B C 1
ATOM 4101 O O . SER B 1 201 ? -6.141 -15.836 -3.322 1 98.38 201 SER B O 1
ATOM 4103 N N . PRO B 1 202 ? -4.609 -17.125 -4.301 1 98.75 202 PRO B N 1
ATOM 4104 C CA . PRO B 1 202 ? -5.637 -17.766 -5.137 1 98.75 202 PRO B CA 1
ATOM 4105 C C . PRO B 1 202 ? -6.59 -18.641 -4.332 1 98.75 202 PRO B C 1
ATOM 4107 O O . PRO B 1 202 ? -7.641 -19.031 -4.836 1 98.75 202 PRO B O 1
ATOM 4110 N N . LEU B 1 203 ? -6.203 -19 -3.146 1 98.62 203 LEU B N 1
ATOM 4111 C CA . LEU B 1 203 ? -7.059 -19.797 -2.271 1 98.62 203 LEU B CA 1
ATOM 4112 C C . LEU B 1 203 ? -7.633 -18.938 -1.146 1 98.62 203 LEU B C 1
ATOM 4114 O O . LEU B 1 203 ? -8.117 -19.469 -0.144 1 98.62 203 LEU B O 1
ATOM 4118 N N . ALA B 1 204 ? -7.508 -17.625 -1.259 1 98.12 204 ALA B N 1
ATOM 4119 C CA . ALA B 1 204 ? -7.992 -16.688 -0.249 1 98.12 204 ALA B CA 1
ATOM 4120 C C . ALA B 1 204 ? -7.457 -17.047 1.134 1 98.12 204 ALA B C 1
ATOM 4122 O O . ALA B 1 204 ? -8.227 -17.188 2.088 1 98.12 204 ALA B O 1
ATOM 4123 N N . LYS B 1 205 ? -6.164 -17.234 1.146 1 96.75 205 LYS B N 1
ATOM 4124 C CA . LYS B 1 205 ? -5.43 -17.547 2.369 1 96.75 205 LYS B CA 1
ATOM 4125 C C . LYS B 1 205 ? -6.031 -18.75 3.08 1 96.75 205 LYS B C 1
ATOM 4127 O O . LYS B 1 205 ? -6.125 -18.781 4.309 1 96.75 205 LYS B O 1
ATOM 4132 N N . GLY B 1 206 ? -6.578 -19.641 2.35 1 96.38 206 GLY B N 1
ATOM 4133 C CA . GLY B 1 206 ? -7.055 -20.906 2.889 1 96.38 206 GLY B CA 1
ATOM 4134 C C . GLY B 1 206 ? -8.562 -20.969 3.021 1 96.38 206 GLY B C 1
ATOM 4135 O O . GLY B 1 206 ? -9.125 -22.047 3.266 1 96.38 206 GLY B O 1
ATOM 4136 N N . LEU B 1 207 ? -9.25 -19.875 2.836 1 97.38 207 LEU B N 1
ATOM 4137 C CA . LEU B 1 207 ? -10.703 -19.828 2.949 1 97.38 207 LEU B CA 1
ATOM 4138 C C . LEU B 1 207 ? -11.359 -20.844 2.01 1 97.38 207 LEU B C 1
ATOM 4140 O O . LEU B 1 207 ? -12.328 -21.5 2.379 1 97.38 207 LEU B O 1
ATOM 4144 N N . LEU B 1 208 ? -10.797 -21.062 0.838 1 98.25 208 LEU B N 1
ATOM 4145 C CA . LEU B 1 208 ? -11.422 -21.844 -0.224 1 98.25 208 LEU B CA 1
ATOM 4146 C C . LEU B 1 208 ? -11.047 -23.312 -0.109 1 98.25 208 LEU B C 1
ATOM 4148 O O . LEU B 1 208 ? -11.414 -24.125 -0.966 1 98.25 208 LEU B O 1
ATOM 4152 N N . THR B 1 209 ? -10.32 -23.656 0.939 1 95.88 209 THR B N 1
ATOM 4153 C CA . THR B 1 209 ? -10.008 -25.062 1.188 1 95.88 209 THR B CA 1
ATOM 4154 C C . THR B 1 209 ? -11.188 -25.766 1.852 1 95.88 209 THR B C 1
ATOM 4156 O O . THR B 1 209 ? -11.234 -27 1.886 1 95.88 209 THR B O 1
ATOM 4159 N N . GLY B 1 210 ? -12.094 -24.984 2.492 1 93.25 210 GLY B N 1
ATOM 4160 C CA . GLY B 1 210 ? -13.258 -25.547 3.162 1 93.25 210 GLY B CA 1
ATOM 4161 C C . GLY B 1 210 ? -12.984 -25.938 4.605 1 93.25 210 GLY B C 1
ATOM 4162 O O . GLY B 1 210 ? -13.852 -26.484 5.277 1 93.25 210 GLY B O 1
ATOM 4163 N N . LYS B 1 211 ? -11.859 -25.5 5.09 1 91.75 211 LYS B N 1
ATOM 4164 C CA . LYS B 1 211 ? -11.445 -25.891 6.434 1 91.75 211 LYS B CA 1
ATOM 4165 C C . LYS B 1 211 ? -12.133 -25.047 7.496 1 91.75 211 LYS B C 1
ATOM 4167 O O . LYS B 1 211 ? -12.156 -25.406 8.672 1 91.75 211 LYS B O 1
ATOM 4172 N N . TYR B 1 212 ? -12.703 -23.922 7.156 1 92.88 212 TYR B N 1
ATOM 4173 C CA . TYR B 1 212 ? -13.18 -22.938 8.133 1 92.88 212 TYR B CA 1
ATOM 4174 C C . TYR B 1 212 ? -14.672 -22.703 7.98 1 92.88 212 TYR B C 1
ATOM 4176 O O . TYR B 1 212 ? -15.203 -22.703 6.863 1 92.88 212 TYR B O 1
ATOM 4184 N N . SER B 1 213 ? -15.305 -22.5 9.125 1 90.94 213 SER B N 1
ATOM 4185 C CA . SER B 1 213 ? -16.734 -22.234 9.148 1 90.94 213 SER B CA 1
ATOM 4186 C C . SER B 1 213 ? -17.094 -21.203 10.203 1 90.94 213 SER B C 1
ATOM 4188 O O . SER B 1 213 ? -16.312 -20.938 11.117 1 90.94 213 SER B O 1
ATOM 4190 N N . ALA B 1 214 ? -18.281 -20.594 10 1 91.12 214 ALA B N 1
ATOM 4191 C CA . ALA B 1 214 ? -18.75 -19.578 10.945 1 91.12 214 ALA B CA 1
ATOM 4192 C C . ALA B 1 214 ? -19.047 -20.203 12.312 1 91.12 214 ALA B C 1
ATOM 4194 O O . ALA B 1 214 ? -18.969 -19.516 13.336 1 91.12 214 ALA B O 1
ATOM 4195 N N . GLU B 1 215 ? -19.391 -21.422 12.297 1 89.19 215 GLU B N 1
ATOM 4196 C CA . GLU B 1 215 ? -19.719 -22.141 13.531 1 89.19 215 GLU B CA 1
ATOM 4197 C C . GLU B 1 215 ? -18.469 -22.422 14.352 1 89.19 215 GLU B C 1
ATOM 4199 O O . GLU B 1 215 ? -18.531 -22.594 15.57 1 89.19 215 GLU B O 1
ATOM 4204 N N . SER B 1 216 ? -17.359 -22.469 13.727 1 85.38 216 SER B N 1
ATOM 4205 C CA . SER B 1 216 ? -16.047 -22.641 14.352 1 85.38 216 SER B CA 1
ATOM 4206 C C . SER B 1 216 ? -15.023 -21.672 13.781 1 85.38 216 SER B C 1
ATOM 4208 O O . SER B 1 216 ? -14.133 -22.078 13.023 1 85.38 216 SER B O 1
ATOM 4210 N N . PRO B 1 217 ? -15.203 -20.453 14.227 1 81.75 217 PRO B N 1
ATOM 4211 C CA . PRO B 1 217 ? -14.32 -19.453 13.625 1 81.75 217 PRO B CA 1
ATOM 4212 C C . PRO B 1 217 ? -12.859 -19.641 14.023 1 81.75 217 PRO B C 1
ATOM 4214 O O . PRO B 1 217 ? -12.562 -19.938 15.188 1 81.75 217 PRO B O 1
ATOM 4217 N N . PRO B 1 218 ? -12.023 -19.531 13.07 1 84.62 218 PRO B N 1
ATOM 4218 C CA . PRO B 1 218 ? -10.602 -19.75 13.344 1 84.62 218 PRO B CA 1
ATOM 4219 C C . PRO B 1 218 ? -9.969 -18.578 14.109 1 84.62 218 PRO B C 1
ATOM 4221 O O . PRO B 1 218 ? -10.445 -17.453 14.016 1 84.62 218 PRO B O 1
ATOM 4224 N N . THR B 1 219 ? -9.008 -18.891 14.922 1 87.81 219 THR B N 1
ATOM 4225 C CA . THR B 1 219 ? -8.109 -17.906 15.508 1 87.81 219 THR B CA 1
ATOM 4226 C C . THR B 1 219 ? -6.703 -18.031 14.938 1 87.81 219 THR B C 1
ATOM 4228 O O . THR B 1 219 ? -6.094 -19.109 15.023 1 87.81 219 THR B O 1
ATOM 4231 N N . PHE B 1 220 ? -6.336 -16.953 14.297 1 91.44 220 PHE B N 1
ATOM 4232 C CA . PHE B 1 220 ? -5.043 -17.016 13.633 1 91.44 220 PHE B CA 1
ATOM 4233 C C . PHE B 1 220 ? -4.012 -16.172 14.383 1 91.44 220 PHE B C 1
ATOM 4235 O O . PHE B 1 220 ? -4.344 -15.133 14.945 1 91.44 220 PHE B O 1
ATOM 4242 N N . GLU B 1 221 ? -2.814 -16.625 14.406 1 89.88 221 GLU B N 1
ATOM 4243 C CA . GLU B 1 221 ? -1.704 -15.844 14.953 1 89.88 221 GLU B CA 1
ATOM 4244 C C . GLU B 1 221 ? -0.755 -15.383 13.852 1 89.88 221 GLU B C 1
ATOM 4246 O O . GLU B 1 221 ? 0.254 -14.734 14.125 1 89.88 221 GLU B O 1
ATOM 4251 N N . ASP B 1 222 ? -1.144 -15.781 12.672 1 92.44 222 ASP B N 1
ATOM 4252 C CA . ASP B 1 222 ? -0.32 -15.43 11.516 1 92.44 222 ASP B CA 1
ATOM 4253 C C . ASP B 1 222 ? -0.927 -14.266 10.734 1 92.44 222 ASP B C 1
ATOM 4255 O O . ASP B 1 222 ? -1.66 -13.453 11.305 1 92.44 222 ASP B O 1
ATOM 4259 N N . VAL B 1 223 ? -0.521 -14.062 9.539 1 91.38 223 VAL B N 1
ATOM 4260 C CA . VAL B 1 223 ? -0.876 -12.906 8.727 1 91.38 223 VAL B CA 1
ATOM 4261 C C . VAL B 1 223 ? -2.395 -12.82 8.586 1 91.38 223 VAL B C 1
ATOM 4263 O O . VAL B 1 223 ? -2.928 -11.781 8.18 1 91.38 223 VAL B O 1
ATOM 4266 N N . ARG B 1 224 ? -3.156 -13.875 8.938 1 93.69 224 ARG B N 1
ATOM 4267 C CA . ARG B 1 224 ? -4.609 -13.922 8.789 1 93.69 224 ARG B CA 1
ATOM 4268 C C . ARG B 1 224 ? -5.305 -13.297 9.992 1 93.69 224 ARG B C 1
ATOM 4270 O O . ARG B 1 224 ? -6.531 -13.156 10 1 93.69 224 ARG B O 1
ATOM 4277 N N . ARG B 1 225 ? -4.457 -12.891 10.922 1 90 225 ARG B N 1
ATOM 4278 C CA . ARG B 1 225 ? -5.055 -12.281 12.102 1 90 225 ARG B CA 1
ATOM 4279 C C . ARG B 1 225 ? -5.91 -11.078 11.719 1 90 225 ARG B C 1
ATOM 4281 O O . ARG B 1 225 ? -5.453 -10.188 11.008 1 90 225 ARG B O 1
ATOM 4288 N N . ALA B 1 226 ? -7.18 -11.07 12 1 87.12 226 ALA B N 1
ATOM 4289 C CA . ALA B 1 226 ? -8.125 -9.977 11.789 1 87.12 226 ALA B CA 1
ATOM 4290 C C . ALA B 1 226 ? -8.438 -9.789 10.312 1 87.12 226 ALA B C 1
ATOM 4292 O O . ALA B 1 226 ? -8.867 -8.719 9.891 1 87.12 226 ALA B O 1
ATOM 4293 N N . ASP B 1 227 ? -8.086 -10.844 9.469 1 94.56 227 ASP B N 1
ATOM 4294 C CA . ASP B 1 227 ? -8.469 -10.797 8.062 1 94.56 227 ASP B CA 1
ATOM 4295 C C . ASP B 1 227 ? -9.992 -10.805 7.902 1 94.56 227 ASP B C 1
ATOM 4297 O O . ASP B 1 227 ? -10.656 -11.75 8.344 1 94.56 227 ASP B O 1
ATOM 4301 N N . PRO B 1 228 ? -10.531 -9.828 7.211 1 95.38 228 PRO B N 1
ATOM 4302 C CA . PRO B 1 228 ? -11.984 -9.68 7.137 1 95.38 228 PRO B CA 1
ATOM 4303 C C . PRO B 1 228 ? -12.664 -10.898 6.508 1 95.38 228 PRO B C 1
ATOM 4305 O O . PRO B 1 228 ? -13.844 -11.148 6.766 1 95.38 228 PRO B O 1
ATOM 4308 N N . LEU B 1 229 ? -12.008 -11.648 5.707 1 96.38 229 LEU B N 1
ATOM 4309 C CA . LEU B 1 229 ? -12.609 -12.805 5.047 1 96.38 229 LEU B CA 1
ATOM 4310 C C . LEU B 1 229 ? -13.055 -13.844 6.066 1 96.38 229 LEU B C 1
ATOM 4312 O O . LEU B 1 229 ? -13.945 -14.656 5.789 1 96.38 229 LEU B O 1
ATOM 4316 N N . PHE B 1 230 ? -12.461 -13.781 7.242 1 96.44 230 PHE B N 1
ATOM 4317 C CA . PHE B 1 230 ? -12.719 -14.836 8.219 1 96.44 230 PHE B CA 1
ATOM 4318 C C . PHE B 1 230 ? -13.625 -14.336 9.336 1 96.44 230 PHE B C 1
ATOM 4320 O O . PHE B 1 230 ? -13.789 -15 10.352 1 96.44 230 PHE B O 1
ATOM 4327 N N . LEU B 1 231 ? -14.133 -13.102 9.172 1 93.44 231 LEU B N 1
ATOM 4328 C CA . LEU B 1 231 ? -15.203 -12.664 10.07 1 93.44 231 LEU B CA 1
ATOM 4329 C C . LEU B 1 231 ? -16.406 -13.578 9.961 1 93.44 231 LEU B C 1
ATOM 4331 O O . LEU B 1 231 ? -16.719 -14.086 8.875 1 93.44 231 LEU B O 1
ATOM 4335 N N . PRO B 1 232 ? -17.156 -13.742 11.078 1 93.94 232 PRO B N 1
ATOM 4336 C CA . PRO B 1 232 ? -18.297 -14.664 11.055 1 93.94 232 PRO B CA 1
ATOM 4337 C C . PRO B 1 232 ? -19.297 -14.328 9.945 1 93.94 232 PRO B C 1
ATOM 4339 O O . PRO B 1 232 ? -19.797 -15.234 9.273 1 93.94 232 PRO B O 1
ATOM 4342 N N . GLN B 1 233 ? -19.562 -13.078 9.734 1 94.25 233 GLN B N 1
ATOM 4343 C CA . GLN B 1 233 ? -20.531 -12.68 8.719 1 94.25 233 GLN B CA 1
ATOM 4344 C C . GLN B 1 233 ? -20.062 -13.078 7.32 1 94.25 233 GLN B C 1
ATOM 4346 O O . GLN B 1 233 ? -20.859 -13.562 6.508 1 94.25 233 GLN B O 1
ATOM 4351 N N . ASN B 1 234 ? -18.828 -12.922 7.02 1 96.94 234 ASN B N 1
ATOM 4352 C CA . ASN B 1 234 ? -18.297 -13.297 5.715 1 96.94 234 ASN B CA 1
ATOM 4353 C C . ASN B 1 234 ? -18.203 -14.812 5.559 1 96.94 234 ASN B C 1
ATOM 4355 O O . ASN B 1 234 ? -18.469 -15.344 4.477 1 96.94 234 ASN B O 1
ATOM 4359 N N . LEU B 1 235 ? -17.844 -15.539 6.648 1 96.75 235 LEU B N 1
ATOM 4360 C CA . LEU B 1 235 ? -17.812 -17 6.605 1 96.75 235 LEU B CA 1
ATOM 4361 C C . LEU B 1 235 ? -19.188 -17.562 6.277 1 96.75 235 LEU B C 1
ATOM 4363 O O . LEU B 1 235 ? -19.297 -18.531 5.523 1 96.75 235 LEU B O 1
ATOM 4367 N N . ARG B 1 236 ? -20.234 -16.938 6.844 1 97.06 236 ARG B N 1
ATOM 4368 C CA . ARG B 1 236 ? -21.594 -17.359 6.535 1 97.06 236 ARG B CA 1
ATOM 4369 C C . ARG B 1 236 ? -21.938 -17.094 5.07 1 97.06 236 ARG B C 1
ATOM 4371 O O . ARG B 1 236 ? -22.562 -17.922 4.406 1 97.06 236 ARG B O 1
ATOM 4378 N N . LEU B 1 237 ? -21.531 -15.992 4.648 1 96.94 237 LEU B N 1
ATOM 4379 C CA . LEU B 1 237 ? -21.828 -15.57 3.281 1 96.94 237 LEU B CA 1
ATOM 4380 C C . LEU B 1 237 ? -21.172 -16.5 2.27 1 96.94 237 LEU B C 1
ATOM 4382 O O . LEU B 1 237 ? -21.734 -16.75 1.196 1 96.94 237 LEU B O 1
ATOM 4386 N N . VAL B 1 238 ? -19.984 -17.062 2.568 1 97.81 238 VAL B N 1
ATOM 4387 C CA . VAL B 1 238 ? -19.203 -17.812 1.593 1 97.81 238 VAL B CA 1
ATOM 4388 C C . VAL B 1 238 ? -19.578 -19.281 1.649 1 97.81 238 VAL B C 1
ATOM 4390 O O . VAL B 1 238 ? -19.219 -20.062 0.77 1 97.81 238 VAL B O 1
ATOM 4393 N N . GLN B 1 239 ? -20.406 -19.688 2.586 1 97.38 239 GLN B N 1
ATOM 4394 C CA . GLN B 1 239 ? -20.688 -21.094 2.867 1 97.38 239 GLN B CA 1
ATOM 4395 C C . GLN B 1 239 ? -21.266 -21.797 1.638 1 97.38 239 GLN B C 1
ATOM 4397 O O . GLN B 1 239 ? -20.859 -22.922 1.311 1 97.38 239 GLN B O 1
ATOM 4402 N N . PRO B 1 240 ? -22.203 -21.188 0.898 1 97.94 240 PRO B N 1
ATOM 4403 C CA . PRO B 1 240 ? -22.734 -21.875 -0.285 1 97.94 240 PRO B CA 1
ATOM 4404 C C . PRO B 1 240 ? -21.641 -22.188 -1.313 1 97.94 240 PRO B C 1
ATOM 4406 O O . PRO B 1 240 ? -21.719 -23.219 -1.983 1 97.94 240 PRO B O 1
ATOM 4409 N N . LEU B 1 241 ? -20.719 -21.312 -1.433 1 98.56 241 LEU B N 1
ATOM 4410 C CA . LEU B 1 241 ? -19.609 -21.562 -2.35 1 98.56 241 LEU B CA 1
ATOM 4411 C C . LEU B 1 241 ? -18.734 -22.703 -1.846 1 98.56 241 LEU B C 1
ATOM 4413 O O . LEU B 1 241 ? -18.297 -23.547 -2.627 1 98.56 241 LEU B O 1
ATOM 4417 N N . ILE B 1 242 ? -18.484 -22.719 -0.55 1 98.25 242 ILE B N 1
ATOM 4418 C CA . ILE B 1 242 ? -17.688 -23.781 0.05 1 98.25 242 ILE B CA 1
ATOM 4419 C C . ILE B 1 242 ? -18.391 -25.125 -0.16 1 98.25 242 ILE B C 1
ATOM 4421 O O . ILE B 1 242 ? -17.75 -26.125 -0.499 1 98.25 242 ILE B O 1
ATOM 4425 N N . ASP B 1 243 ? -19.672 -25.141 0.036 1 98.44 243 ASP B N 1
ATOM 4426 C CA . ASP B 1 243 ? -20.453 -26.359 -0.185 1 98.44 243 ASP B CA 1
ATOM 4427 C C . ASP B 1 243 ? -20.328 -26.828 -1.631 1 98.44 243 ASP B C 1
ATOM 4429 O O . ASP B 1 243 ? -20.172 -28.031 -1.887 1 98.44 243 ASP B O 1
ATOM 4433 N N . GLU B 1 244 ? -20.422 -25.891 -2.502 1 98.69 244 GLU B N 1
ATOM 4434 C CA . GLU B 1 244 ? -20.297 -26.234 -3.916 1 98.69 244 GLU B CA 1
ATOM 4435 C C . GLU B 1 244 ? -18.891 -26.75 -4.23 1 98.69 244 GLU B C 1
ATOM 4437 O O . GLU B 1 244 ? -18.734 -27.688 -5.016 1 98.69 244 GLU B O 1
ATOM 4442 N N . LEU B 1 245 ? -17.859 -26.156 -3.67 1 98.75 245 LEU B N 1
ATOM 4443 C CA . LEU B 1 245 ? -16.484 -26.625 -3.836 1 98.75 245 LEU B CA 1
ATOM 4444 C C . LEU B 1 245 ? -16.344 -28.062 -3.346 1 98.75 245 LEU B C 1
ATOM 4446 O O . LEU B 1 245 ? -15.719 -28.891 -4.012 1 98.75 245 LEU B O 1
ATOM 4450 N N . LYS B 1 246 ? -16.922 -28.328 -2.238 1 98.5 246 LYS B N 1
ATOM 4451 C CA . LYS B 1 246 ? -16.859 -29.688 -1.678 1 98.5 246 LYS B CA 1
ATOM 4452 C C . LYS B 1 246 ? -17.594 -30.688 -2.562 1 98.5 246 LYS B C 1
ATOM 4454 O O . LYS B 1 246 ? -17.125 -31.797 -2.768 1 98.5 246 LYS B O 1
ATOM 4459 N N . ARG B 1 247 ? -18.75 -30.297 -3.004 1 98.56 247 ARG B N 1
ATOM 4460 C CA . ARG B 1 247 ? -19.516 -31.156 -3.898 1 98.56 247 ARG B CA 1
ATOM 4461 C C . ARG B 1 247 ? -18.703 -31.516 -5.145 1 98.56 247 ARG B C 1
ATOM 4463 O O . ARG B 1 247 ? -18.594 -32.688 -5.508 1 98.56 247 ARG B O 1
ATOM 4470 N N . LEU B 1 248 ? -18.141 -30.547 -5.762 1 98.75 248 LEU B N 1
ATOM 4471 C CA . LEU B 1 248 ? -17.359 -30.75 -6.973 1 98.75 248 LEU B CA 1
ATOM 4472 C C . LEU B 1 248 ? -16.094 -31.547 -6.668 1 98.75 248 LEU B C 1
ATOM 4474 O O . LEU B 1 248 ? -15.641 -32.344 -7.492 1 98.75 248 LEU B O 1
ATOM 4478 N N . ALA B 1 249 ? -15.492 -31.25 -5.504 1 98.69 249 ALA B N 1
ATOM 4479 C CA . ALA B 1 249 ? -14.328 -32 -5.078 1 98.69 249 ALA B CA 1
ATOM 4480 C C . ALA B 1 249 ? -14.633 -33.5 -5.07 1 98.69 249 ALA B C 1
ATOM 4482 O O . ALA B 1 249 ? -13.852 -34.312 -5.594 1 98.69 249 ALA B O 1
ATOM 4483 N N . ALA B 1 250 ? -15.727 -33.844 -4.57 1 98.5 250 ALA B N 1
ATOM 4484 C CA . ALA B 1 250 ? -16.156 -35.25 -4.523 1 98.5 250 ALA B CA 1
ATOM 4485 C C . ALA B 1 250 ? -16.391 -35.781 -5.926 1 98.5 250 ALA B C 1
ATOM 4487 O O . ALA B 1 250 ? -15.969 -36.906 -6.246 1 98.5 250 ALA B O 1
ATOM 4488 N N . ALA B 1 251 ? -17.031 -35.062 -6.715 1 98.5 251 ALA B N 1
ATOM 4489 C CA . ALA B 1 251 ? -17.406 -35.5 -8.055 1 98.5 251 ALA B CA 1
ATOM 4490 C C . ALA B 1 251 ? -16.172 -35.75 -8.914 1 98.5 251 ALA B C 1
ATOM 4492 O O . ALA B 1 251 ? -16.172 -36.656 -9.75 1 98.5 251 ALA B O 1
ATOM 4493 N N . TYR B 1 252 ? -15.133 -35 -8.75 1 98.5 252 TYR B N 1
ATOM 4494 C CA . TYR B 1 252 ? -13.945 -35.062 -9.602 1 98.5 252 TYR B CA 1
ATOM 4495 C C . TYR B 1 252 ? -12.844 -35.875 -8.945 1 98.5 252 TYR B C 1
ATOM 4497 O O . TYR B 1 252 ? -11.812 -36.156 -9.562 1 98.5 252 TYR B O 1
ATOM 4505 N N . GLY B 1 253 ? -13.031 -36.281 -7.68 1 98.38 253 GLY B N 1
ATOM 4506 C CA . GLY B 1 253 ? -11.969 -36.938 -6.934 1 98.38 253 GLY B CA 1
ATOM 4507 C C . GLY B 1 253 ? -10.789 -36.031 -6.641 1 98.38 253 GLY B C 1
ATOM 4508 O O . GLY B 1 253 ? -9.633 -36.406 -6.852 1 98.38 253 GLY B O 1
ATOM 4509 N N . LYS B 1 254 ? -11.031 -34.812 -6.34 1 98.62 254 LYS B N 1
ATOM 4510 C CA . LYS B 1 254 ? -10.039 -33.812 -6.047 1 98.62 254 LYS B CA 1
ATOM 4511 C C . LYS B 1 254 ? -10.312 -33.125 -4.699 1 98.62 254 LYS B C 1
ATOM 4513 O O . LYS B 1 254 ? -11.211 -33.562 -3.965 1 98.62 254 LYS B O 1
ATOM 4518 N N . THR B 1 255 ? -9.539 -32.219 -4.266 1 98.5 255 THR B N 1
ATOM 4519 C CA . THR B 1 255 ? -9.781 -31.438 -3.064 1 98.5 255 THR B CA 1
ATOM 4520 C C . THR B 1 255 ? -10.469 -30.109 -3.416 1 98.5 255 THR B C 1
ATOM 4522 O O . THR B 1 255 ? -10.406 -29.656 -4.559 1 98.5 255 THR B O 1
ATOM 4525 N N . PRO B 1 256 ? -11.148 -29.516 -2.424 1 98.62 256 PRO B N 1
ATOM 4526 C CA . PRO B 1 256 ? -11.742 -28.203 -2.686 1 98.62 256 PRO B CA 1
ATOM 4527 C C . PRO B 1 256 ? -10.719 -27.172 -3.166 1 98.62 256 PRO B C 1
ATOM 4529 O O . PRO B 1 256 ? -11.016 -26.375 -4.062 1 98.62 256 PRO B O 1
ATOM 4532 N N . ALA B 1 257 ? -9.555 -27.203 -2.621 1 98.69 257 ALA B N 1
ATOM 4533 C CA . ALA B 1 257 ? -8.484 -26.312 -3.045 1 98.69 257 ALA B CA 1
ATOM 4534 C C . ALA B 1 257 ? -8.141 -26.516 -4.516 1 98.69 257 ALA B C 1
ATOM 4536 O O . ALA B 1 257 ? -7.949 -25.562 -5.262 1 98.69 257 ALA B O 1
ATOM 4537 N N . GLN B 1 258 ? -8.078 -27.766 -4.891 1 98.75 258 GLN B N 1
ATOM 4538 C CA . GLN B 1 258 ? -7.762 -28.078 -6.277 1 98.75 258 GLN B CA 1
ATOM 4539 C C . GLN B 1 258 ? -8.859 -27.594 -7.215 1 98.75 258 GLN B C 1
ATOM 4541 O O . GLN B 1 258 ? -8.578 -27.109 -8.312 1 98.75 258 GLN B O 1
ATOM 4546 N N . ILE B 1 259 ? -10.117 -27.766 -6.781 1 98.88 259 ILE B N 1
ATOM 4547 C CA . ILE B 1 259 ? -11.242 -27.266 -7.574 1 98.88 259 ILE B CA 1
ATOM 4548 C C . ILE B 1 259 ? -11.125 -25.75 -7.746 1 98.88 259 ILE B C 1
ATOM 4550 O O . ILE B 1 259 ? -11.258 -25.234 -8.859 1 98.88 259 ILE B O 1
ATOM 4554 N N . ALA B 1 260 ? -10.852 -25.031 -6.656 1 98.88 260 ALA B N 1
ATOM 4555 C CA . ALA B 1 260 ? -10.734 -23.578 -6.68 1 98.88 260 ALA B CA 1
ATOM 4556 C C . ALA B 1 260 ? -9.602 -23.125 -7.598 1 98.88 260 ALA B C 1
ATOM 4558 O O . ALA B 1 260 ? -9.758 -22.188 -8.391 1 98.88 260 ALA B O 1
ATOM 4559 N N . LEU B 1 261 ? -8.477 -23.75 -7.531 1 98.81 261 LEU B N 1
ATOM 4560 C CA . LEU B 1 261 ? -7.332 -23.422 -8.375 1 98.81 261 LEU B CA 1
ATOM 4561 C C . LEU B 1 261 ? -7.621 -23.734 -9.836 1 98.81 261 LEU B C 1
ATOM 4563 O O . LEU B 1 261 ? -7.246 -22.969 -10.727 1 98.81 261 LEU B O 1
ATOM 4567 N N . ASN B 1 262 ? -8.211 -24.938 -10.055 1 98.69 262 ASN B N 1
ATOM 4568 C CA . ASN B 1 262 ? -8.555 -25.328 -11.422 1 98.69 262 ASN B CA 1
ATOM 4569 C C . ASN B 1 262 ? -9.453 -24.297 -12.094 1 98.69 262 ASN B C 1
ATOM 4571 O O . ASN B 1 262 ? -9.32 -24.031 -13.289 1 98.69 262 ASN B O 1
ATOM 4575 N N . TRP B 1 263 ? -10.375 -23.719 -11.336 1 98.81 263 TRP B N 1
ATOM 4576 C CA . TRP B 1 263 ? -11.242 -22.656 -11.859 1 98.81 263 TRP B CA 1
ATOM 4577 C C . TRP B 1 263 ? -10.414 -21.531 -12.469 1 98.81 263 TRP B C 1
ATOM 4579 O O . TRP B 1 263 ? -10.766 -21 -13.523 1 98.81 263 TRP B O 1
ATOM 4589 N N . LEU B 1 264 ? -9.328 -21.141 -11.891 1 98.5 264 LEU B N 1
ATOM 4590 C CA . LEU B 1 264 ? -8.469 -20.062 -12.352 1 98.5 264 LEU B CA 1
ATOM 4591 C C . LEU B 1 264 ? -7.746 -20.453 -13.641 1 98.5 264 LEU B C 1
ATOM 4593 O O . LEU B 1 264 ? -7.551 -19.625 -14.531 1 98.5 264 LEU B O 1
ATOM 4597 N N . THR B 1 265 ? -7.367 -21.719 -13.766 1 97.06 265 THR B N 1
ATOM 4598 C CA . THR B 1 265 ? -6.445 -22.156 -14.805 1 97.06 265 THR B CA 1
ATOM 4599 C C . THR B 1 265 ? -7.164 -22.297 -16.141 1 97.06 265 THR B C 1
ATOM 4601 O O . THR B 1 265 ? -6.523 -22.5 -17.188 1 97.06 265 THR B O 1
ATOM 4604 N N . ARG B 1 266 ? -8.477 -22.219 -16.094 1 94.88 266 ARG B N 1
ATOM 4605 C CA . ARG B 1 266 ? -9.195 -22.266 -17.359 1 94.88 266 ARG B CA 1
ATOM 4606 C C . ARG B 1 266 ? -8.742 -21.141 -18.297 1 94.88 266 ARG B C 1
ATOM 4608 O O . ARG B 1 266 ? -8.695 -21.328 -19.516 1 94.88 266 ARG B O 1
ATOM 4615 N N . ASP B 1 267 ? -8.523 -20.047 -17.734 1 95.25 267 ASP B N 1
ATOM 4616 C CA . ASP B 1 267 ? -8.008 -18.906 -18.5 1 95.25 267 ASP B CA 1
ATOM 4617 C C . ASP B 1 267 ? -6.492 -19 -18.641 1 95.25 267 ASP B C 1
ATOM 4619 O O . ASP B 1 267 ? -5.754 -18.875 -17.672 1 95.25 267 ASP B O 1
ATOM 4623 N N . PRO B 1 268 ? -6.016 -19.172 -19.859 1 95.19 268 PRO B N 1
ATOM 4624 C CA . PRO B 1 268 ? -4.574 -19.344 -20.047 1 95.19 268 PRO B CA 1
ATOM 4625 C C . PRO B 1 268 ? -3.777 -18.109 -19.641 1 95.19 268 PRO B C 1
ATOM 4627 O O . PRO B 1 268 ? -2.559 -18.172 -19.469 1 95.19 268 PRO B O 1
ATOM 4630 N N . SER B 1 269 ? -4.41 -16.969 -19.516 1 97.25 269 SER B N 1
ATOM 4631 C CA . SER B 1 269 ? -3.719 -15.727 -19.156 1 97.25 269 SER B CA 1
ATOM 4632 C C . SER B 1 269 ? -3.561 -15.602 -17.641 1 97.25 269 SER B C 1
ATOM 4634 O O . SER B 1 269 ? -2.902 -14.68 -17.156 1 97.25 269 SER B O 1
ATOM 4636 N N . VAL B 1 270 ? -4.113 -16.516 -16.906 1 98.56 270 VAL B N 1
ATOM 4637 C CA . VAL B 1 270 ? -4.066 -16.469 -15.453 1 98.56 270 VAL B CA 1
ATOM 4638 C C . VAL B 1 270 ? -3.225 -17.625 -14.922 1 98.56 270 VAL B C 1
ATOM 4640 O O . VAL B 1 270 ? -3.479 -18.797 -15.25 1 98.56 270 VAL B O 1
ATOM 4643 N N . VAL B 1 271 ? -2.221 -17.359 -14.156 1 98.81 271 VAL B N 1
ATOM 4644 C CA . VAL B 1 271 ? -1.374 -18.359 -13.523 1 98.81 271 VAL B CA 1
ATOM 4645 C C . VAL B 1 271 ? -1.411 -18.172 -12.008 1 98.81 271 VAL B C 1
ATOM 4647 O O . VAL B 1 271 ? -0.844 -17.203 -11.477 1 98.81 271 VAL B O 1
ATOM 4650 N N . PRO B 1 272 ? -2.092 -19.062 -11.281 1 98.88 272 PRO B N 1
ATOM 4651 C CA . PRO B 1 272 ? -2.129 -18.953 -9.828 1 98.88 272 PRO B CA 1
ATOM 4652 C C . PRO B 1 272 ? -0.839 -19.422 -9.164 1 98.88 272 PRO B C 1
ATOM 4654 O O . PRO B 1 272 ? -0.2 -20.359 -9.648 1 98.88 272 PRO B O 1
ATOM 4657 N N . ILE B 1 273 ? -0.495 -18.797 -8.023 1 98.94 273 ILE B N 1
ATOM 4658 C CA . ILE B 1 273 ? 0.709 -19.172 -7.285 1 98.94 273 ILE B CA 1
ATOM 4659 C C . ILE B 1 273 ? 0.359 -19.438 -5.824 1 98.94 273 ILE B C 1
ATOM 4661 O O . ILE B 1 273 ? 0.808 -18.719 -4.93 1 98.94 273 ILE B O 1
ATOM 4665 N N . PRO B 1 274 ? -0.431 -20.516 -5.582 1 98.81 274 PRO B N 1
ATOM 4666 C CA . PRO B 1 274 ? -0.703 -20.859 -4.188 1 98.81 274 PRO B CA 1
ATOM 4667 C C . PRO B 1 274 ? 0.568 -21.156 -3.395 1 98.81 274 PRO B C 1
ATOM 4669 O O . PRO B 1 274 ? 1.537 -21.672 -3.949 1 98.81 274 PRO B O 1
ATOM 4672 N N . GLY B 1 275 ? 0.573 -20.766 -2.123 1 98.06 275 GLY B N 1
ATOM 4673 C CA . GLY B 1 275 ? 1.675 -21.109 -1.24 1 98.06 275 GLY B CA 1
ATOM 4674 C C . GLY B 1 275 ? 1.602 -22.547 -0.727 1 98.06 275 GLY B C 1
ATOM 4675 O O . GLY B 1 275 ? 0.602 -23.234 -0.937 1 98.06 275 GLY B O 1
ATOM 4676 N N . ALA B 1 276 ? 2.711 -22.938 -0.134 1 97.75 276 ALA B N 1
ATOM 4677 C CA . ALA B 1 276 ? 2.793 -24.25 0.506 1 97.75 276 ALA B CA 1
ATOM 4678 C C . ALA B 1 276 ? 3.76 -24.219 1.688 1 97.75 276 ALA B C 1
ATOM 4680 O O . ALA B 1 276 ? 4.875 -23.703 1.574 1 97.75 276 ALA B O 1
ATOM 4681 N N . LYS B 1 277 ? 3.311 -24.766 2.771 1 95 277 LYS B N 1
ATOM 4682 C CA . LYS B 1 277 ? 4.16 -24.875 3.953 1 95 277 LYS B CA 1
ATOM 4683 C C . LYS B 1 277 ? 4.777 -26.266 4.059 1 95 277 LYS B C 1
ATOM 4685 O O . LYS B 1 277 ? 5.762 -26.453 4.777 1 95 277 LYS B O 1
ATOM 4690 N N . THR B 1 278 ? 4.141 -27.219 3.418 1 97.19 278 THR B N 1
ATOM 4691 C CA . THR B 1 278 ? 4.602 -28.609 3.449 1 97.19 278 THR B CA 1
ATOM 4692 C C . THR B 1 278 ? 4.699 -29.172 2.037 1 97.19 278 THR B C 1
ATOM 4694 O O . THR B 1 278 ? 4.043 -28.688 1.117 1 97.19 278 THR B O 1
ATOM 4697 N N . PRO B 1 279 ? 5.562 -30.203 1.936 1 98.44 279 PRO B N 1
ATOM 4698 C CA . PRO B 1 279 ? 5.637 -30.859 0.626 1 98.44 279 PRO B CA 1
ATOM 4699 C C . PRO B 1 279 ? 4.285 -31.391 0.151 1 98.44 279 PRO B C 1
ATOM 4701 O O . PRO B 1 279 ? 3.982 -31.328 -1.043 1 98.44 279 PRO B O 1
ATOM 4704 N N . GLN B 1 280 ? 3.504 -31.859 1.049 1 98 280 GLN B N 1
ATOM 4705 C CA . GLN B 1 280 ? 2.189 -32.406 0.708 1 98 280 GLN B CA 1
ATOM 4706 C C . GLN B 1 280 ? 1.293 -31.312 0.109 1 98 280 GLN B C 1
ATOM 4708 O O . GLN B 1 280 ? 0.561 -31.578 -0.849 1 98 280 GLN B O 1
ATOM 4713 N N . GLN B 1 281 ? 1.354 -30.141 0.65 1 97.88 281 GLN B N 1
ATOM 4714 C CA . GLN B 1 281 ? 0.572 -29.031 0.117 1 97.88 281 GLN B CA 1
ATOM 4715 C C . GLN B 1 281 ? 1.028 -28.672 -1.293 1 97.88 281 GLN B C 1
ATOM 4717 O O . GLN B 1 281 ? 0.205 -28.359 -2.156 1 97.88 281 GLN B O 1
ATOM 4722 N N . ALA B 1 282 ? 2.334 -28.688 -1.517 1 98.44 282 ALA B N 1
ATOM 4723 C CA . ALA B 1 282 ? 2.865 -28.406 -2.848 1 98.44 282 ALA B CA 1
ATOM 4724 C C . ALA B 1 282 ? 2.348 -29.406 -3.869 1 98.44 282 ALA B C 1
ATOM 4726 O O . ALA B 1 282 ? 1.943 -29.031 -4.973 1 98.44 282 ALA B O 1
ATOM 4727 N N . GLU B 1 283 ? 2.393 -30.641 -3.445 1 98.12 283 GLU B N 1
ATOM 4728 C CA . GLU B 1 283 ? 1.888 -31.688 -4.312 1 98.12 283 GLU B CA 1
ATOM 4729 C C . GLU B 1 283 ? 0.394 -31.531 -4.574 1 98.12 283 GLU B C 1
ATOM 4731 O O . GLU B 1 283 ? -0.064 -31.703 -5.707 1 98.12 283 GLU B O 1
ATOM 4736 N N . GLU B 1 284 ? -0.29 -31.234 -3.525 1 97.88 284 GLU B N 1
ATOM 4737 C CA . GLU B 1 284 ? -1.726 -31.016 -3.662 1 97.88 284 GLU B CA 1
ATOM 4738 C C . GLU B 1 284 ? -2.016 -29.859 -4.617 1 97.88 284 GLU B C 1
ATOM 4740 O O . GLU B 1 284 ? -2.887 -29.969 -5.48 1 97.88 284 GLU B O 1
ATOM 4745 N N . ASN B 1 285 ? -1.342 -28.766 -4.473 1 98.38 285 ASN B N 1
ATOM 4746 C CA . ASN B 1 285 ? -1.513 -27.609 -5.355 1 98.38 285 ASN B CA 1
ATOM 4747 C C . ASN B 1 285 ? -1.283 -27.984 -6.816 1 98.38 285 ASN B C 1
ATOM 4749 O O . ASN B 1 285 ? -2.064 -27.609 -7.688 1 98.38 285 ASN B O 1
ATOM 4753 N N . ALA B 1 286 ? -0.234 -28.734 -7.055 1 98.38 286 ALA B N 1
ATOM 4754 C CA . ALA B 1 286 ? 0.119 -29.141 -8.406 1 98.38 286 ALA B CA 1
ATOM 4755 C C . ALA B 1 286 ? -0.992 -29.984 -9.031 1 98.38 286 ALA B C 1
ATOM 4757 O O . ALA B 1 286 ? -1.205 -29.938 -10.242 1 98.38 286 ALA B O 1
ATOM 4758 N N . GLY B 1 287 ? -1.69 -30.688 -8.164 1 98.19 287 GLY B N 1
ATOM 4759 C CA . GLY B 1 287 ? -2.76 -31.562 -8.609 1 98.19 287 GLY B CA 1
ATOM 4760 C C . GLY B 1 287 ? -3.967 -30.812 -9.148 1 98.19 287 GLY B C 1
ATOM 4761 O O . GLY B 1 287 ? -4.91 -31.438 -9.648 1 98.19 287 GLY B O 1
ATOM 4762 N N . ALA B 1 288 ? -3.951 -29.516 -9.094 1 98.31 288 ALA B N 1
ATOM 4763 C CA . ALA B 1 288 ? -5.035 -28.688 -9.633 1 98.31 288 ALA B CA 1
ATOM 4764 C C . ALA B 1 288 ? -4.969 -28.625 -11.156 1 98.31 288 ALA B C 1
ATOM 4766 O O . ALA B 1 288 ? -5.93 -28.203 -11.805 1 98.31 288 ALA B O 1
ATOM 4767 N N . ALA B 1 289 ? -3.898 -29.062 -11.75 1 97.06 289 ALA B N 1
ATOM 4768 C CA . ALA B 1 289 ? -3.693 -29.047 -13.195 1 97.06 289 ALA B CA 1
ATOM 4769 C C . ALA B 1 289 ? -3.801 -30.453 -13.781 1 97.06 289 ALA B C 1
ATOM 4771 O O . ALA B 1 289 ? -3.859 -31.438 -13.039 1 97.06 289 ALA B O 1
ATOM 4772 N N . GLY B 1 290 ? -3.883 -30.547 -15.047 1 95.5 290 GLY B N 1
ATOM 4773 C CA . GLY B 1 290 ? -3.939 -31.844 -15.711 1 95.5 290 GLY B CA 1
ATOM 4774 C C . GLY B 1 290 ? -5.355 -32.344 -15.938 1 95.5 290 GLY B C 1
ATOM 4775 O O . GLY B 1 290 ? -5.559 -33.438 -16.453 1 95.5 290 GLY B O 1
ATOM 4776 N N . TRP B 1 291 ? -6.27 -31.672 -15.484 1 96.62 291 TRP B N 1
ATOM 4777 C CA . TRP B 1 291 ? -7.695 -31.891 -15.688 1 96.62 291 TRP B CA 1
ATOM 4778 C C . TRP B 1 291 ? -8.453 -30.578 -15.766 1 96.62 291 TRP B C 1
ATOM 4780 O O . TRP B 1 291 ? -7.871 -29.516 -15.555 1 96.62 291 TRP B O 1
ATOM 4790 N N . THR B 1 292 ? -9.758 -30.656 -16.219 1 96.88 292 THR B N 1
ATOM 4791 C CA . THR B 1 292 ? -10.531 -29.438 -16.375 1 96.88 292 THR B CA 1
ATOM 4792 C C . THR B 1 292 ? -11.969 -29.641 -15.906 1 96.88 292 THR B C 1
ATOM 4794 O O . THR B 1 292 ? -12.57 -30.688 -16.172 1 96.88 292 THR B O 1
ATOM 4797 N N . LEU B 1 293 ? -12.391 -28.625 -15.188 1 98.44 293 LEU B N 1
ATOM 4798 C CA . LEU B 1 293 ? -13.812 -28.594 -14.875 1 98.44 293 LEU B CA 1
ATOM 4799 C C . LEU B 1 293 ? -14.648 -28.562 -16.156 1 98.44 293 LEU B C 1
ATOM 4801 O O . LEU B 1 293 ? -14.258 -27.922 -17.125 1 98.44 293 LEU B O 1
ATOM 4805 N N . SER B 1 294 ? -15.812 -29.25 -16.125 1 98.5 294 SER B N 1
ATOM 4806 C CA . SER B 1 294 ? -16.75 -29.062 -17.234 1 98.5 294 SER B CA 1
ATOM 4807 C C . SER B 1 294 ? -17.172 -27.594 -17.359 1 98.5 294 SER B C 1
ATOM 4809 O O . SER B 1 294 ? -17.078 -26.844 -16.391 1 98.5 294 SER B O 1
ATOM 4811 N N . GLU B 1 295 ? -17.562 -27.312 -18.594 1 98.19 295 GLU B N 1
ATOM 4812 C CA . GLU B 1 295 ? -18.031 -25.953 -18.812 1 98.19 295 GLU B CA 1
ATOM 4813 C C . GLU B 1 295 ? -19.172 -25.594 -17.859 1 98.19 295 GLU B C 1
ATOM 4815 O O . GLU B 1 295 ? -19.203 -24.484 -17.312 1 98.19 295 GLU B O 1
ATOM 4820 N N . GLU B 1 296 ? -20 -26.469 -17.641 1 98.38 296 GLU B N 1
ATOM 4821 C CA . GLU B 1 296 ? -21.156 -26.25 -16.766 1 98.38 296 GLU B CA 1
ATOM 4822 C C . GLU B 1 296 ? -20.703 -26.031 -15.32 1 98.38 296 GLU B C 1
ATOM 4824 O O . GLU B 1 296 ? -21.156 -25.094 -14.672 1 98.38 296 GLU B O 1
ATOM 4829 N N . ASP B 1 297 ? -19.828 -26.891 -14.828 1 98.69 297 ASP B N 1
ATOM 4830 C CA . ASP B 1 297 ? -19.359 -26.797 -13.453 1 98.69 297 ASP B CA 1
ATOM 4831 C C . ASP B 1 297 ? -18.562 -25.5 -13.242 1 98.69 297 ASP B C 1
ATOM 4833 O O . ASP B 1 297 ? -18.719 -24.828 -12.219 1 98.69 297 ASP B O 1
ATOM 4837 N N . TRP B 1 298 ? -17.781 -25.188 -14.25 1 98.56 298 TRP B N 1
ATOM 4838 C CA . TRP B 1 298 ? -16.984 -23.969 -14.172 1 98.56 298 TRP B CA 1
ATOM 4839 C C . TRP B 1 298 ? -17.891 -22.734 -14.094 1 98.56 298 TRP B C 1
ATOM 4841 O O . TRP B 1 298 ? -17.703 -21.859 -13.242 1 98.56 298 TRP B O 1
ATOM 4851 N N . ARG B 1 299 ? -18.891 -22.688 -14.914 1 98.25 299 ARG B N 1
ATOM 4852 C CA . ARG B 1 299 ? -19.797 -21.547 -14.977 1 98.25 299 ARG B CA 1
ATOM 4853 C C . ARG B 1 299 ? -20.594 -21.422 -13.688 1 98.25 299 ARG B C 1
ATOM 4855 O O . ARG B 1 299 ? -20.844 -20.312 -13.219 1 98.25 299 ARG B O 1
ATOM 4862 N N . ARG B 1 300 ? -20.984 -22.531 -13.195 1 97.88 300 ARG B N 1
ATOM 4863 C CA . ARG B 1 300 ? -21.719 -22.531 -11.938 1 97.88 300 ARG B CA 1
ATOM 4864 C C . ARG B 1 300 ? -20.875 -21.953 -10.805 1 97.88 300 ARG B C 1
ATOM 4866 O O . ARG B 1 300 ? -21.344 -21.094 -10.055 1 97.88 300 ARG B O 1
ATOM 4873 N N . LEU B 1 301 ? -19.719 -22.422 -10.695 1 98.25 301 LEU B N 1
ATOM 4874 C CA . LEU B 1 301 ? -18.797 -21.938 -9.68 1 98.25 301 LEU B CA 1
ATOM 4875 C C . LEU B 1 301 ? -18.5 -20.453 -9.883 1 98.25 301 LEU B C 1
ATOM 4877 O O . LEU B 1 301 ? -18.438 -19.688 -8.922 1 98.25 301 LEU B O 1
ATOM 4881 N N . ASP B 1 302 ? -18.297 -20.109 -11.117 1 98.44 302 ASP B N 1
ATOM 4882 C CA . ASP B 1 302 ? -18 -18.734 -11.484 1 98.44 302 ASP B CA 1
ATOM 4883 C C . ASP B 1 302 ? -19.125 -17.797 -11.062 1 98.44 302 ASP B C 1
ATOM 4885 O O . ASP B 1 302 ? -18.875 -16.75 -10.469 1 98.44 302 ASP B O 1
ATOM 4889 N N . ALA B 1 303 ? -20.312 -18.172 -11.383 1 98.44 303 ALA B N 1
ATOM 4890 C CA . ALA B 1 303 ? -21.484 -17.359 -11.07 1 98.44 303 ALA B CA 1
ATOM 4891 C C . ALA B 1 303 ? -21.672 -17.219 -9.562 1 98.44 303 ALA B C 1
ATOM 4893 O O . ALA B 1 303 ? -21.922 -16.125 -9.055 1 98.44 303 ALA B O 1
ATOM 4894 N N . LEU B 1 304 ? -21.531 -18.312 -8.867 1 98.5 304 LEU B N 1
ATOM 4895 C CA . LEU B 1 304 ? -21.672 -18.312 -7.418 1 98.5 304 LEU B CA 1
ATOM 4896 C C . LEU B 1 304 ? -20.594 -17.469 -6.762 1 98.5 304 LEU B C 1
ATOM 4898 O O . LEU B 1 304 ? -20.891 -16.672 -5.867 1 98.5 304 LEU B O 1
ATOM 4902 N N . GLY B 1 305 ? -19.344 -17.641 -7.18 1 98.5 305 GLY B N 1
ATOM 4903 C CA . GLY B 1 305 ? -18.25 -16.828 -6.672 1 98.5 305 GLY B CA 1
ATOM 4904 C C . GLY B 1 305 ? -18.453 -15.344 -6.918 1 98.5 305 GLY B C 1
ATOM 4905 O O . GLY B 1 305 ? -18.219 -14.523 -6.023 1 98.5 305 GLY B O 1
ATOM 4906 N N . ARG B 1 306 ? -18.859 -15.016 -8.109 1 97.94 306 ARG B N 1
ATOM 4907 C CA . ARG B 1 306 ? -19.109 -13.617 -8.477 1 97.94 306 ARG B CA 1
ATOM 4908 C C . ARG B 1 306 ? -20.172 -12.992 -7.578 1 97.94 306 ARG B C 1
ATOM 4910 O O . ARG B 1 306 ? -20 -11.867 -7.105 1 97.94 306 ARG B O 1
ATOM 4917 N N . GLU B 1 307 ? -21.266 -13.688 -7.379 1 97.88 307 GLU B N 1
ATOM 4918 C CA . GLU B 1 307 ? -22.344 -13.195 -6.523 1 97.88 307 GLU B CA 1
ATOM 4919 C C . GLU B 1 307 ? -21.844 -12.969 -5.098 1 97.88 307 GLU B C 1
ATOM 4921 O O . GLU B 1 307 ? -22.094 -11.906 -4.512 1 97.88 307 GLU B O 1
ATOM 4926 N N . ILE B 1 308 ? -21.172 -13.883 -4.574 1 98 308 ILE B N 1
ATOM 4927 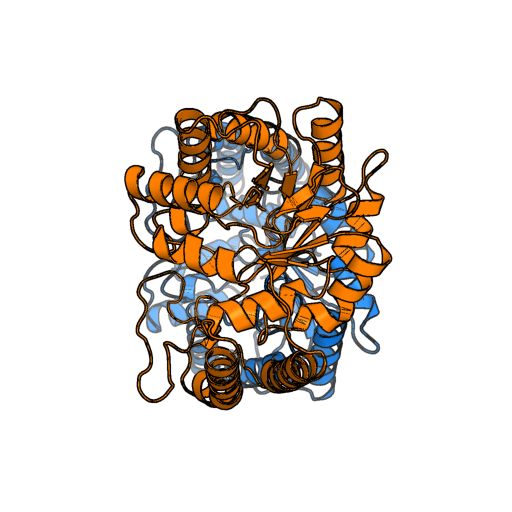C CA . ILE B 1 308 ? -20.703 -13.844 -3.195 1 98 308 ILE B CA 1
ATOM 4928 C C . ILE B 1 308 ? -19.672 -12.734 -3.041 1 98 308 ILE B C 1
ATOM 4930 O O . ILE B 1 308 ? -19.672 -12.008 -2.049 1 98 308 ILE B O 1
ATOM 4934 N N . SER B 1 309 ? -18.766 -12.625 -4.039 1 97.69 309 SER B N 1
ATOM 4935 C CA . SER B 1 309 ? -17.703 -11.625 -3.992 1 97.69 309 SER B CA 1
ATOM 4936 C C . SER B 1 309 ? -18.266 -10.219 -3.834 1 97.69 309 SER B C 1
ATOM 4938 O O . SER B 1 309 ? -17.641 -9.359 -3.219 1 97.69 309 SER B O 1
ATOM 4940 N N . GLN B 1 310 ? -19.453 -9.961 -4.289 1 96.19 310 GLN B N 1
ATOM 4941 C CA . GLN B 1 310 ? -20.078 -8.641 -4.234 1 96.19 310 GLN B CA 1
ATOM 4942 C C . GLN B 1 310 ? -20.672 -8.367 -2.854 1 96.19 310 GLN B C 1
ATOM 4944 O O . GLN B 1 310 ? -20.953 -7.215 -2.516 1 96.19 310 GLN B O 1
ATOM 4949 N N . LYS B 1 311 ? -20.797 -9.414 -2.088 1 96.88 311 LYS B N 1
ATOM 4950 C CA . LYS B 1 311 ? -21.484 -9.273 -0.809 1 96.88 311 LYS B CA 1
ATOM 4951 C C . LYS B 1 311 ? -20.484 -9.258 0.35 1 96.88 311 LYS B C 1
ATOM 4953 O O . LYS B 1 311 ? -20.828 -8.859 1.465 1 96.88 311 LYS B O 1
ATOM 4958 N N . ILE B 1 312 ? -19.297 -9.68 0.083 1 96.69 312 ILE B N 1
ATOM 4959 C CA . ILE B 1 312 ? -18.25 -9.695 1.112 1 96.69 312 ILE B CA 1
ATOM 4960 C C . ILE B 1 312 ? -17.984 -8.273 1.604 1 96.69 312 ILE B C 1
ATOM 4962 O O . ILE B 1 312 ? -17.938 -7.336 0.805 1 96.69 312 ILE B O 1
ATOM 4966 N N . THR B 1 313 ? -17.844 -8.109 2.906 1 95.31 313 THR B N 1
ATOM 4967 C CA . THR B 1 313 ? -17.5 -6.809 3.473 1 95.31 313 THR B CA 1
ATOM 4968 C C . THR B 1 313 ? -16.062 -6.801 3.984 1 95.31 313 THR B C 1
ATOM 4970 O O . THR B 1 313 ? -15.602 -7.785 4.562 1 95.31 313 THR B O 1
ATOM 4973 N N . TYR B 1 314 ? -15.414 -5.738 3.752 1 96.69 314 TYR B N 1
ATOM 4974 C CA . TYR B 1 314 ? -14.039 -5.59 4.227 1 96.69 314 TYR B CA 1
ATOM 4975 C C . TYR B 1 314 ? -13.977 -4.645 5.418 1 96.69 314 TYR B C 1
ATOM 4977 O O . TYR B 1 314 ? -12.93 -4.492 6.047 1 96.69 314 TYR B O 1
ATOM 4985 N N . VAL B 1 315 ? -15.109 -3.924 5.73 1 97 315 VAL B N 1
ATOM 4986 C CA . VAL B 1 315 ? -15.148 -3.014 6.871 1 97 315 VAL B CA 1
ATOM 4987 C C . VAL B 1 315 ? -15.273 -3.814 8.164 1 97 315 VAL B C 1
ATOM 4989 O O . VAL B 1 315 ? -16.359 -4.27 8.523 1 97 315 VAL B O 1
ATOM 4992 N N . ALA B 1 316 ? -14.203 -3.98 8.883 1 92 316 ALA B N 1
ATOM 4993 C CA . ALA B 1 316 ? -14.133 -4.887 10.023 1 92 316 ALA B CA 1
ATOM 4994 C C . ALA B 1 316 ? -14.469 -4.164 11.328 1 92 316 ALA B C 1
ATOM 4996 O O . ALA B 1 316 ? -14.711 -4.801 12.352 1 92 316 ALA B O 1
ATOM 4997 N N . TRP B 1 317 ? -14.43 -2.826 11.281 1 92.38 317 TRP B N 1
ATOM 4998 C CA . TRP B 1 317 ? -14.758 -2.039 12.469 1 92.38 317 TRP B CA 1
ATOM 4999 C C . TRP B 1 317 ? -15.422 -0.721 12.078 1 92.38 317 TRP B C 1
ATOM 5001 O O . TRP B 1 317 ? -15.32 -0.287 10.93 1 92.38 317 TRP B O 1
#

Sequence (634 aa):
MDKVRLGKTDMLVSRVGLGAWQFSGDAWGAITYEQAKAVVAKAAEAGINFFDTAAVYGRGKSEEYLGRALKELGLRGHVYIATKIHGDWLRRADVLTSAENQRRRLGVDAIDLYQVHWPACWHNTPICETMKTLEELVDRGLVRYIGVSNFPVQLLDYARSCLSRVDIATSQNRYNLVEREADKELLPYLKREGIALIAWSPLAKGLLTGKYSAESPPTFEDVRRADPLFLPQNLRLVQPLIDELKRLAAAYGKTPAQIALNWLTRDPSVVPIPGAKTPQQAEENAGAAGWTLSEEDWRRLDALGREISQKITYVAWMDKVRLGKTDMLVSRVGLGAWQFSGDAWGAITYEQAKAVVAKAAEAGINFFDTAAVYGRGKSEEYLGRALKELGLRGHVYIATKIHGDWLRRADVLTSAENQRRRLGVDAIDLYQVHWPACWHNTPICETMKTLEELVDRGLVRYIGVSNFPVQLLDYARSCLSRVDIATSQNRYNLVEREADKELLPYLKREGIALIAWSPLAKGLLTGKYSAESPPTFEDVRRADPLFLPQNLRLVQPLIDELKRLAAAYGKTPAQIALNWLTRDPSVVPIPGAKTPQQAEENAGAAGWTLSEEDWRRLDALGREISQKITYVAW

pLDDT: mean 97.4, std 2.58, range [81.75, 98.94]

Foldseek 3Di:
DAWFDQFPDPDTFALAAAEQLLQLCAFAHHADLVQLLLQVVLLVVLPGAEYEEECVSVNLRSLLSQLVSCVVVVNVVPHAYEYEYEQCQQALVSLVVRLVVSCVSSVHQAHAEYEHAEHNVPPPPPLLRRLVSVLVCCVVRRYVAYAYEPDDPVVQVVSQVSDDPHGHAEYEYADFLQAHPCVPPPVVSCVVVRHAYAHECHCVVVLQQLPAALVHQDDDPHNCHLFLCRHSVNRVLCVVLSVLLPVVCVVVVATSLLVRSLLQSVDSSYYYHYYDSGSVVSSNSSVSDPDHDDPVSSVVSNVSSVVSSVVRDRPSD/DAWFDQFPDPDTFALAAAEQLLQLCAFAHHADLVQLLLQVVLLVVLPGAEYEEECVSVNLRSLLSQLVSCVVVVCVVPHAYEYEYEQCQQALVSLVVRLVVSCVSSVHQAHAEYEHAEHNVPPPPPLLRRLVSVLVCCVVRRYVAYAYEPDDPVVQVVSQVSDDPHGHAEYEYADFLQAHPCVPPPVVSCVVVRHAYAHECHCVVVLQQLPAALVHQDDDPHNCHLFLCRHSVNRVLCVVLSVLLPVVCVVVVATSLLVRSLLQSVDSSYHYHYYDSGSVVSSNSSSSDPDHDDPVSSVVSNVSSVVSSVVRDRPSD

Organism: Pyrobaculum neutrophilum (strain DSM 2338 / JCM 9278 / NBRC 100436 / V24Sta) (NCBI:txid444157)

Solvent-accessible surface area (backbone atoms only — not comparable to full-atom values): 31435 Å² total; per-residue (Å²): 102,50,65,38,54,50,37,76,50,91,47,71,27,25,47,41,31,37,23,35,58,41,46,16,30,66,49,66,36,80,61,53,65,68,49,49,34,45,22,52,51,35,23,43,72,50,40,35,26,29,38,36,41,27,43,69,25,44,72,32,42,19,29,30,46,50,22,49,35,30,55,76,69,69,37,59,92,68,46,45,47,33,36,26,45,51,34,76,29,42,46,54,72,29,38,57,52,42,52,53,49,51,30,58,42,31,68,44,81,46,41,49,30,44,20,39,49,34,64,32,34,75,56,36,47,59,56,47,54,31,39,42,46,53,50,50,37,36,75,70,56,45,24,69,40,39,29,37,14,28,60,48,60,66,45,46,54,52,41,44,68,45,40,87,87,62,66,64,32,33,39,36,34,54,36,32,64,57,46,52,44,33,63,74,56,43,48,60,50,28,60,74,70,46,24,15,35,34,18,38,52,29,40,58,85,51,59,51,49,56,81,63,43,48,92,56,60,78,83,55,90,36,71,58,46,88,40,39,71,64,35,54,71,34,29,56,62,44,40,66,54,43,52,50,34,47,51,50,9,63,76,70,74,53,46,21,46,25,47,52,46,31,61,51,46,72,42,74,54,33,36,37,25,47,62,45,83,38,37,67,45,27,39,49,55,46,61,22,49,84,65,76,75,50,73,67,58,43,50,51,51,49,53,49,21,53,57,41,31,71,66,56,62,59,65,80,113,102,50,65,37,53,49,36,77,50,92,47,69,29,24,47,41,32,37,22,35,58,41,48,16,32,66,49,67,37,79,63,55,65,69,49,49,34,46,22,51,51,35,24,43,73,50,41,35,26,30,38,36,40,28,43,67,25,44,74,30,41,18,30,31,47,50,23,49,34,31,56,77,68,69,37,58,92,69,44,45,47,32,36,26,44,52,34,78,28,43,47,55,71,29,38,56,53,43,52,53,50,49,30,58,40,32,68,43,82,45,41,48,29,44,20,40,48,33,63,32,34,73,57,36,46,59,57,48,55,30,39,42,46,51,50,49,36,35,75,70,56,42,23,69,40,39,28,37,14,28,60,47,60,65,46,47,55,52,42,46,68,45,41,87,88,63,65,63,32,34,39,37,35,54,36,32,63,58,46,51,44,33,64,74,55,45,48,58,49,28,60,76,70,46,25,14,36,36,18,37,53,30,40,57,85,50,60,51,49,57,80,64,41,48,92,55,60,80,84,54,90,36,72,57,47,88,39,40,72,63,35,55,70,35,30,55,62,43,40,66,55,43,51,49,34,47,52,50,8,62,74,70,74,51,46,22,46,25,47,52,46,31,61,51,45,71,42,73,52,33,34,38,24,47,61,46,82,37,36,66,45,25,38,48,55,45,61,21,48,84,63,75,75,50,72,66,59,42,50,50,51,48,52,49,21,53,57,41,31,74,66,57,60,59,64,79,112

Nearest PDB structures (foldseek):
  1pz0-assembly1_A  TM=9.184E-01  e=1.290E-26  Bacillus subtilis
  3n2t-assembly1_A  TM=8.822E-01  e=5.659E-25  Gluconobacter oxydans
  6ky6-assembly2_B  TM=9.173E-01  e=3.133E-23  Thermotoga maritima MSB8
  3erp-assembly1_B-5  TM=8.741E-01  e=1.559E-23  Salmonella enterica subsp. enterica serovar Typhimurium str. LT2
  7s5f-assembly2_A  TM=8.121E-01  e=1.492E-20  Apium graveolens

Secondary structure (DSSP, 8-state):
--EEE-TTSS-EEESS-EE-GGGGSSSS----HHHHHHHHHHHHHTT--EEE--TTTTTTHHHHHHHHHHHHTT-GGG-EEEEEE-TT--SHHHHHHHHHHHHHHHT-SSEEEEEE-S--TTT---HHHHHHHHHHHHHTTSEEEEEEES--HHHHHHHHHT-SS--EEEEEEE-SSS--GGGTTHHHHHHHHT-EEEEESTTGGGGGGT--BTTB----SSTTTT-GGGSHHHHHHHHHHHHHHHHHHHHHTS-HHHHHHHHHHTSTTEEE--B-SSHHHHHHHHTTSS----HHHHHHHHHHHHHHHTT------/--EEE-TTSS-EEESS-EE-GGGGSSSS----HHHHHHHHHHHHHTT--EEE--TTTTTTHHHHHHHHHHHHTT-GGG-EEEEEE-TT--SHHHHHHHHHHHHHHHT-SSEEEEEE-S--TTT---HHHHHHHHHHHHHTTSEEEEEEES--HHHHHHHHHT-SS--EEEEEEE-SSS--GGGTTHHHHHHHHT-EEEEESTTGGGGGGT--BTTB----SSTTTT-GGGSHHHHHHHHHHHHHHHHHHHHHTS-HHHHHHHHHHTSTTEEE--B-SSHHHHHHHHTTSSS---HHHHHHHHHHHHHHHTT------